Protein AF-0000000084805265 (afdb_homodimer)

Foldseek 3Di:
DDKKWAQWLADAPDGTDIDIDDDDAAAAQKFKFQWFKFWDDVVLLVVSNQWAAAAPPDIHGNCPLADPRAGATQLTKGATCHGHPNHDPVRHGPIWTFQQLAAPCPDPCNVVQNRNPHPRTRGDRRNHHHDLMRMDMGNHPLRTHDQPPDDRLQSSCCNALVQLLLVLVVVCLPQPDAQEEEEEDQAQSRVQNLQVCVLRDPHAYEYEDQDPVSQVVSVVVRHPYYDHLPDPCSLVVLCVVVVAAGQYYEYQAQEQSSVVSCLSRHGQNHEYEYAHRNHHDHDDDPVSCVVSVYYYHYTHGDGSVSSNVSSVCVNVVSGDDWDEDEDASVCVSVVSVCVVVVNDGHMYMHGD/DDKKWAQWLADAPDGTDIDIDPDDAAAAQKFKFQWFKFWDDVVLLVVSNQWAAAAPPDIHGNCPQADPRAGATQLTKGATCHGHPNHDPVRHGPTWTFQQLAAPCPDPCNVVQNRNPHPRTRGDRRNHHHDLMRMDMGNHPLRTHDQPPDDRLQSSCCSALVQLLLVLVVVCLPQPDAQEEEEEDQAQSRVQNLQVCVLRDPHAYEYEDCDPVSQVVSVVVRHPYYDHLPDPCSLVVLCVVVVAAGQYYEYQAQEQSSVVSCLSRHGQNHEYEYAHRNHHDHDDDPVSCVVSVYYYHYTHGDGSVSSNVSSVCVNVVSGDDWDEDEDASVCVSVVSVCVVVVNDGHMYMHGD

Secondary structure (DSSP, 8-state):
--EEEEEEE-STTS--EEEEEEPPPP-TT-EEEEEEEEE--HHHHHHHHTEEEEETTEEEE--TTPPSSEE---EEEEEEEEE-TTS-GGGTT-EEEE------SSSHHHHTT-GGG-TT---BTTTB--SSBSEEEES-GGGEE--TTS-HHHHHHIIIIIHHHHHHHHTTTT-S--S-EEEE--SHHHHHHHHHHHHH--S-EEEE-S-HHHHHHHHHTT-SEEE-TTSTTHHHHHHHHTTSSEEEEEESS-SHHHHHHHHHHEEEEEEEEE------EEEEEHHHHHHHT-EEEE-----HHHHHHHHHHHHTT-SPPPPEEEEEGGGHHHHHHHHHTT---SEEEEE-/--EEEEEEE-STTS--EEEEEEPPPP-TT-EEEEEEEEE--HHHHHHHHTEEEEETTEEEE--TTPPSSEE---EEEEEEEEE-TTS-GGGTT-EEEE------SSSHHHHTT-GGG-TT---BTTTB--SSBSEEEES-GGGEE--TTS-HHHHHHIIIIIHHHHHHHHTTTT-S--S-EEEE--SHHHHHHHHHHHHH--S-EEEE-S-HHHHHHHHHTT-SEEE-TTSTTHHHHHHHHTTSSEEEEEESS-SHHHHHHHHHHEEEEEEEEE------EEEEEHHHHHHHT-EEEE-----HHHHHHHHHHHHTT-SPPPPEEEEEGGGHHHHHHHHHTT---SEEEEE-

Organism: Rhodopseudomonas palustris (strain HaA2) (NCBI:txid316058)

Solvent-accessible surface area (backbone atoms only — not comparable to full-atom values): 34996 Å² total; per-residue (Å²): 130,62,71,31,48,30,46,18,37,68,46,71,65,49,74,58,39,80,45,77,43,73,52,80,79,46,52,51,34,10,25,26,28,37,36,44,28,22,29,64,55,73,66,51,55,42,60,40,51,29,46,42,52,42,27,96,87,39,70,40,78,63,48,79,88,62,67,72,70,30,27,34,27,36,13,24,15,27,30,28,65,45,56,6,85,68,26,70,69,83,48,52,70,39,67,30,24,38,57,26,60,34,33,68,67,71,48,75,41,27,69,69,56,36,18,60,67,33,90,62,41,46,23,30,25,75,61,36,59,17,32,37,28,44,47,32,74,37,81,40,56,87,39,52,34,80,41,80,82,50,55,59,64,58,42,5,37,38,41,40,46,38,26,26,27,50,42,51,54,54,71,53,71,77,44,91,59,59,77,28,36,36,41,29,32,58,51,49,39,26,48,43,29,53,33,46,45,64,63,75,44,86,48,55,38,30,35,32,31,84,46,68,66,50,36,51,53,39,46,76,64,68,35,72,44,68,41,49,77,81,44,84,66,40,50,62,49,44,23,63,77,43,78,50,22,28,27,29,35,39,31,50,42,24,28,43,66,57,46,52,51,49,63,63,29,40,15,69,63,10,39,38,34,36,50,21,76,69,14,19,51,40,69,44,39,39,51,51,34,37,74,32,23,31,31,42,30,22,33,62,63,39,33,69,68,53,40,53,54,50,45,53,43,45,56,71,65,57,46,66,82,66,61,69,45,80,45,57,47,91,45,47,56,61,49,52,53,36,47,74,70,65,70,60,74,48,34,48,34,24,34,107,130,61,72,31,48,30,46,19,37,69,44,69,66,49,74,57,39,80,45,77,44,72,51,80,78,46,52,52,34,10,26,26,28,37,36,42,28,22,29,63,56,72,64,51,54,41,59,40,51,30,44,42,52,41,27,95,89,38,69,40,78,64,48,79,88,62,66,71,69,30,26,34,27,37,12,25,16,28,30,28,64,44,58,6,85,69,26,70,69,82,46,50,70,39,66,29,24,38,57,24,60,34,32,68,66,71,48,72,42,27,69,70,56,36,19,59,66,32,90,62,39,47,24,29,26,75,63,37,58,17,33,37,29,43,47,34,74,37,81,40,56,85,40,54,35,79,41,80,82,50,55,60,67,57,44,5,38,37,41,40,44,39,25,26,26,49,42,51,53,55,71,51,69,78,44,89,60,61,78,27,35,37,40,29,32,59,52,48,40,26,47,44,29,52,33,46,44,64,63,74,43,88,46,56,38,30,35,31,30,85,46,66,67,49,36,51,52,40,46,75,65,69,35,72,44,66,41,49,77,80,44,84,66,41,49,62,49,44,23,63,76,43,78,50,23,27,26,29,34,39,31,48,40,24,28,42,65,56,45,51,49,50,63,63,29,42,15,69,63,9,39,36,31,35,50,22,77,69,13,20,50,39,70,45,40,39,50,53,34,37,74,33,23,31,31,43,30,22,33,60,62,40,34,70,68,53,40,53,53,50,46,53,44,46,54,71,66,57,48,66,83,68,59,68,45,79,43,55,48,91,46,48,56,62,50,51,52,35,47,73,69,66,70,60,76,49,34,48,33,24,32,106

Structure (mmCIF, N/CA/C/O backbone):
data_AF-0000000084805265-model_v1
#
loop_
_entity.id
_entity.type
_entity.pdbx_description
1 polymer 'alcohol dehydrogenase'
#
loop_
_atom_site.group_PDB
_atom_site.id
_atom_site.type_symbol
_atom_site.label_atom_id
_atom_site.label_alt_id
_atom_site.label_comp_id
_atom_site.label_asym_id
_atom_site.label_entity_id
_atom_site.label_seq_id
_atom_site.pdbx_PDB_ins_code
_atom_site.Cartn_x
_atom_site.Cartn_y
_atom_site.Cartn_z
_atom_site.occupancy
_atom_site.B_iso_or_equiv
_atom_site.auth_seq_id
_atom_site.auth_comp_id
_atom_site.auth_asym_id
_atom_site.auth_atom_id
_atom_site.pdbx_PDB_model_num
ATOM 1 N N . MET A 1 1 ? 18.25 -44.906 -22.156 1 66.88 1 MET A N 1
ATOM 2 C CA . MET A 1 1 ? 17.766 -43.844 -21.297 1 66.88 1 MET A CA 1
ATOM 3 C C . MET A 1 1 ? 16.25 -43.688 -21.438 1 66.88 1 MET A C 1
ATOM 5 O O . MET A 1 1 ? 15.695 -43.938 -22.516 1 66.88 1 MET A O 1
ATOM 9 N N . THR A 1 2 ? 15.477 -43.531 -20.328 1 88.19 2 THR A N 1
ATOM 10 C CA . THR A 1 2 ? 14.031 -43.344 -20.406 1 88.19 2 THR A CA 1
ATOM 11 C C . THR A 1 2 ? 13.68 -42 -21.047 1 88.19 2 THR A C 1
ATOM 13 O O . THR A 1 2 ? 14.461 -41.062 -20.984 1 88.19 2 THR A O 1
ATOM 16 N N . GLN A 1 3 ? 12.719 -42.062 -21.875 1 94.94 3 GLN A N 1
ATOM 17 C CA . GLN A 1 3 ? 12.305 -40.875 -22.578 1 94.94 3 GLN A CA 1
ATOM 18 C C . GLN A 1 3 ? 11.18 -40.156 -21.844 1 94.94 3 GLN A C 1
ATOM 20 O O . GLN A 1 3 ? 10.359 -40.781 -21.172 1 94.94 3 GLN A O 1
ATOM 25 N N . MET A 1 4 ? 11.258 -38.844 -21.938 1 96.19 4 MET A N 1
ATOM 26 C CA . MET A 1 4 ? 10.125 -38.094 -21.406 1 96.19 4 MET A CA 1
ATOM 27 C C . MET A 1 4 ? 9.445 -37.281 -22.5 1 96.19 4 MET A C 1
ATOM 29 O O . MET A 1 4 ? 10.102 -36.844 -23.438 1 96.19 4 MET A O 1
ATOM 33 N N . ARG A 1 5 ? 8.148 -37.156 -22.406 1 97.56 5 ARG A N 1
ATOM 34 C CA . ARG A 1 5 ? 7.309 -36.406 -23.328 1 97.56 5 ARG A CA 1
ATOM 35 C C . ARG A 1 5 ? 6.969 -35.031 -22.734 1 97.56 5 ARG A C 1
ATOM 37 O O . ARG A 1 5 ? 6.684 -34.906 -21.547 1 97.56 5 ARG A O 1
ATOM 44 N N . ARG A 1 6 ? 7.059 -34 -23.562 1 97.62 6 ARG A N 1
ATOM 45 C CA . ARG A 1 6 ? 6.793 -32.625 -23.141 1 97.62 6 ARG A CA 1
ATOM 46 C C . ARG A 1 6 ? 5.871 -31.938 -24.141 1 97.62 6 ARG A C 1
ATOM 48 O O . ARG A 1 6 ? 5.902 -32.219 -25.344 1 97.62 6 ARG A O 1
ATOM 55 N N . GLN A 1 7 ? 4.992 -31.125 -23.656 1 97.69 7 GLN A N 1
ATOM 56 C CA . GLN A 1 7 ? 4.305 -30.141 -24.484 1 97.69 7 GLN A CA 1
ATOM 57 C C . GLN A 1 7 ? 5.055 -28.797 -24.5 1 97.69 7 GLN A C 1
ATOM 59 O O . GLN A 1 7 ? 4.867 -27.984 -23.594 1 97.69 7 GLN A O 1
ATOM 64 N N . SER A 1 8 ? 5.844 -28.547 -25.547 1 96.62 8 SER A N 1
ATOM 65 C CA . SER A 1 8 ? 6.891 -27.531 -25.547 1 96.62 8 SER A CA 1
ATOM 66 C C . SER A 1 8 ? 6.48 -26.297 -26.344 1 96.62 8 SER A C 1
ATOM 68 O O . SER A 1 8 ? 5.828 -26.422 -27.391 1 96.62 8 SER A O 1
ATOM 70 N N . LEU A 1 9 ? 6.793 -25.172 -25.75 1 96.69 9 LEU A N 1
ATOM 71 C CA . LEU A 1 9 ? 6.824 -23.938 -26.547 1 96.69 9 LEU A CA 1
ATOM 72 C C . LEU A 1 9 ? 8.07 -23.891 -27.422 1 96.69 9 LEU A C 1
ATOM 74 O O . LEU A 1 9 ? 9.188 -23.766 -26.906 1 96.69 9 LEU A O 1
ATOM 78 N N . VAL A 1 10 ? 7.91 -23.953 -28.75 1 95.56 10 VAL A N 1
ATOM 79 C CA . VAL A 1 10 ? 9.062 -24 -29.656 1 95.56 10 VAL A CA 1
ATOM 80 C C . VAL A 1 10 ? 9.18 -22.672 -30.391 1 95.56 10 VAL A C 1
ATOM 82 O O . VAL A 1 10 ? 10.234 -22.359 -30.953 1 95.56 10 VAL A O 1
ATOM 85 N N . LYS A 1 11 ? 8.117 -22.016 -30.484 1 93.62 11 LYS A N 1
ATOM 86 C CA . LYS A 1 11 ? 8.016 -20.672 -31.047 1 93.62 11 LYS A CA 1
ATOM 87 C C . LYS A 1 11 ? 6.98 -19.828 -30.297 1 93.62 11 LYS A C 1
ATOM 89 O O . LYS A 1 11 ? 5.887 -20.312 -30 1 93.62 11 LYS A O 1
ATOM 94 N N . PHE A 1 12 ? 7.398 -18.656 -29.969 1 92.25 12 PHE A N 1
ATOM 95 C CA . PHE A 1 12 ? 6.445 -17.797 -29.281 1 92.25 12 PHE A CA 1
ATOM 96 C C . PHE A 1 12 ? 5.25 -17.5 -30.188 1 92.25 12 PHE A C 1
ATOM 98 O O . PHE A 1 12 ? 5.375 -17.469 -31.406 1 92.25 12 PHE A O 1
ATOM 105 N N . ASP A 1 13 ? 4.172 -17.234 -29.547 1 91 13 ASP A N 1
ATOM 106 C CA . ASP A 1 13 ? 2.92 -16.938 -30.234 1 91 13 ASP A CA 1
ATOM 107 C C . ASP A 1 13 ? 2.566 -18.031 -31.234 1 91 13 ASP A C 1
ATOM 109 O O . ASP A 1 13 ? 2.223 -17.75 -32.375 1 91 13 ASP A O 1
ATOM 113 N N . ALA A 1 14 ? 2.807 -19.25 -30.891 1 93.62 14 ALA A N 1
ATOM 114 C CA . ALA A 1 14 ? 2.484 -20.453 -31.656 1 93.62 14 ALA A CA 1
ATOM 115 C C . ALA A 1 14 ? 2.014 -21.578 -30.75 1 93.62 14 ALA A C 1
ATOM 117 O O . ALA A 1 14 ? 2.256 -21.547 -29.531 1 93.62 14 ALA A O 1
ATOM 118 N N . PRO A 1 15 ? 1.303 -22.5 -31.297 1 95.5 15 PRO A N 1
ATOM 119 C CA . PRO A 1 15 ? 0.846 -23.625 -30.484 1 95.5 15 PRO A CA 1
ATOM 120 C C . PRO A 1 15 ? 1.999 -24.453 -29.922 1 95.5 15 PRO A C 1
ATOM 122 O O . PRO A 1 15 ? 3.074 -24.516 -30.531 1 95.5 15 PRO A O 1
ATOM 125 N N . LEU A 1 16 ? 1.76 -25.062 -28.797 1 97.31 16 LEU A N 1
ATOM 126 C CA . LEU A 1 16 ? 2.736 -25.984 -28.219 1 97.31 16 LEU A CA 1
ATOM 127 C C . LEU A 1 16 ? 2.91 -27.219 -29.109 1 97.31 16 LEU A C 1
ATOM 129 O O . LEU A 1 16 ? 1.975 -27.625 -29.797 1 97.31 16 LEU A O 1
ATOM 133 N N . CYS A 1 17 ? 4.102 -27.766 -29.031 1 95.88 17 CYS A N 1
ATOM 134 C CA . CYS A 1 17 ? 4.438 -28.969 -29.781 1 95.88 17 CYS A CA 1
ATOM 135 C C . CYS A 1 17 ? 4.977 -30.047 -28.859 1 95.88 17 CYS A C 1
ATOM 137 O O . CYS A 1 17 ? 5.73 -29.766 -27.922 1 95.88 17 CYS A O 1
ATOM 139 N N . GLU A 1 18 ? 4.531 -31.25 -29.172 1 96.75 18 GLU A N 1
ATOM 140 C CA . GLU A 1 18 ? 5.094 -32.344 -28.406 1 96.75 18 GLU A CA 1
ATOM 141 C C . GLU A 1 18 ? 6.559 -32.594 -28.766 1 96.75 18 GLU A C 1
ATOM 143 O O . GLU A 1 18 ? 6.91 -32.656 -29.938 1 96.75 18 GLU A O 1
ATOM 148 N N . THR A 1 19 ? 7.371 -32.594 -27.812 1 96.88 19 THR A N 1
ATOM 149 C CA . THR A 1 19 ? 8.773 -32.969 -27.984 1 96.88 19 THR A CA 1
ATOM 150 C C . THR A 1 19 ? 9.117 -34.156 -27.078 1 96.88 19 THR A C 1
ATOM 152 O O . THR A 1 19 ? 8.508 -34.344 -26.016 1 96.88 19 THR A O 1
ATOM 155 N N . ILE A 1 20 ? 9.984 -35 -27.562 1 97.31 20 ILE A N 1
ATOM 156 C CA . ILE A 1 20 ? 10.453 -36.156 -26.812 1 97.31 20 ILE A CA 1
ATOM 157 C C . ILE A 1 20 ? 11.961 -36.062 -26.594 1 97.31 20 ILE A C 1
ATOM 159 O O . ILE A 1 20 ? 12.727 -35.906 -27.547 1 97.31 20 ILE A O 1
ATOM 163 N N . ILE A 1 21 ? 12.344 -36.094 -25.391 1 96.44 21 ILE A N 1
ATOM 164 C CA . ILE A 1 21 ? 13.766 -36 -25.062 1 96.44 21 ILE A CA 1
ATOM 165 C C . ILE A 1 21 ? 14.141 -37.094 -24.078 1 96.44 21 ILE A C 1
ATOM 167 O O . ILE A 1 21 ? 13.273 -37.781 -23.547 1 96.44 21 ILE A O 1
ATOM 171 N N . ASP A 1 22 ? 15.453 -37.281 -23.891 1 96.75 22 ASP A N 1
ATOM 172 C CA . ASP A 1 22 ? 15.906 -38.156 -22.812 1 96.75 22 ASP A CA 1
ATOM 173 C C . ASP A 1 22 ? 15.539 -37.594 -21.453 1 96.75 22 ASP A C 1
ATOM 175 O O . ASP A 1 22 ? 15.648 -36.406 -21.219 1 96.75 22 ASP A O 1
ATOM 179 N N . THR A 1 23 ? 15.039 -38.438 -20.609 1 96.88 23 THR A N 1
ATOM 180 C CA . THR A 1 23 ? 14.75 -38 -19.25 1 96.88 23 THR A CA 1
ATOM 181 C C . THR A 1 23 ? 16.031 -37.562 -18.547 1 96.88 23 THR A C 1
ATOM 183 O O . THR A 1 23 ? 17.016 -38.312 -18.5 1 96.88 23 THR A O 1
ATOM 186 N N . PRO A 1 24 ? 16.047 -36.375 -18.031 1 95.94 24 PRO A N 1
ATOM 187 C CA . PRO A 1 24 ? 17.266 -35.938 -17.344 1 95.94 24 PRO A CA 1
ATOM 188 C C . PRO A 1 24 ? 17.547 -36.719 -16.062 1 95.94 24 PRO A C 1
ATOM 190 O O . PRO A 1 24 ? 16.625 -37.156 -15.391 1 95.94 24 PRO A O 1
ATOM 193 N N . LYS A 1 25 ? 18.797 -36.875 -15.773 1 97 25 LYS A N 1
ATOM 194 C CA . LYS A 1 25 ? 19.234 -37.469 -14.508 1 97 25 LYS A CA 1
ATOM 195 C C . LYS A 1 25 ? 19.469 -36.406 -13.453 1 97 25 LYS A C 1
ATOM 197 O O . LYS A 1 25 ? 20.25 -35.469 -13.664 1 97 25 LYS A O 1
ATOM 202 N N . PRO A 1 26 ? 18.781 -36.531 -12.297 1 98.19 26 PRO A N 1
ATOM 203 C CA . PRO A 1 26 ? 18.969 -35.5 -11.266 1 98.19 26 PRO A CA 1
ATOM 204 C C . PRO A 1 26 ? 20.391 -35.5 -10.688 1 98.19 26 PRO A C 1
ATOM 206 O O . PRO A 1 26 ? 20.969 -36.562 -10.492 1 98.19 26 PRO A O 1
ATOM 209 N N . GLN A 1 27 ? 20.906 -34.312 -10.477 1 98.19 27 GLN A N 1
ATOM 210 C CA . GLN A 1 27 ? 22.234 -34.125 -9.883 1 98.19 27 GLN A CA 1
ATOM 211 C C . GLN A 1 27 ? 22.125 -33.438 -8.523 1 98.19 27 GLN A C 1
ATOM 213 O O . GLN A 1 27 ? 21.094 -32.812 -8.211 1 98.19 27 GLN A O 1
ATOM 218 N N . GLY A 1 28 ? 23.172 -33.625 -7.727 1 97.94 28 GLY A N 1
ATOM 219 C CA . GLY A 1 28 ? 23.172 -32.969 -6.434 1 97.94 28 GLY A CA 1
ATOM 220 C C . GLY A 1 28 ? 21.906 -33.188 -5.633 1 97.94 28 GLY A C 1
ATOM 221 O O . GLY A 1 28 ? 21.516 -34.344 -5.406 1 97.94 28 GLY A O 1
ATOM 222 N N . ARG A 1 29 ? 21.172 -32.062 -5.305 1 98.06 29 ARG A N 1
ATOM 223 C CA . ARG A 1 29 ? 19.969 -32.156 -4.492 1 98.06 29 ARG A CA 1
ATOM 224 C C . ARG A 1 29 ? 18.719 -32.156 -5.371 1 98.06 29 ARG A C 1
ATOM 226 O O . ARG A 1 29 ? 17.594 -32.094 -4.863 1 98.06 29 ARG A O 1
ATOM 233 N N . GLU A 1 30 ? 18.875 -32.281 -6.625 1 98.5 30 GLU A N 1
ATOM 234 C CA . GLU A 1 30 ? 17.766 -32.281 -7.574 1 98.5 30 GLU A CA 1
ATOM 235 C C . GLU A 1 30 ? 16.906 -33.531 -7.418 1 98.5 30 GLU A C 1
ATOM 237 O O . GLU A 1 30 ? 17.391 -34.562 -6.922 1 98.5 30 GLU A O 1
ATOM 242 N N . VAL A 1 31 ? 15.711 -33.375 -7.832 1 98.69 31 VAL A N 1
ATOM 243 C CA . VAL A 1 31 ? 14.758 -34.5 -7.785 1 98.69 31 VAL A CA 1
ATOM 244 C C . VAL A 1 31 ? 13.969 -34.562 -9.094 1 98.69 31 VAL A C 1
ATOM 246 O O . VAL A 1 31 ? 13.555 -33.531 -9.617 1 98.69 31 VAL A O 1
ATOM 249 N N . LEU A 1 32 ? 13.891 -35.75 -9.617 1 98.75 32 LEU A N 1
ATOM 250 C CA . LEU A 1 32 ? 13.031 -35.969 -10.773 1 98.75 32 LEU A CA 1
ATOM 251 C C . LEU A 1 32 ? 11.648 -36.469 -10.336 1 98.75 32 LEU A C 1
ATOM 253 O O . LEU A 1 32 ? 11.539 -37.469 -9.633 1 98.75 32 LEU A O 1
ATOM 257 N N . VAL A 1 33 ? 10.656 -35.75 -10.734 1 98.81 33 VAL A N 1
ATOM 258 C CA . VAL A 1 33 ? 9.281 -36.094 -10.359 1 98.81 33 VAL A CA 1
ATOM 259 C C . VAL A 1 33 ? 8.5 -36.531 -11.586 1 98.81 33 VAL A C 1
ATOM 261 O O . VAL A 1 33 ? 8.5 -35.875 -12.617 1 98.81 33 VAL A O 1
ATOM 264 N N . ARG A 1 34 ? 7.91 -37.719 -11.516 1 98.75 34 ARG A N 1
ATOM 265 C CA . ARG A 1 34 ? 6.926 -38.125 -12.508 1 98.75 34 ARG A CA 1
ATOM 266 C C . ARG A 1 34 ? 5.586 -37.438 -12.273 1 98.75 34 ARG A C 1
ATOM 268 O O . ARG A 1 34 ? 4.914 -37.719 -11.273 1 98.75 34 ARG A O 1
ATOM 275 N N . ILE A 1 35 ? 5.191 -36.688 -13.195 1 98.75 35 ILE A N 1
ATOM 276 C CA . ILE A 1 35 ? 4.051 -35.781 -13.008 1 98.75 35 ILE A CA 1
ATOM 277 C C . ILE A 1 35 ? 2.75 -36.562 -13.141 1 98.75 35 ILE A C 1
ATOM 279 O O . ILE A 1 35 ? 2.566 -37.312 -14.109 1 98.75 35 ILE A O 1
ATOM 283 N N . GLU A 1 36 ? 1.898 -36.375 -12.203 1 98.5 36 GLU A N 1
ATOM 284 C CA . GLU A 1 36 ? 0.553 -36.938 -12.297 1 98.5 36 GLU A CA 1
ATOM 285 C C . GLU A 1 36 ? -0.454 -35.906 -12.75 1 98.5 36 GLU A C 1
ATOM 287 O O . GLU A 1 36 ? -1.324 -36.188 -13.578 1 98.5 36 GLU A O 1
ATOM 292 N N . ARG A 1 37 ? -0.31 -34.75 -12.188 1 98.44 37 ARG A N 1
ATOM 293 C CA . ARG A 1 37 ? -1.206 -33.656 -12.492 1 98.44 37 ARG A CA 1
ATOM 294 C C . ARG A 1 37 ? -0.428 -32.344 -12.656 1 98.44 37 ARG A C 1
ATOM 296 O O . ARG A 1 37 ? 0.564 -32.125 -11.969 1 98.44 37 ARG A O 1
ATOM 303 N N . CYS A 1 38 ? -0.834 -31.531 -13.547 1 98.56 38 CYS A N 1
ATOM 304 C CA . CYS A 1 38 ? -0.352 -30.156 -13.695 1 98.56 38 CYS A CA 1
ATOM 305 C C . CYS A 1 38 ? -1.478 -29.234 -14.141 1 98.56 38 CYS A C 1
ATOM 307 O O . CYS A 1 38 ? -2.062 -29.422 -15.203 1 98.56 38 CYS A O 1
ATOM 309 N N . GLY A 1 39 ? -1.736 -28.219 -13.352 1 96.69 39 GLY A N 1
ATOM 310 C CA . GLY A 1 39 ? -2.822 -27.312 -13.672 1 96.69 39 GLY A CA 1
ATOM 311 C C . GLY A 1 39 ? -2.463 -26.312 -14.758 1 96.69 39 GLY A C 1
ATOM 312 O O . GLY A 1 39 ? -1.283 -26.078 -15.016 1 96.69 39 GLY A O 1
ATOM 313 N N . LEU A 1 40 ? -3.51 -25.828 -15.422 1 95.75 40 LEU A N 1
ATOM 314 C CA . LEU A 1 40 ? -3.375 -24.781 -16.422 1 95.75 40 LEU A CA 1
ATOM 315 C C . LEU A 1 40 ? -3.693 -23.422 -15.828 1 95.75 40 LEU A C 1
ATOM 317 O O . LEU A 1 40 ? -4.734 -23.234 -15.188 1 95.75 40 LEU A O 1
ATOM 321 N N . CYS A 1 41 ? -2.805 -22.5 -15.984 1 92 41 CYS A N 1
ATOM 322 C CA . CYS A 1 41 ? -2.939 -21.156 -15.43 1 92 41 CYS A CA 1
ATOM 323 C C . CYS A 1 41 ? -2.93 -20.109 -16.531 1 92 41 CYS A C 1
ATOM 325 O O . CYS A 1 41 ? -2.35 -20.328 -17.594 1 92 41 CYS A O 1
ATOM 327 N N . HIS A 1 42 ? -3.539 -18.953 -16.297 1 89.25 42 HIS A N 1
ATOM 328 C CA . HIS A 1 42 ? -3.537 -17.859 -17.281 1 89.25 42 HIS A CA 1
ATOM 329 C C . HIS A 1 42 ? -2.117 -17.391 -17.578 1 89.25 42 HIS A C 1
ATOM 331 O O . HIS A 1 42 ? -1.827 -16.922 -18.672 1 89.25 42 HIS A O 1
ATOM 337 N N . SER A 1 43 ? -1.274 -17.469 -16.641 1 89.31 43 SER A N 1
ATOM 338 C CA . SER A 1 43 ? 0.109 -17.062 -16.859 1 89.31 43 SER A CA 1
ATOM 339 C C . SER A 1 43 ? 0.757 -17.875 -17.969 1 89.31 43 SER A C 1
ATOM 341 O O . SER A 1 43 ? 1.656 -17.406 -18.656 1 89.31 43 SER A O 1
ATOM 343 N N . ASP A 1 44 ? 0.357 -19.078 -18.156 1 93.56 44 ASP A N 1
ATOM 344 C CA . ASP A 1 44 ? 0.874 -19.906 -19.25 1 93.56 44 ASP A CA 1
ATOM 345 C C . ASP A 1 44 ? 0.56 -19.281 -20.609 1 93.56 44 ASP A C 1
ATOM 347 O O . ASP A 1 44 ? 1.359 -19.375 -21.531 1 93.56 44 ASP A O 1
ATOM 351 N N . LEU A 1 45 ? -0.649 -18.641 -20.672 1 91.81 45 LEU A N 1
ATOM 352 C CA . LEU A 1 45 ? -1.032 -17.969 -21.906 1 91.81 45 LEU A CA 1
ATOM 353 C C . LEU A 1 45 ? -0.1 -16.797 -22.203 1 91.81 45 LEU A C 1
ATOM 355 O O . LEU A 1 45 ? 0.364 -16.625 -23.328 1 91.81 45 LEU A O 1
ATOM 359 N N . HIS A 1 46 ? 0.172 -16.078 -21.141 1 87.31 46 HIS A N 1
ATOM 360 C CA . HIS A 1 46 ? 1.017 -14.891 -21.297 1 87.31 46 HIS A CA 1
ATOM 361 C C . HIS A 1 46 ? 2.434 -15.281 -21.703 1 87.31 46 HIS A C 1
ATOM 363 O O . HIS A 1 46 ? 3.043 -14.602 -22.547 1 87.31 46 HIS A O 1
ATOM 369 N N . ILE A 1 47 ? 2.92 -16.281 -21.125 1 89.94 47 ILE A N 1
ATOM 370 C CA . ILE A 1 47 ? 4.266 -16.734 -21.469 1 89.94 47 ILE A CA 1
ATOM 371 C C . ILE A 1 47 ? 4.297 -17.234 -22.906 1 89.94 47 ILE A C 1
ATOM 373 O O . ILE A 1 47 ? 5.238 -16.938 -23.656 1 89.94 47 ILE A O 1
ATOM 377 N N . GLN A 1 48 ? 3.293 -17.938 -23.281 1 92.81 48 GLN A N 1
ATOM 378 C CA . GLN A 1 48 ? 3.219 -18.422 -24.656 1 92.81 48 GLN A CA 1
ATOM 379 C C . GLN A 1 48 ? 3.203 -17.266 -25.641 1 92.81 48 GLN A C 1
ATOM 381 O O . GLN A 1 48 ? 3.818 -17.344 -26.703 1 92.81 48 GLN A O 1
ATOM 386 N N . ASP A 1 49 ? 2.502 -16.234 -25.266 1 89.88 49 ASP A N 1
ATOM 387 C CA . ASP A 1 49 ? 2.389 -15.086 -26.141 1 89.88 49 ASP A CA 1
ATOM 388 C C . ASP A 1 49 ? 3.738 -14.391 -26.328 1 89.88 49 ASP A C 1
ATOM 390 O O . ASP A 1 49 ? 4.055 -13.898 -27.406 1 89.88 49 ASP A O 1
ATOM 394 N N . GLY A 1 50 ? 4.523 -14.289 -25.312 1 85.88 50 GLY A N 1
ATOM 395 C CA . GLY A 1 50 ? 5.859 -13.719 -25.359 1 85.88 50 GLY A CA 1
ATOM 396 C C . GLY A 1 50 ? 5.887 -12.227 -25.094 1 85.88 50 GLY A C 1
ATOM 397 O O . GLY A 1 50 ? 6.902 -11.57 -25.328 1 85.88 50 GLY A O 1
ATOM 398 N N . TYR A 1 51 ? 4.727 -11.688 -24.766 1 77.38 51 TYR A N 1
ATOM 399 C CA . TYR A 1 51 ? 4.688 -10.266 -24.438 1 77.38 51 TYR A CA 1
ATOM 400 C C . TYR A 1 51 ? 3.67 -9.984 -23.344 1 77.38 51 TYR A C 1
ATOM 402 O O . TYR A 1 51 ? 2.789 -10.805 -23.078 1 77.38 51 TYR A O 1
ATOM 410 N N . ALA A 1 52 ? 3.957 -8.945 -22.594 1 72.38 52 ALA A N 1
ATOM 411 C CA . ALA A 1 52 ? 2.98 -8.406 -21.641 1 72.38 52 ALA A CA 1
ATOM 412 C C . ALA A 1 52 ? 2.432 -7.066 -22.141 1 72.38 52 ALA A C 1
ATOM 414 O O . ALA A 1 52 ? 3.168 -6.254 -22.703 1 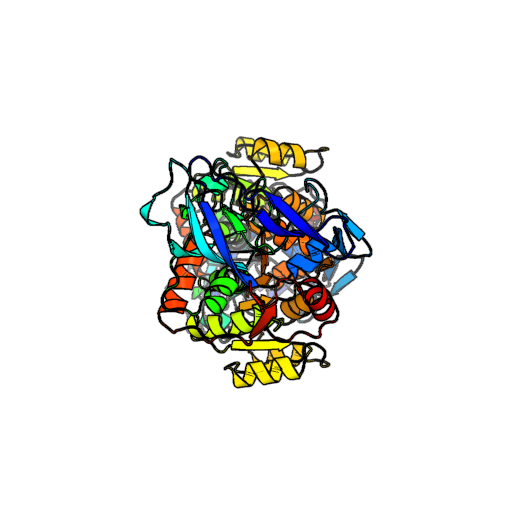72.38 52 ALA A O 1
ATOM 415 N N . ASP A 1 53 ? 1.158 -6.883 -21.922 1 74.75 53 ASP A N 1
ATOM 416 C CA . ASP A 1 53 ? 0.527 -5.621 -22.297 1 74.75 53 ASP A CA 1
ATOM 417 C C . ASP A 1 53 ? 0.815 -4.535 -21.25 1 74.75 53 ASP A C 1
ATOM 419 O O . ASP A 1 53 ? 0.434 -4.668 -20.094 1 74.75 53 ASP A O 1
ATOM 423 N N . LEU A 1 54 ? 1.521 -3.469 -21.578 1 70.12 54 LEU A N 1
ATOM 424 C CA . LEU A 1 54 ? 1.878 -2.375 -20.672 1 70.12 54 LEU A CA 1
ATOM 425 C C . LEU A 1 54 ? 0.813 -1.284 -20.703 1 70.12 54 LEU A C 1
ATOM 427 O O . LEU A 1 54 ? 0.936 -0.278 -20 1 70.12 54 LEU A O 1
ATOM 431 N N . GLY A 1 55 ? -0.219 -1.511 -21.5 1 67.75 55 GLY A N 1
ATOM 432 C CA . GLY A 1 55 ? -1.223 -0.478 -21.703 1 67.75 55 GLY A CA 1
ATOM 433 C C . GLY A 1 55 ? -0.85 0.516 -22.781 1 67.75 55 GLY A C 1
ATOM 434 O O . GLY A 1 55 ? 0.332 0.702 -23.078 1 67.75 55 GLY A O 1
ATOM 435 N N . GLY A 1 56 ? -1.889 1.216 -23.328 1 68.5 56 GLY A N 1
ATOM 436 C CA . GLY A 1 56 ? -1.678 2.242 -24.344 1 68.5 56 GLY A CA 1
ATOM 437 C C . GLY A 1 56 ? -1.09 1.702 -25.625 1 68.5 56 GLY A C 1
ATOM 438 O O . GLY A 1 56 ? -0.323 2.391 -26.297 1 68.5 56 GLY A O 1
ATOM 439 N N . GLY A 1 57 ? -1.302 0.446 -25.891 1 71.62 57 GLY A N 1
ATOM 440 C CA . GLY A 1 57 ? -0.796 -0.174 -27.109 1 71.62 57 GLY A CA 1
ATOM 441 C C . GLY A 1 57 ? 0.655 -0.602 -27 1 71.62 57 GLY A C 1
ATOM 442 O O . GLY A 1 57 ? 1.244 -1.072 -27.969 1 71.62 57 GLY A O 1
ATOM 443 N N . LYS A 1 58 ? 1.208 -0.428 -25.812 1 76.75 58 LYS A N 1
ATOM 444 C CA . LYS A 1 58 ? 2.605 -0.795 -25.609 1 76.75 58 LYS A CA 1
ATOM 445 C C . LYS A 1 58 ? 2.729 -2.223 -25.094 1 76.75 58 LYS A C 1
ATOM 447 O O . LYS A 1 58 ? 1.865 -2.695 -24.344 1 76.75 58 LYS A O 1
ATOM 452 N N . LYS A 1 59 ? 3.773 -3.014 -25.656 1 78.81 59 LYS A N 1
ATOM 453 C CA . LYS A 1 59 ? 4.035 -4.387 -25.234 1 78.81 59 LYS A CA 1
ATOM 454 C C . LYS A 1 59 ? 5.434 -4.516 -24.625 1 78.81 59 LYS A C 1
ATOM 456 O O . LYS A 1 59 ? 6.371 -3.85 -25.062 1 78.81 59 LYS A O 1
ATOM 461 N N . LEU A 1 60 ? 5.398 -5.215 -23.562 1 75.94 60 LEU A N 1
ATOM 462 C CA . LEU A 1 60 ? 6.684 -5.562 -22.969 1 75.94 60 LEU A CA 1
ATOM 463 C C . LEU A 1 60 ? 7.141 -6.945 -23.422 1 75.94 60 LEU A C 1
ATOM 465 O O . LEU A 1 60 ? 6.414 -7.93 -23.25 1 75.94 60 LEU A O 1
ATOM 469 N N . ASP A 1 61 ? 8.297 -6.977 -24.016 1 79.94 61 ASP A N 1
ATOM 470 C CA . ASP A 1 61 ? 8.875 -8.25 -24.422 1 79.94 61 ASP A CA 1
ATOM 471 C C . ASP A 1 61 ? 9.289 -9.086 -23.219 1 79.94 61 ASP A C 1
ATOM 473 O O . ASP A 1 61 ? 10.125 -8.664 -22.422 1 79.94 61 ASP A O 1
ATOM 477 N N . THR A 1 62 ? 8.672 -10.234 -23.109 1 77 62 THR A N 1
ATOM 478 C CA . THR A 1 62 ? 8.945 -11.078 -21.953 1 77 62 THR A CA 1
ATOM 479 C C . THR A 1 62 ? 9.719 -12.328 -22.359 1 77 62 THR A C 1
ATOM 481 O O . THR A 1 62 ? 9.758 -13.312 -21.625 1 77 62 THR A O 1
ATOM 484 N N . THR A 1 63 ? 10.234 -12.289 -23.547 1 81.5 63 THR A N 1
ATOM 485 C CA . THR A 1 63 ? 10.867 -13.492 -24.078 1 81.5 63 THR A CA 1
ATOM 486 C C . THR A 1 63 ? 12.359 -13.516 -23.734 1 81.5 63 THR A C 1
ATOM 488 O O . THR A 1 63 ? 13.039 -14.516 -23.969 1 81.5 63 THR A O 1
ATOM 491 N N . ARG A 1 64 ? 12.836 -12.352 -23.328 1 72.31 64 ARG A N 1
ATOM 492 C CA . ARG A 1 64 ? 14.266 -12.227 -23.078 1 72.31 64 ARG A CA 1
ATOM 493 C C . ARG A 1 64 ? 14.734 -13.211 -22.016 1 72.31 64 ARG A C 1
ATOM 495 O O . ARG A 1 64 ? 14.133 -13.305 -20.938 1 72.31 64 ARG A O 1
ATOM 502 N N . GLY A 1 65 ? 15.641 -14.047 -22.297 1 76.25 65 GLY A N 1
ATOM 503 C CA . GLY A 1 65 ? 16.266 -14.977 -21.359 1 76.25 65 GLY A CA 1
ATOM 504 C C . GLY A 1 65 ? 15.641 -16.359 -21.391 1 76.25 65 GLY A C 1
ATOM 505 O O . GLY A 1 65 ? 16.094 -17.266 -20.688 1 76.25 65 GLY A O 1
ATOM 506 N N . MET A 1 66 ? 14.648 -16.516 -22.219 1 83.88 66 MET A N 1
ATOM 507 C CA . MET A 1 66 ? 14.016 -17.828 -22.297 1 83.88 66 MET A CA 1
ATOM 508 C C . MET A 1 66 ? 14.625 -18.672 -23.422 1 83.88 66 MET A C 1
ATOM 510 O O . MET A 1 66 ? 14.828 -18.172 -24.531 1 83.88 66 MET A O 1
ATOM 514 N N . THR A 1 67 ? 15 -19.781 -23.125 1 89.69 67 THR A N 1
ATOM 515 C CA . THR A 1 67 ? 15.547 -20.688 -24.109 1 89.69 67 THR A CA 1
ATOM 516 C C . THR A 1 67 ? 14.469 -21.656 -24.609 1 89.69 67 THR A C 1
ATOM 518 O O . THR A 1 67 ? 13.836 -22.359 -23.828 1 89.69 67 THR A O 1
ATOM 521 N N . LEU A 1 68 ? 14.266 -21.734 -25.906 1 93.44 68 LEU A N 1
ATOM 522 C CA . LEU A 1 68 ? 13.297 -22.641 -26.516 1 93.44 68 LEU A CA 1
ATOM 523 C C . LEU A 1 68 ? 13.992 -23.906 -27.047 1 93.44 68 LEU A C 1
ATOM 525 O O . LEU A 1 68 ? 15.156 -23.844 -27.453 1 93.44 68 LEU A O 1
ATOM 529 N N . PRO A 1 69 ? 13.422 -25.078 -27.109 1 95.94 69 PRO A N 1
ATOM 530 C CA . PRO A 1 69 ? 12.055 -25.328 -26.656 1 95.94 69 PRO A CA 1
ATOM 531 C C . PRO A 1 69 ? 11.906 -25.203 -25.141 1 95.94 69 PRO A C 1
ATOM 533 O O . PRO A 1 69 ? 12.828 -25.547 -24.406 1 95.94 69 PRO A O 1
ATOM 536 N N . PHE A 1 70 ? 10.773 -24.719 -24.719 1 96.06 70 PHE A N 1
ATOM 537 C CA . PHE A 1 70 ? 10.484 -24.469 -23.312 1 96.06 70 PHE A CA 1
ATOM 538 C C . PHE A 1 70 ? 9.195 -25.172 -22.891 1 96.06 70 PHE A C 1
ATOM 540 O O . PHE A 1 70 ? 8.211 -25.172 -23.641 1 96.06 70 PHE A O 1
ATOM 547 N N . THR A 1 71 ? 9.211 -25.812 -21.719 1 97.38 71 THR A N 1
ATOM 548 C CA . THR A 1 71 ? 8.023 -26.5 -21.203 1 97.38 71 THR A CA 1
ATOM 549 C C . THR A 1 71 ? 7.316 -25.641 -20.172 1 97.38 71 THR A C 1
ATOM 551 O O . THR A 1 71 ? 7.895 -25.312 -19.125 1 97.38 71 THR A O 1
ATOM 554 N N . LEU A 1 72 ? 6.062 -25.312 -20.375 1 97.12 72 LEU A N 1
ATOM 555 C CA . LEU A 1 72 ? 5.262 -24.516 -19.469 1 97.12 72 LEU A CA 1
ATOM 556 C C . LEU A 1 72 ? 4.695 -25.375 -18.328 1 97.12 72 LEU A C 1
ATOM 558 O O . LEU A 1 72 ? 5.098 -26.516 -18.156 1 97.12 72 LEU A O 1
ATOM 562 N N . GLY A 1 73 ? 3.887 -24.719 -17.453 1 97.56 73 GLY A N 1
ATOM 563 C CA . GLY A 1 73 ? 3.191 -25.422 -16.375 1 97.56 73 GLY A CA 1
ATOM 564 C C . GLY A 1 73 ? 3.893 -25.297 -15.039 1 97.56 73 GLY A C 1
ATOM 565 O O . GLY A 1 73 ? 5.051 -25.703 -14.906 1 97.56 73 GLY A O 1
ATOM 566 N N . HIS A 1 74 ? 3.152 -24.812 -14.016 1 97.94 74 HIS A N 1
ATOM 567 C CA . HIS A 1 74 ? 3.812 -24.625 -12.727 1 97.94 74 HIS A CA 1
ATOM 568 C C . HIS A 1 74 ? 2.91 -25.047 -11.57 1 97.94 74 HIS A C 1
ATOM 570 O O . HIS A 1 74 ? 3.232 -24.797 -10.406 1 97.94 74 HIS A O 1
ATOM 576 N N . GLU A 1 75 ? 1.779 -25.656 -11.836 1 97.81 75 GLU A N 1
ATOM 577 C CA . GLU A 1 75 ? 0.935 -26.312 -10.836 1 97.81 75 GLU A CA 1
ATOM 578 C C . GLU A 1 75 ? 1.139 -27.812 -10.828 1 97.81 75 GLU A C 1
ATOM 580 O O . GLU A 1 75 ? 0.335 -28.562 -11.398 1 97.81 75 GLU A O 1
ATOM 585 N N . ILE A 1 76 ? 2.104 -28.297 -10.094 1 98.69 76 ILE A N 1
ATOM 586 C CA . ILE A 1 76 ? 2.621 -29.641 -10.336 1 98.69 76 ILE A CA 1
ATOM 587 C C . ILE A 1 76 ? 2.449 -30.484 -9.078 1 98.69 76 ILE A C 1
ATOM 589 O O . ILE A 1 76 ? 2.727 -30.031 -7.969 1 98.69 76 ILE A O 1
ATOM 593 N N . ALA A 1 77 ? 1.969 -31.672 -9.211 1 98.75 77 ALA A N 1
ATOM 594 C CA . ALA A 1 77 ? 2.02 -32.75 -8.211 1 98.75 77 ALA A CA 1
ATOM 595 C C . ALA A 1 77 ? 2.271 -34.094 -8.875 1 98.75 77 ALA A C 1
ATOM 597 O O . ALA A 1 77 ? 1.831 -34.344 -10 1 98.75 77 ALA A O 1
ATOM 598 N N . GLY A 1 78 ? 2.98 -34.938 -8.234 1 98.56 78 GLY A N 1
ATOM 599 C CA . GLY A 1 78 ? 3.312 -36.25 -8.781 1 98.56 78 GLY A CA 1
ATOM 600 C C . GLY A 1 78 ? 4.086 -37.125 -7.809 1 98.56 78 GLY A C 1
ATOM 601 O O . GLY A 1 78 ? 3.922 -37 -6.594 1 98.56 78 GLY A O 1
ATOM 602 N N . ILE A 1 79 ? 4.805 -38.062 -8.438 1 98.69 79 ILE A N 1
ATOM 603 C CA . ILE A 1 79 ? 5.531 -39.062 -7.668 1 98.69 79 ILE A CA 1
ATOM 604 C C . ILE A 1 79 ? 7.031 -38.906 -7.914 1 98.69 79 ILE A C 1
ATOM 606 O O . ILE A 1 79 ? 7.473 -38.812 -9.062 1 98.69 79 ILE A O 1
ATOM 610 N N . VAL A 1 80 ? 7.797 -38.938 -6.805 1 98.81 80 VAL A N 1
ATOM 611 C CA . VAL A 1 80 ? 9.242 -38.844 -6.953 1 98.81 80 VAL A CA 1
ATOM 612 C C . VAL A 1 80 ? 9.766 -40.094 -7.652 1 98.81 80 VAL A C 1
ATOM 614 O O . VAL A 1 80 ? 9.547 -41.219 -7.184 1 98.81 80 VAL A O 1
ATOM 617 N N . ASP A 1 81 ? 10.391 -39.875 -8.742 1 98.44 81 ASP A N 1
ATOM 618 C CA . ASP A 1 81 ? 10.891 -40.969 -9.562 1 98.44 81 ASP A CA 1
ATOM 619 C C . ASP A 1 81 ? 12.352 -41.281 -9.266 1 98.44 81 ASP A C 1
ATOM 621 O O . ASP A 1 81 ? 12.742 -42.438 -9.094 1 98.44 81 ASP A O 1
ATOM 625 N N . GLU A 1 82 ? 13.219 -40.25 -9.227 1 98.38 82 GLU A N 1
ATOM 626 C CA . GLU A 1 82 ? 14.648 -40.344 -8.953 1 98.38 82 GLU A CA 1
ATOM 627 C C . GLU A 1 82 ? 15.125 -39.125 -8.148 1 98.38 82 GLU A C 1
ATOM 629 O O . GLU A 1 82 ? 14.484 -38.062 -8.172 1 98.38 82 GLU A O 1
ATOM 634 N N . VAL A 1 83 ? 16.234 -39.375 -7.391 1 98.5 83 VAL A N 1
ATOM 635 C CA . VAL A 1 83 ? 16.812 -38.25 -6.641 1 98.5 83 VAL A CA 1
ATOM 636 C C . VAL A 1 83 ? 18.312 -38.156 -6.922 1 98.5 83 VAL A C 1
ATOM 638 O O . VAL A 1 83 ? 18.938 -39.156 -7.25 1 98.5 83 VAL A O 1
ATOM 641 N N . GLY A 1 84 ? 18.797 -36.938 -6.875 1 98.31 84 GLY A N 1
ATOM 642 C CA . GLY A 1 84 ? 20.234 -36.781 -6.969 1 98.31 84 GLY A CA 1
ATOM 643 C C . GLY A 1 84 ? 20.984 -37.312 -5.766 1 98.31 84 GLY A C 1
ATOM 644 O O . GLY A 1 84 ? 20.375 -37.656 -4.75 1 98.31 84 GLY A O 1
ATOM 645 N N . PRO A 1 85 ? 22.312 -37.344 -5.883 1 98.19 85 PRO A N 1
ATOM 646 C CA . PRO A 1 85 ? 23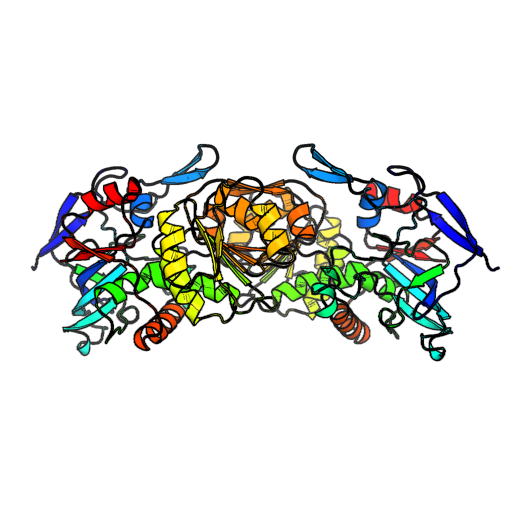.141 -37.969 -4.859 1 98.19 85 PRO A CA 1
ATOM 647 C C . PRO A 1 85 ? 23.047 -37.281 -3.502 1 98.19 85 PRO A C 1
ATOM 649 O O . PRO A 1 85 ? 23.266 -37.906 -2.465 1 98.19 85 PRO A O 1
ATOM 652 N N . ASP A 1 86 ? 22.75 -36 -3.467 1 98.31 86 ASP A N 1
ATOM 653 C CA . ASP A 1 86 ? 22.719 -35.25 -2.219 1 98.31 86 ASP A CA 1
ATOM 654 C C . ASP A 1 86 ? 21.297 -35.094 -1.699 1 98.31 86 ASP A C 1
ATOM 656 O O . ASP A 1 86 ? 21.062 -34.375 -0.73 1 98.31 86 ASP A O 1
ATOM 660 N N . ALA A 1 87 ? 20.266 -35.688 -2.361 1 98.25 87 ALA A N 1
ATOM 661 C CA . ALA A 1 87 ? 18.875 -35.656 -1.924 1 98.25 87 ALA A CA 1
ATOM 662 C C . ALA A 1 87 ? 18.5 -36.938 -1.191 1 98.25 87 ALA A C 1
ATOM 664 O O . ALA A 1 87 ? 19.094 -38 -1.411 1 98.25 87 ALA A O 1
ATOM 665 N N . PRO A 1 88 ? 17.547 -36.906 -0.305 1 98.06 88 PRO A N 1
ATOM 666 C CA . PRO A 1 88 ? 17.141 -38.094 0.453 1 98.06 88 PRO A CA 1
ATOM 667 C C . PRO A 1 88 ? 16.531 -39.188 -0.429 1 98.06 88 PRO A C 1
ATOM 669 O O . PRO A 1 88 ? 15.453 -38.969 -0.996 1 98.06 88 PRO A O 1
ATOM 672 N N . ALA A 1 89 ? 17.062 -40.312 -0.387 1 98 89 ALA A N 1
ATOM 673 C CA . ALA A 1 89 ? 16.609 -41.406 -1.217 1 98 89 ALA A CA 1
ATOM 674 C C . ALA A 1 89 ? 15.227 -41.906 -0.799 1 98 89 ALA A C 1
ATOM 676 O O . ALA A 1 89 ? 14.5 -42.5 -1.602 1 98 89 ALA A O 1
ATOM 677 N N . GLU A 1 90 ? 14.891 -41.688 0.406 1 98.06 90 GLU A N 1
ATOM 678 C CA . GLU A 1 90 ? 13.609 -42.156 0.934 1 98.06 90 GLU A CA 1
ATOM 679 C C . GLU A 1 90 ? 12.438 -41.469 0.24 1 98.06 90 GLU A C 1
ATOM 681 O O . GLU A 1 90 ? 11.289 -41.875 0.377 1 98.06 90 GLU A O 1
ATOM 686 N N . LEU A 1 91 ? 12.719 -40.406 -0.504 1 98.44 91 LEU A N 1
ATOM 687 C CA . LEU A 1 91 ? 11.672 -39.656 -1.199 1 98.44 91 LEU A CA 1
ATOM 688 C C . LEU A 1 91 ? 11.156 -40.438 -2.402 1 98.44 91 LEU A C 1
ATOM 690 O O . LEU A 1 91 ? 10.062 -40.188 -2.904 1 98.44 91 LEU A O 1
ATOM 694 N N . ILE A 1 92 ? 11.945 -41.375 -2.938 1 98.62 92 ILE A N 1
ATOM 695 C CA . ILE A 1 92 ? 11.57 -42.125 -4.137 1 98.62 92 ILE A CA 1
ATOM 696 C C . ILE A 1 92 ? 10.258 -42.875 -3.893 1 98.62 92 ILE A C 1
ATOM 698 O O . ILE A 1 92 ? 10.109 -43.562 -2.879 1 98.62 92 ILE A O 1
ATOM 702 N N . GLY A 1 93 ? 9.32 -42.625 -4.758 1 98.56 93 GLY A N 1
ATOM 703 C CA . GLY A 1 93 ? 8.039 -43.281 -4.664 1 98.56 93 GLY A CA 1
ATOM 704 C C . GLY A 1 93 ? 7 -42.5 -3.902 1 98.56 93 GLY A C 1
ATOM 705 O O . GLY A 1 93 ? 5.809 -42.812 -3.941 1 98.56 93 GLY A O 1
ATOM 706 N N . LYS A 1 94 ? 7.371 -41.469 -3.246 1 98.44 94 LYS A N 1
ATOM 707 C CA . LYS A 1 94 ? 6.445 -40.656 -2.451 1 98.44 94 LYS A CA 1
ATOM 708 C C . LYS A 1 94 ? 5.688 -39.656 -3.326 1 98.44 94 LYS A C 1
ATOM 710 O O . LYS A 1 94 ? 6.254 -39.094 -4.273 1 98.44 94 LYS A O 1
ATOM 715 N N . LYS A 1 95 ? 4.418 -39.438 -3.002 1 98.44 95 LYS A N 1
ATOM 716 C CA . LYS A 1 95 ? 3.615 -38.375 -3.627 1 98.44 95 LYS A CA 1
ATOM 717 C C . LYS A 1 95 ? 3.951 -37 -3.051 1 98.44 95 LYS A C 1
ATOM 719 O O . LYS A 1 95 ? 3.971 -36.844 -1.832 1 98.44 95 LYS A O 1
ATOM 724 N N . LYS A 1 96 ? 4.254 -36.062 -3.912 1 98.81 96 LYS A N 1
ATOM 725 C CA . LYS A 1 96 ? 4.637 -34.719 -3.48 1 98.81 96 LYS A CA 1
ATOM 726 C C . LYS A 1 96 ? 4.02 -33.656 -4.387 1 98.81 96 LYS A C 1
ATOM 728 O O . LYS A 1 96 ? 3.816 -33.906 -5.578 1 98.81 96 LYS A O 1
ATOM 733 N N . ALA A 1 97 ? 3.592 -32.562 -3.854 1 98.81 97 ALA A N 1
ATOM 734 C CA . ALA A 1 97 ? 3.359 -31.344 -4.609 1 98.81 97 ALA A CA 1
ATOM 735 C C . ALA A 1 97 ? 4.648 -30.547 -4.758 1 98.81 97 ALA A C 1
ATOM 737 O O . ALA A 1 97 ? 5.5 -30.547 -3.869 1 98.81 97 ALA A O 1
ATOM 738 N N . VAL A 1 98 ? 4.785 -29.844 -5.852 1 98.88 98 VAL A N 1
ATOM 739 C CA . VAL A 1 98 ? 6.039 -29.141 -6.137 1 98.88 98 VAL A CA 1
ATOM 740 C C . VAL A 1 98 ? 5.84 -27.641 -5.984 1 98.88 98 VAL A C 1
ATOM 742 O O . VAL A 1 98 ? 4.984 -27.047 -6.645 1 98.88 98 VAL A O 1
ATOM 745 N N . PHE A 1 99 ? 6.551 -27.016 -5.07 1 98.81 99 PHE A N 1
ATOM 746 C CA . PHE A 1 99 ? 6.598 -25.562 -4.996 1 98.81 99 PHE A CA 1
ATOM 747 C C . PHE A 1 99 ? 7.406 -24.984 -6.148 1 98.81 99 PHE A C 1
ATOM 749 O O . PHE A 1 99 ? 8.617 -25.188 -6.227 1 98.81 99 PHE A O 1
ATOM 756 N N . PRO A 1 100 ? 6.816 -24.188 -7.047 1 98.56 100 PRO A N 1
ATOM 757 C CA . PRO A 1 100 ? 7.496 -23.812 -8.289 1 98.56 100 PRO A CA 1
ATOM 758 C C . PRO A 1 100 ? 8.172 -22.438 -8.211 1 98.56 100 PRO A C 1
ATOM 760 O O . PRO A 1 100 ? 8.891 -22.062 -9.133 1 98.56 100 PRO A O 1
ATOM 763 N N . TRP A 1 101 ? 8.008 -21.672 -7.148 1 98.06 101 TRP A N 1
ATOM 764 C CA . TRP A 1 101 ? 8.461 -20.297 -7.062 1 98.06 101 TRP A CA 1
ATOM 765 C C . TRP A 1 101 ? 9.812 -20.203 -6.359 1 98.06 101 TRP A C 1
ATOM 767 O O . TRP A 1 101 ? 9.93 -19.594 -5.289 1 98.06 101 TRP A O 1
ATOM 777 N N . ILE A 1 102 ? 10.797 -20.656 -7.188 1 98.25 102 ILE A N 1
ATOM 778 C CA . ILE A 1 102 ? 12.125 -20.938 -6.656 1 98.25 102 ILE A CA 1
ATOM 779 C C . ILE A 1 102 ? 13.086 -19.812 -7.035 1 98.25 102 ILE A C 1
ATOM 781 O O . ILE A 1 102 ? 13.094 -19.359 -8.18 1 98.25 102 ILE A O 1
ATOM 785 N N . GLY A 1 103 ? 13.883 -19.344 -6.066 1 97.44 103 GLY A N 1
ATOM 786 C CA . GLY A 1 103 ? 14.867 -18.312 -6.32 1 97.44 103 GLY A CA 1
ATOM 787 C C . GLY A 1 103 ? 16.25 -18.859 -6.648 1 97.44 103 GLY A C 1
ATOM 788 O O . GLY A 1 103 ? 16.391 -20.047 -6.914 1 97.44 103 GLY A O 1
ATOM 789 N N . CYS A 1 104 ? 17.281 -17.984 -6.648 1 96.88 104 CYS A N 1
ATOM 790 C CA . CYS A 1 104 ? 18.656 -18.359 -6.977 1 96.88 104 CYS A CA 1
ATOM 791 C C . CYS A 1 104 ? 19.344 -19.031 -5.785 1 96.88 104 CYS A C 1
ATOM 793 O O . CYS A 1 104 ? 20.375 -19.688 -5.941 1 96.88 104 CYS A O 1
ATOM 795 N N . GLY A 1 105 ? 18.812 -18.812 -4.684 1 96.25 105 GLY A N 1
ATOM 796 C CA . GLY A 1 105 ? 19.297 -19.469 -3.482 1 96.25 105 GLY A CA 1
ATOM 797 C C . GLY A 1 105 ? 20.438 -18.734 -2.812 1 96.25 105 GLY A C 1
ATOM 798 O O . GLY A 1 105 ? 20.875 -19.109 -1.724 1 96.25 105 GLY A O 1
ATOM 799 N N . LYS A 1 106 ? 20.875 -17.625 -3.408 1 95.81 106 LYS A N 1
ATOM 800 C CA . LYS A 1 106 ? 22.078 -17.016 -2.865 1 95.81 106 LYS A CA 1
ATOM 801 C C . LYS A 1 106 ? 21.906 -15.516 -2.668 1 95.81 106 LYS A C 1
ATOM 803 O O . LYS A 1 106 ? 22.703 -14.883 -1.96 1 95.81 106 LYS A O 1
ATOM 808 N N . CYS A 1 107 ? 20.969 -14.914 -3.307 1 94.75 107 CYS A N 1
ATOM 809 C CA . CYS A 1 107 ? 20.797 -13.477 -3.166 1 94.75 107 CYS A CA 1
ATOM 810 C C . CYS A 1 107 ? 20.172 -13.133 -1.823 1 94.75 107 CYS A C 1
ATOM 812 O O . CYS A 1 107 ? 19.719 -14.016 -1.097 1 94.75 107 CYS A O 1
ATOM 814 N N . ARG A 1 108 ? 20.109 -11.906 -1.505 1 91.44 108 ARG A N 1
ATOM 815 C CA . ARG A 1 108 ? 19.594 -11.422 -0.228 1 91.44 108 ARG A CA 1
ATOM 816 C C . ARG A 1 108 ? 18.141 -11.852 -0.026 1 91.44 108 ARG A C 1
ATOM 818 O O . ARG A 1 108 ? 17.75 -12.219 1.081 1 91.44 108 ARG A O 1
ATOM 825 N N . ASP A 1 109 ? 17.312 -11.797 -1.053 1 94.38 109 ASP A N 1
ATOM 826 C CA . ASP A 1 109 ? 15.906 -12.156 -0.958 1 94.38 109 ASP A CA 1
ATOM 827 C C . ASP A 1 109 ? 15.742 -13.656 -0.698 1 94.38 109 ASP A C 1
ATOM 829 O O . ASP A 1 109 ? 14.953 -14.055 0.157 1 94.38 109 ASP A O 1
ATOM 833 N N . CYS A 1 110 ? 16.5 -14.414 -1.38 1 96.44 110 CYS A N 1
ATOM 834 C CA . CYS A 1 110 ? 16.438 -15.859 -1.204 1 96.44 110 CYS A CA 1
ATOM 835 C C . CYS A 1 110 ? 16.859 -16.266 0.203 1 96.44 110 CYS A C 1
ATOM 837 O O . CYS A 1 110 ? 16.219 -17.094 0.84 1 96.44 110 CYS A O 1
ATOM 839 N N . LEU A 1 111 ? 17.906 -15.617 0.64 1 94.94 111 LEU A N 1
ATOM 840 C CA . LEU A 1 111 ? 18.438 -15.953 1.958 1 94.94 111 LEU A CA 1
ATOM 841 C C . LEU A 1 111 ? 17.453 -15.531 3.055 1 94.94 111 LEU A C 1
ATOM 843 O O . LEU A 1 111 ? 17.453 -16.109 4.141 1 94.94 111 LEU A O 1
ATOM 847 N N . ALA A 1 112 ? 16.609 -14.617 2.746 1 93.19 112 ALA A N 1
ATOM 848 C CA . ALA A 1 112 ? 15.625 -14.125 3.705 1 93.19 112 ALA A CA 1
ATOM 849 C C . ALA A 1 112 ? 14.328 -14.922 3.611 1 93.19 112 ALA A C 1
ATOM 851 O O . ALA A 1 112 ? 13.367 -14.648 4.336 1 93.19 112 ALA A O 1
ATOM 852 N N . GLY A 1 113 ? 14.258 -15.883 2.713 1 95.38 113 GLY A N 1
ATOM 853 C CA . GLY A 1 113 ? 13.07 -16.703 2.557 1 95.38 113 GLY A CA 1
ATOM 854 C C . GLY A 1 113 ? 12.086 -16.141 1.546 1 95.38 113 GLY A C 1
ATOM 855 O O . GLY A 1 113 ? 10.992 -16.688 1.363 1 95.38 113 GLY A O 1
ATOM 856 N N . ASP A 1 114 ? 12.438 -15.055 0.91 1 95.62 114 ASP A N 1
ATOM 857 C CA . ASP A 1 114 ? 11.586 -14.406 -0.085 1 95.62 114 ASP A CA 1
ATOM 858 C C . ASP A 1 114 ? 12.055 -14.734 -1.502 1 95.62 114 ASP A C 1
ATOM 860 O O . ASP A 1 114 ? 12.281 -13.836 -2.311 1 95.62 114 ASP A O 1
ATOM 864 N N . GLU A 1 115 ? 12.055 -15.961 -1.799 1 96.94 115 GLU A N 1
ATOM 865 C CA . GLU A 1 115 ? 12.516 -16.391 -3.115 1 96.94 115 GLU A CA 1
ATOM 866 C C . GLU A 1 115 ? 11.625 -15.836 -4.223 1 96.94 115 GLU A C 1
ATOM 868 O O . GLU A 1 115 ? 12.07 -15.648 -5.352 1 96.94 115 GLU A O 1
ATOM 873 N N . ASN A 1 116 ? 10.352 -15.594 -3.777 1 94.88 116 ASN A N 1
ATOM 874 C CA . ASN A 1 116 ? 9.383 -15.055 -4.727 1 94.88 116 ASN A CA 1
ATOM 875 C C . ASN A 1 116 ? 9.766 -13.656 -5.188 1 94.88 116 ASN A C 1
ATOM 877 O O . ASN A 1 116 ? 9.227 -13.156 -6.176 1 94.88 116 ASN A O 1
ATOM 881 N N . LEU A 1 117 ? 10.742 -13.023 -4.574 1 94.88 117 LEU A N 1
ATOM 882 C CA . LEU A 1 117 ? 11.195 -11.68 -4.945 1 94.88 117 LEU A CA 1
ATOM 883 C C . LEU A 1 117 ? 12.484 -11.75 -5.754 1 94.88 117 LEU A C 1
ATOM 885 O O . LEU A 1 117 ? 12.969 -10.727 -6.25 1 94.88 117 LEU A O 1
ATOM 889 N N . CYS A 1 118 ? 13.039 -12.922 -5.977 1 95.38 118 CYS A N 1
ATOM 890 C CA . CYS A 1 118 ? 14.352 -13.086 -6.59 1 95.38 118 CYS A CA 1
ATOM 891 C C . CYS A 1 118 ? 14.32 -12.68 -8.055 1 95.38 118 CYS A C 1
ATOM 893 O O . CYS A 1 118 ? 13.484 -13.164 -8.82 1 95.38 118 CYS A O 1
ATOM 895 N N . THR A 1 119 ? 15.273 -11.867 -8.508 1 91.12 119 THR A N 1
ATOM 896 C CA . THR A 1 119 ? 15.328 -11.406 -9.891 1 91.12 119 THR A CA 1
ATOM 897 C C . THR A 1 119 ? 16 -12.445 -10.781 1 91.12 119 THR A C 1
ATOM 899 O O . THR A 1 119 ? 15.898 -12.375 -12.008 1 91.12 119 THR A O 1
ATOM 902 N N . LYS A 1 120 ? 16.688 -13.32 -10.203 1 93.62 120 LYS A N 1
ATOM 903 C CA . LYS A 1 120 ? 17.281 -14.445 -10.922 1 93.62 120 LYS A CA 1
ATOM 904 C C . LYS A 1 120 ? 16.578 -15.75 -10.562 1 93.62 120 LYS A C 1
ATOM 906 O O . LYS A 1 120 ? 17.234 -16.734 -10.219 1 93.62 120 LYS A O 1
ATOM 911 N N . ASN A 1 121 ? 15.344 -15.656 -10.641 1 93.5 121 ASN A N 1
ATOM 912 C CA . ASN A 1 121 ? 14.523 -16.766 -10.188 1 93.5 121 ASN A CA 1
ATOM 913 C C . ASN A 1 121 ? 14.609 -17.953 -11.141 1 93.5 121 ASN A C 1
ATOM 915 O O . ASN A 1 121 ? 15.109 -17.828 -12.258 1 93.5 121 ASN A O 1
ATOM 919 N N . ARG A 1 122 ? 14.266 -19.094 -10.648 1 95.88 122 ARG A N 1
ATOM 920 C CA . ARG A 1 122 ? 14.141 -20.344 -11.383 1 95.88 122 ARG A CA 1
ATOM 921 C C . ARG A 1 122 ? 12.727 -20.906 -11.266 1 95.88 122 ARG A C 1
ATOM 923 O O . ARG A 1 122 ? 12.539 -22.078 -10.953 1 95.88 122 ARG A O 1
ATOM 930 N N . PHE A 1 123 ? 11.75 -20.094 -11.461 1 96.38 123 PHE A N 1
ATOM 931 C CA . PHE A 1 123 ? 10.359 -20.516 -11.367 1 96.38 123 PHE A CA 1
ATOM 932 C C . PHE A 1 123 ? 10.062 -21.609 -12.383 1 96.38 123 PHE A C 1
ATOM 934 O O . PHE A 1 123 ? 10.266 -21.422 -13.586 1 96.38 123 PHE A O 1
ATOM 941 N N . LEU A 1 124 ? 9.547 -22.703 -11.922 1 97.69 124 LEU A N 1
ATOM 942 C CA . LEU A 1 124 ? 9.211 -23.812 -12.805 1 97.69 124 LEU A CA 1
ATOM 943 C C . LEU A 1 124 ? 8.078 -23.438 -13.75 1 97.69 124 LEU A C 1
ATOM 945 O O . LEU A 1 124 ? 7.047 -22.922 -13.32 1 97.69 124 LEU A O 1
ATOM 949 N N . GLY A 1 125 ? 8.266 -23.688 -15.031 1 96.44 125 GLY A N 1
ATOM 950 C CA . GLY A 1 125 ? 7.246 -23.406 -16.016 1 96.44 125 GLY A CA 1
ATOM 951 C C . GLY A 1 125 ? 7.188 -21.938 -16.406 1 96.44 125 GLY A C 1
ATOM 952 O O . GLY A 1 125 ? 6.316 -21.531 -17.172 1 96.44 125 GLY A O 1
ATOM 953 N N . VAL A 1 126 ? 8.086 -21.141 -15.836 1 93.69 126 VAL A N 1
ATOM 954 C CA . VAL A 1 126 ? 8.148 -19.703 -16.109 1 93.69 126 VAL A CA 1
ATOM 955 C C . VAL A 1 126 ? 9.562 -19.328 -16.547 1 93.69 126 VAL A C 1
ATOM 957 O O . VAL A 1 126 ? 9.758 -18.797 -17.641 1 93.69 126 VAL A O 1
ATOM 960 N N . ALA A 1 127 ? 10.562 -19.672 -15.734 1 93.81 127 ALA A N 1
ATOM 961 C CA . ALA A 1 127 ? 11.953 -19.359 -16.031 1 93.81 127 ALA A CA 1
ATOM 962 C C . ALA A 1 127 ? 12.727 -20.609 -16.438 1 93.81 127 ALA A C 1
ATOM 964 O O . ALA A 1 127 ? 13.68 -20.531 -17.203 1 93.81 127 ALA A O 1
ATOM 965 N N . ILE A 1 128 ? 12.375 -21.688 -15.891 1 95.38 128 ILE A N 1
ATOM 966 C CA . ILE A 1 128 ? 12.914 -22.984 -16.281 1 95.38 128 ILE A CA 1
ATOM 967 C C . ILE A 1 128 ? 11.773 -23.953 -16.609 1 95.38 128 ILE A C 1
ATOM 969 O O . ILE A 1 128 ? 10.609 -23.641 -16.344 1 95.38 128 ILE A O 1
ATOM 973 N N . ASP A 1 129 ? 12.094 -25.109 -17.141 1 97.12 129 ASP A N 1
ATOM 974 C CA . ASP A 1 129 ? 11.086 -26.031 -17.641 1 97.12 129 ASP A CA 1
ATOM 975 C C . ASP A 1 129 ? 10.148 -26.484 -16.531 1 97.12 129 ASP A C 1
ATOM 977 O O . ASP A 1 129 ? 10.586 -26.75 -15.414 1 97.12 129 ASP A O 1
ATOM 981 N N . GLY A 1 130 ? 8.852 -26.641 -16.969 1 97.88 130 GLY A N 1
ATOM 982 C CA . GLY A 1 130 ? 7.852 -26.891 -15.938 1 97.88 130 GLY A CA 1
ATOM 983 C C . GLY A 1 130 ? 7.098 -28.203 -16.141 1 97.88 130 GLY A C 1
ATOM 984 O O . GLY A 1 130 ? 7.695 -29.219 -16.5 1 97.88 130 GLY A O 1
ATOM 985 N N . GLY A 1 131 ? 5.809 -28.156 -15.891 1 98.44 131 GLY A N 1
ATOM 986 C CA . GLY A 1 131 ? 5.066 -29.359 -15.594 1 98.44 131 GLY A CA 1
ATOM 987 C C . GLY A 1 131 ? 4.273 -29.891 -16.781 1 98.44 131 GLY A C 1
ATOM 988 O O . GLY A 1 131 ? 3.666 -30.953 -16.703 1 98.44 131 GLY A O 1
ATOM 989 N N . PHE A 1 132 ? 4.219 -29.188 -17.906 1 98.62 132 PHE A N 1
ATOM 990 C CA . PHE A 1 132 ? 3.549 -29.766 -19.078 1 98.62 132 PHE A CA 1
ATOM 991 C C . PHE A 1 132 ? 4.414 -30.844 -19.719 1 98.62 132 PHE A C 1
ATOM 993 O O . PHE A 1 132 ? 4.809 -30.703 -20.891 1 98.62 132 PHE A O 1
ATOM 1000 N N . ALA A 1 133 ? 4.645 -31.875 -18.984 1 98.44 133 ALA A N 1
ATOM 1001 C CA . ALA A 1 133 ? 5.523 -32.969 -19.359 1 98.44 133 ALA A CA 1
ATOM 1002 C C . ALA A 1 133 ? 5.246 -34.219 -18.5 1 98.44 133 ALA A C 1
ATOM 1004 O O . ALA A 1 133 ? 4.449 -34.156 -17.562 1 98.44 133 ALA A O 1
ATOM 1005 N N . THR A 1 134 ? 5.859 -35.344 -18.891 1 98.44 134 THR A N 1
ATOM 1006 C CA . THR A 1 134 ? 5.707 -36.562 -18.094 1 98.44 134 THR A CA 1
ATOM 1007 C C . THR A 1 134 ? 6.559 -36.469 -16.828 1 98.44 134 THR A C 1
ATOM 1009 O O . THR A 1 134 ? 6.227 -37.062 -15.805 1 98.44 134 THR A O 1
ATOM 1012 N N . HIS A 1 135 ? 7.688 -35.719 -16.922 1 98.5 135 HIS A N 1
ATOM 1013 C CA . HIS A 1 135 ? 8.578 -35.562 -15.789 1 98.5 135 HIS A CA 1
ATOM 1014 C C . HIS A 1 135 ? 9.023 -34.094 -15.648 1 98.5 135 HIS A C 1
ATOM 1016 O O . HIS A 1 135 ? 9.008 -33.344 -16.625 1 98.5 135 HIS A O 1
ATOM 1022 N N . VAL A 1 136 ? 9.422 -33.719 -14.453 1 98.56 136 VAL A N 1
ATOM 1023 C CA . VAL A 1 136 ? 10.008 -32.406 -14.211 1 98.56 136 VAL A CA 1
ATOM 1024 C C . VAL A 1 136 ? 11.195 -32.531 -13.266 1 98.56 136 VAL A C 1
ATOM 1026 O O . VAL A 1 136 ? 11.172 -33.344 -12.328 1 98.56 136 VAL A O 1
ATOM 1029 N N . LEU A 1 137 ? 12.234 -31.844 -13.609 1 98.5 137 LEU A N 1
ATOM 1030 C CA . LEU A 1 137 ? 13.406 -31.781 -12.742 1 98.5 137 LEU A CA 1
ATOM 1031 C C . LEU A 1 137 ? 13.266 -30.641 -11.742 1 98.5 137 LEU A C 1
ATOM 1033 O O . LEU A 1 137 ? 13.172 -29.469 -12.133 1 98.5 137 LEU A O 1
ATOM 1037 N N . VAL A 1 138 ? 13.227 -30.906 -10.438 1 98.69 138 VAL A N 1
ATOM 1038 C CA . VAL A 1 138 ? 13.125 -29.922 -9.359 1 98.69 138 VAL A CA 1
ATOM 1039 C C . VAL A 1 138 ? 14.508 -29.656 -8.773 1 98.69 138 VAL A C 1
ATOM 1041 O O . VAL A 1 138 ? 15.219 -30.594 -8.398 1 98.69 138 VAL A O 1
ATOM 1044 N N . PRO A 1 139 ? 14.867 -28.406 -8.625 1 98 139 PRO A N 1
ATOM 1045 C CA . PRO A 1 139 ? 16.25 -28.031 -8.289 1 98 139 PRO A CA 1
ATOM 1046 C C . PRO A 1 139 ? 16.672 -28.531 -6.91 1 98 139 PRO A C 1
ATOM 1048 O O . PRO A 1 139 ? 17.875 -28.688 -6.652 1 98 139 PRO A O 1
ATOM 1051 N N . ASP A 1 140 ? 15.742 -28.703 -6.016 1 98.31 140 ASP A N 1
ATOM 1052 C CA . ASP A 1 140 ? 16.047 -29.109 -4.648 1 98.31 140 ASP A CA 1
ATOM 1053 C C . ASP A 1 140 ? 14.875 -29.844 -4.012 1 98.31 140 ASP A C 1
ATOM 1055 O O . ASP A 1 140 ? 13.719 -29.453 -4.211 1 98.31 140 ASP A O 1
ATOM 1059 N N . ALA A 1 141 ? 15.148 -30.859 -3.213 1 98.44 141 ALA A N 1
ATOM 1060 C CA . ALA A 1 141 ? 14.125 -31.672 -2.564 1 98.44 141 ALA A CA 1
ATOM 1061 C C . ALA A 1 141 ? 13.305 -30.844 -1.586 1 98.44 141 ALA A C 1
ATOM 1063 O O . ALA A 1 141 ? 12.172 -31.203 -1.249 1 98.44 141 ALA A O 1
ATOM 1064 N N . LYS A 1 142 ? 13.781 -29.734 -1.101 1 97.75 142 LYS A N 1
ATOM 1065 C CA . LYS A 1 142 ? 13.086 -28.922 -0.102 1 97.75 142 LYS A CA 1
ATOM 1066 C C . LYS A 1 142 ? 11.812 -28.312 -0.679 1 97.75 142 LYS A C 1
ATOM 1068 O O . LYS A 1 142 ? 10.953 -27.844 0.066 1 97.75 142 LYS A O 1
ATOM 1073 N N . TYR A 1 143 ? 11.703 -28.297 -2 1 98.62 143 TYR A N 1
ATOM 1074 C CA . TYR A 1 143 ? 10.539 -27.703 -2.648 1 98.62 143 TYR A CA 1
ATOM 1075 C C . TYR A 1 143 ? 9.43 -28.734 -2.824 1 98.62 143 TYR A C 1
ATOM 1077 O O . TYR A 1 143 ? 8.375 -28.422 -3.383 1 98.62 143 TYR A O 1
ATOM 1085 N N . LEU A 1 144 ? 9.664 -29.984 -2.385 1 98.75 144 LEU A N 1
ATOM 1086 C CA . LEU A 1 144 ? 8.648 -31.031 -2.41 1 98.75 144 LEU A CA 1
ATOM 1087 C C . LEU A 1 144 ? 7.832 -31.031 -1.123 1 98.75 144 LEU A C 1
ATOM 1089 O O . LEU A 1 144 ? 8.391 -31.141 -0.028 1 98.75 144 LEU A O 1
ATOM 1093 N N . LEU A 1 145 ? 6.516 -30.953 -1.275 1 98.81 145 LEU A N 1
ATOM 1094 C CA . LEU A 1 145 ? 5.66 -30.766 -0.107 1 98.81 145 LEU A CA 1
ATOM 1095 C C . LEU A 1 145 ? 4.672 -31.922 0.032 1 98.81 145 LEU A C 1
ATOM 1097 O O . LEU A 1 145 ? 4.129 -32.406 -0.965 1 98.81 145 LEU A O 1
ATOM 1101 N N . ASP A 1 146 ? 4.453 -32.281 1.24 1 98.06 146 ASP A N 1
ATOM 1102 C CA . ASP A 1 146 ? 3.438 -33.281 1.537 1 98.06 146 ASP A CA 1
ATOM 1103 C C . ASP A 1 146 ? 2.031 -32.719 1.385 1 98.06 146 ASP A C 1
ATOM 1105 O O . ASP A 1 146 ? 1.789 -31.547 1.737 1 98.06 146 ASP A O 1
ATOM 1109 N N . TYR A 1 147 ? 1.172 -33.531 0.804 1 97.25 147 TYR A N 1
ATOM 1110 C CA . TYR A 1 147 ? -0.184 -33 0.653 1 97.25 147 TYR A CA 1
ATOM 1111 C C . TYR A 1 147 ? -1.214 -34.031 1.096 1 97.25 147 TYR A C 1
ATOM 1113 O O . TYR A 1 147 ? -2.416 -33.75 1.106 1 97.25 147 TYR A O 1
ATOM 1121 N N . ASP A 1 148 ? -0.741 -35.188 1.455 1 94.44 148 ASP A N 1
ATOM 1122 C CA . ASP A 1 148 ? -1.694 -36.188 1.955 1 94.44 148 ASP A CA 1
ATOM 1123 C C . ASP A 1 148 ? -2.514 -35.625 3.113 1 94.44 148 ASP A C 1
ATOM 1125 O O . ASP A 1 148 ? -1.973 -34.938 3.992 1 94.44 148 ASP A O 1
ATOM 1129 N N . PRO A 1 149 ? -3.793 -35.812 3.158 1 95.75 149 PRO A N 1
ATOM 1130 C CA . PRO A 1 149 ? -4.598 -36.719 2.35 1 95.75 149 PRO A CA 1
ATOM 1131 C C . PRO A 1 149 ? -5.309 -36 1.192 1 95.75 149 PRO A C 1
ATOM 1133 O O . PRO A 1 149 ? -6.312 -36.5 0.681 1 95.75 149 PRO A O 1
ATOM 1136 N N . LEU A 1 150 ? -4.914 -34.875 0.766 1 95.81 150 LEU A N 1
ATOM 1137 C CA . LEU A 1 150 ? -5.59 -34.125 -0.3 1 95.81 150 LEU A CA 1
ATOM 1138 C C . LEU A 1 150 ? -5.523 -34.906 -1.615 1 95.81 150 LEU A C 1
ATOM 1140 O O . LEU A 1 150 ? -4.527 -35.562 -1.896 1 95.81 150 LEU A O 1
ATOM 1144 N N . PRO A 1 151 ? -6.637 -34.75 -2.42 1 96 151 PRO A N 1
ATOM 1145 C CA . PRO A 1 151 ? -6.504 -35.25 -3.789 1 96 151 PRO A CA 1
ATOM 1146 C C . PRO A 1 151 ? -5.371 -34.594 -4.559 1 96 151 PRO A C 1
ATOM 1148 O O . PRO A 1 151 ? -5.137 -33.375 -4.391 1 96 151 PRO A O 1
ATOM 1151 N N . THR A 1 152 ? -4.688 -35.375 -5.438 1 96.81 152 THR A N 1
ATOM 1152 C CA . THR A 1 152 ? -3.518 -34.906 -6.172 1 96.81 152 THR A CA 1
ATOM 1153 C C . THR A 1 152 ? -3.848 -33.656 -6.98 1 96.81 152 THR A C 1
ATOM 1155 O O . THR A 1 152 ? -3.037 -32.75 -7.055 1 96.81 152 THR A O 1
ATOM 1158 N N . ASN A 1 153 ? -5.012 -33.656 -7.602 1 95.62 153 ASN A N 1
ATOM 1159 C CA . ASN A 1 153 ? -5.406 -32.5 -8.414 1 95.62 153 ASN A CA 1
ATOM 1160 C C . ASN A 1 153 ? -5.555 -31.234 -7.566 1 95.62 153 ASN A C 1
ATOM 1162 O O . ASN A 1 153 ? -5.137 -30.156 -7.977 1 95.62 153 ASN A O 1
ATOM 1166 N N . VAL A 1 154 ? -6.078 -31.391 -6.332 1 94.62 154 VAL A N 1
ATOM 1167 C CA . VAL A 1 154 ? -6.227 -30.25 -5.418 1 94.62 154 VAL A CA 1
ATOM 1168 C C . VAL A 1 154 ? -4.848 -29.75 -4.992 1 94.62 154 VAL A C 1
ATOM 1170 O O . VAL A 1 154 ? -4.574 -28.547 -5.051 1 94.62 154 VAL A O 1
ATOM 1173 N N . ALA A 1 155 ? -3.967 -30.672 -4.672 1 96.62 155 ALA A N 1
ATOM 1174 C CA . ALA A 1 155 ? -2.619 -30.312 -4.242 1 96.62 155 ALA A CA 1
ATOM 1175 C C . ALA A 1 155 ? -1.884 -29.531 -5.336 1 96.62 155 ALA A C 1
ATOM 1177 O O . ALA A 1 155 ? -1.202 -28.547 -5.051 1 96.62 155 ALA A O 1
ATOM 1178 N N . ALA A 1 156 ? -2.035 -29.969 -6.543 1 97.12 156 ALA A N 1
ATOM 1179 C CA . ALA A 1 156 ? -1.378 -29.328 -7.676 1 97.12 156 ALA A CA 1
ATOM 1180 C C . ALA A 1 156 ? -1.854 -27.891 -7.84 1 97.12 156 ALA A C 1
ATOM 1182 O O . ALA A 1 156 ? -1.043 -26.969 -8 1 97.12 156 ALA A O 1
ATOM 1183 N N . THR A 1 157 ? -3.137 -27.656 -7.734 1 94.5 157 THR A N 1
ATOM 1184 C CA . THR A 1 157 ? -3.705 -26.328 -7.953 1 94.5 157 THR A CA 1
ATOM 1185 C C . THR A 1 157 ? -3.258 -25.359 -6.863 1 94.5 157 THR A C 1
ATOM 1187 O O . THR A 1 157 ? -3.084 -24.172 -7.121 1 94.5 157 THR A O 1
ATOM 1190 N N . LEU A 1 158 ? -3.012 -25.859 -5.688 1 96.44 158 LEU A N 1
ATOM 1191 C CA . LEU A 1 158 ? -2.641 -25.016 -4.555 1 96.44 158 LEU A CA 1
ATOM 1192 C C . LEU A 1 158 ? -1.252 -24.406 -4.754 1 96.44 158 LEU A C 1
ATOM 1194 O O . LEU A 1 158 ? -0.896 -23.422 -4.105 1 96.44 158 LEU A O 1
ATOM 1198 N N . MET A 1 159 ? -0.437 -24.922 -5.707 1 97.69 159 MET A N 1
ATOM 1199 C CA . MET A 1 159 ? 0.958 -24.531 -5.863 1 97.69 159 MET A CA 1
ATOM 1200 C C . MET A 1 159 ? 1.064 -23.219 -6.648 1 97.69 159 MET A C 1
ATOM 1202 O O . MET A 1 159 ? 2.123 -22.594 -6.676 1 97.69 159 MET A O 1
ATOM 1206 N N . CYS A 1 160 ? -0.02 -22.797 -7.215 1 96.25 160 CYS A N 1
ATOM 1207 C CA . CYS A 1 160 ? -0.017 -21.484 -7.855 1 96.25 160 CYS A CA 1
ATOM 1208 C C . CYS A 1 160 ? -1.285 -20.703 -7.52 1 96.25 160 CYS A C 1
ATOM 1210 O O . CYS A 1 160 ? -1.244 -19.734 -6.754 1 96.25 160 CYS A O 1
ATOM 1212 N N . SER A 1 161 ? -2.465 -21.219 -8 1 93.44 161 SER A N 1
ATOM 1213 C CA . SER A 1 161 ? -3.725 -20.531 -7.742 1 93.44 161 SER A CA 1
ATOM 1214 C C . SER A 1 161 ? -3.969 -20.375 -6.242 1 93.44 161 SER A C 1
ATOM 1216 O O . SER A 1 161 ? -4.328 -19.297 -5.777 1 93.44 161 SER A O 1
ATOM 1218 N N . GLY A 1 162 ? -3.77 -21.453 -5.523 1 95.56 162 GLY A N 1
ATOM 1219 C CA . GLY A 1 162 ? -3.986 -21.438 -4.086 1 95.56 162 GLY A CA 1
ATOM 1220 C C . GLY A 1 162 ? -3.062 -20.484 -3.354 1 95.56 162 GLY A C 1
ATOM 1221 O O . GLY A 1 162 ? -3.52 -19.625 -2.586 1 95.56 162 GLY A O 1
ATOM 1222 N N . ILE A 1 163 ? -1.777 -20.625 -3.633 1 97.56 163 ILE A N 1
ATOM 1223 C CA . ILE A 1 163 ? -0.806 -19.844 -2.879 1 97.56 163 ILE A CA 1
ATOM 1224 C C . ILE A 1 163 ? -0.893 -18.375 -3.297 1 97.56 163 ILE A C 1
ATOM 1226 O O . ILE A 1 163 ? -0.66 -17.469 -2.484 1 97.56 163 ILE A O 1
ATOM 1230 N N . THR A 1 164 ? -1.275 -18.094 -4.504 1 96.31 164 THR A N 1
ATOM 1231 C CA . THR A 1 164 ? -1.498 -16.734 -4.949 1 96.31 164 THR A CA 1
ATOM 1232 C C . THR A 1 164 ? -2.662 -16.094 -4.191 1 96.31 164 THR A C 1
ATOM 1234 O O . THR A 1 164 ? -2.533 -15 -3.646 1 96.31 164 THR A O 1
ATOM 1237 N N . ALA A 1 165 ? -3.75 -16.812 -4.141 1 96.56 165 ALA A N 1
ATOM 1238 C CA . ALA A 1 165 ? -4.922 -16.312 -3.432 1 96.56 165 ALA A CA 1
ATOM 1239 C C . ALA A 1 165 ? -4.641 -16.172 -1.938 1 96.56 165 ALA A C 1
ATOM 1241 O O . ALA A 1 165 ? -4.953 -15.141 -1.338 1 96.56 165 ALA A O 1
ATOM 1242 N N . TYR A 1 166 ? -4.031 -17.188 -1.353 1 97.94 166 TYR A N 1
ATOM 1243 C CA . TYR A 1 166 ? -3.719 -17.188 0.072 1 97.94 166 TYR A CA 1
ATOM 1244 C C . TYR A 1 166 ? -2.789 -16.031 0.421 1 97.94 166 TYR A C 1
ATOM 1246 O O . TYR A 1 166 ? -3.023 -15.305 1.394 1 97.94 166 TYR A O 1
ATOM 1254 N N . GLY A 1 167 ? -1.755 -15.953 -0.362 1 97.44 167 GLY A N 1
ATOM 1255 C CA . GLY A 1 167 ? -0.796 -14.891 -0.107 1 97.44 167 GLY A CA 1
ATOM 1256 C C . GLY A 1 167 ? -1.399 -13.5 -0.222 1 97.44 167 GLY A C 1
ATOM 1257 O O . GLY A 1 167 ? -1.091 -12.617 0.578 1 97.44 167 GLY A O 1
ATOM 1258 N N . ALA A 1 168 ? -2.217 -13.266 -1.228 1 97.12 168 ALA A N 1
ATOM 1259 C CA . ALA A 1 168 ? -2.883 -11.977 -1.401 1 97.12 168 ALA A CA 1
ATOM 1260 C C . ALA A 1 168 ? -3.771 -11.648 -0.204 1 97.12 168 ALA A C 1
ATOM 1262 O O . ALA A 1 168 ? -3.729 -10.539 0.326 1 97.12 168 ALA A O 1
ATOM 1263 N N . LEU A 1 169 ? -4.523 -12.625 0.232 1 98.19 169 LEU A N 1
ATOM 1264 C CA . LEU A 1 169 ? -5.422 -12.445 1.367 1 98.19 169 LEU A CA 1
ATOM 1265 C C . LEU A 1 169 ? -4.633 -12.219 2.652 1 98.19 169 LEU A C 1
ATOM 1267 O O . LEU A 1 169 ? -5.047 -11.438 3.512 1 98.19 169 LEU A O 1
ATOM 1271 N N . LYS A 1 170 ? -3.555 -12.914 2.756 1 97.44 170 LYS A N 1
ATOM 1272 C CA . LYS A 1 170 ? -2.738 -12.812 3.961 1 97.44 170 LYS A CA 1
ATOM 1273 C C . LYS A 1 170 ? -2.238 -11.383 4.164 1 97.44 170 LYS A C 1
ATOM 1275 O O . LYS A 1 170 ? -2.033 -10.945 5.301 1 97.44 170 LYS A O 1
ATOM 1280 N N . ARG A 1 171 ? -2.088 -10.594 3.102 1 96.19 171 ARG A N 1
ATOM 1281 C CA . ARG A 1 171 ? -1.645 -9.211 3.176 1 96.19 171 ARG A CA 1
ATOM 1282 C C . ARG A 1 171 ? -2.703 -8.328 3.836 1 96.19 171 ARG A C 1
ATOM 1284 O O . ARG A 1 171 ? -2.422 -7.191 4.215 1 96.19 171 ARG A O 1
ATOM 1291 N N . LEU A 1 172 ? -3.891 -8.836 4.012 1 97.5 172 LEU A N 1
ATOM 1292 C CA . LEU A 1 172 ? -4.98 -8.07 4.598 1 97.5 172 LEU A CA 1
ATOM 1293 C C . LEU A 1 172 ? -5.164 -8.414 6.07 1 97.5 172 LEU A C 1
ATOM 1295 O O . LEU A 1 172 ? -5.859 -7.703 6.797 1 97.5 172 LEU A O 1
ATOM 1299 N N . VAL A 1 173 ? -4.496 -9.43 6.559 1 95.5 173 VAL A N 1
ATOM 1300 C CA . VAL A 1 173 ? -4.793 -9.992 7.871 1 95.5 173 VAL A CA 1
ATOM 1301 C C . VAL A 1 173 ? -4.391 -9 8.961 1 95.5 173 VAL A C 1
ATOM 1303 O O . VAL A 1 173 ? -5.047 -8.922 10 1 95.5 173 VAL A O 1
ATOM 1306 N N . ASP A 1 174 ? -3.354 -8.18 8.695 1 89.88 174 ASP A N 1
ATOM 1307 C CA . ASP A 1 174 ? -2.85 -7.285 9.734 1 89.88 174 ASP A CA 1
ATOM 1308 C C . ASP A 1 174 ? -3.428 -5.883 9.578 1 89.88 174 ASP A C 1
ATOM 1310 O O . ASP A 1 174 ? -3.004 -4.949 10.258 1 89.88 174 ASP A O 1
ATOM 1314 N N . GLN A 1 175 ? -4.363 -5.746 8.664 1 93.19 175 GLN A N 1
ATOM 1315 C CA . GLN A 1 175 ? -5.02 -4.445 8.547 1 93.19 175 GLN A CA 1
ATOM 1316 C C . GLN A 1 175 ? -5.82 -4.117 9.805 1 93.19 175 GLN A C 1
ATOM 1318 O O . GLN A 1 175 ? -6.621 -4.934 10.273 1 93.19 175 GLN A O 1
ATOM 1323 N N . PRO A 1 176 ? -5.523 -2.943 10.344 1 88.12 176 PRO A N 1
ATOM 1324 C CA . PRO A 1 176 ? -6.254 -2.602 11.57 1 88.12 176 PRO A CA 1
ATOM 1325 C C . PRO A 1 176 ? -7.762 -2.508 11.352 1 88.12 176 PRO A C 1
ATOM 1327 O O . PRO A 1 176 ? -8.539 -2.91 12.219 1 88.12 176 PRO A O 1
ATOM 1330 N N . ARG A 1 177 ? -8.133 -1.99 10.18 1 89.56 177 ARG A N 1
ATOM 1331 C CA . ARG A 1 177 ? -9.547 -1.899 9.82 1 89.56 177 ARG A CA 1
ATOM 1332 C C . ARG A 1 177 ? -9.945 -3.029 8.875 1 89.56 177 ARG A C 1
ATOM 1334 O O . ARG A 1 177 ? -9.391 -3.158 7.785 1 89.56 177 ARG A O 1
ATOM 1341 N N . GLN A 1 178 ? -10.867 -3.809 9.344 1 92.25 178 GLN A N 1
ATOM 1342 C CA . GLN A 1 178 ? -11.266 -4.98 8.578 1 92.25 178 GLN A CA 1
ATOM 1343 C C . GLN A 1 178 ? -12.758 -5.258 8.734 1 92.25 178 GLN A C 1
ATOM 1345 O O . GLN A 1 178 ? -13.156 -6.379 9.062 1 92.25 178 GLN A O 1
ATOM 1350 N N . ARG A 1 179 ? -13.594 -4.215 8.508 1 94.81 179 ARG A N 1
ATOM 1351 C CA . ARG A 1 179 ? -15.031 -4.359 8.688 1 94.81 179 ARG A CA 1
ATOM 1352 C C . ARG A 1 179 ? -15.625 -5.285 7.629 1 94.81 179 ARG A C 1
ATOM 1354 O O . ARG A 1 179 ? -16.641 -5.949 7.875 1 94.81 179 ARG A O 1
ATOM 1361 N N . ASN A 1 180 ? -15.016 -5.266 6.395 1 97.62 180 ASN A N 1
ATOM 1362 C CA . ASN A 1 180 ? -15.57 -5.965 5.234 1 97.62 180 ASN A CA 1
ATOM 1363 C C . ASN A 1 180 ? -14.508 -6.188 4.16 1 97.62 180 ASN A C 1
ATOM 1365 O O . ASN A 1 180 ? -13.477 -5.508 4.148 1 97.62 180 ASN A O 1
ATOM 1369 N N . ILE A 1 181 ? -14.766 -7.234 3.35 1 98.56 181 ILE A N 1
ATOM 1370 C CA . ILE A 1 181 ? -13.812 -7.637 2.324 1 98.56 181 ILE A CA 1
ATOM 1371 C C . ILE A 1 181 ? -14.508 -7.695 0.965 1 98.56 181 ILE A C 1
ATOM 1373 O O . ILE A 1 181 ? -15.633 -8.188 0.859 1 98.56 181 ILE A O 1
ATOM 1377 N N . LEU A 1 182 ? -13.875 -7.168 -0.045 1 98.81 182 LEU A N 1
ATOM 1378 C CA . LEU A 1 182 ? -14.344 -7.27 -1.424 1 98.81 182 LEU A CA 1
ATOM 1379 C C . LEU A 1 182 ? -13.328 -8.008 -2.289 1 98.81 182 LEU A C 1
ATOM 1381 O O . LEU A 1 182 ? -12.148 -7.633 -2.326 1 98.81 182 LEU A O 1
ATOM 1385 N N . LEU A 1 183 ? -13.719 -9.039 -2.939 1 98.5 183 LEU A N 1
ATOM 1386 C CA . LEU A 1 183 ? -12.914 -9.734 -3.936 1 98.5 183 LEU A CA 1
ATOM 1387 C C . LEU A 1 183 ? -13.383 -9.406 -5.348 1 98.5 183 LEU A C 1
ATOM 1389 O O . LEU A 1 183 ? -14.57 -9.539 -5.656 1 98.5 183 LEU A O 1
ATOM 1393 N N . ILE A 1 184 ? -12.438 -8.977 -6.145 1 97.94 184 ILE A N 1
ATOM 1394 C CA . ILE A 1 184 ? -12.766 -8.586 -7.512 1 97.94 184 ILE A CA 1
ATOM 1395 C C . ILE A 1 184 ? -12.164 -9.594 -8.492 1 97.94 184 ILE A C 1
ATOM 1397 O O . ILE A 1 184 ? -10.961 -9.875 -8.445 1 97.94 184 ILE A O 1
ATOM 1401 N N . GLY A 1 185 ? -12.945 -10.031 -9.453 1 94 185 GLY A N 1
ATOM 1402 C CA . GLY A 1 185 ? -12.492 -11.062 -10.375 1 94 185 GLY A CA 1
ATOM 1403 C C . GLY A 1 185 ? -12.602 -12.461 -9.805 1 94 185 GLY A C 1
ATOM 1404 O O . GLY A 1 185 ? -11.828 -12.844 -8.922 1 94 185 GLY A O 1
ATOM 1405 N N . LEU A 1 186 ? -13.547 -13.219 -10.422 1 90.38 186 LEU A N 1
ATOM 1406 C CA . LEU A 1 186 ? -13.844 -14.539 -9.867 1 90.38 186 LEU A CA 1
ATOM 1407 C C . LEU A 1 186 ? -13.492 -15.641 -10.859 1 90.38 186 LEU A C 1
ATOM 1409 O O . LEU A 1 186 ? -14.281 -16.562 -11.086 1 90.38 186 LEU A O 1
ATOM 1413 N N . GLY A 1 187 ? -12.344 -15.453 -11.438 1 84.12 187 GLY A N 1
ATOM 1414 C CA . GLY A 1 187 ? -11.781 -16.594 -12.156 1 84.12 187 GLY A CA 1
ATOM 1415 C C . GLY A 1 187 ? -11.273 -17.688 -11.242 1 84.12 187 GLY A C 1
ATOM 1416 O O . GLY A 1 187 ? -11.805 -17.875 -10.148 1 84.12 187 GLY A O 1
ATOM 1417 N N . GLY A 1 188 ? -10.391 -18.453 -11.742 1 82.69 188 GLY A N 1
ATOM 1418 C CA . GLY A 1 188 ? -9.852 -19.547 -10.938 1 82.69 188 GLY A CA 1
ATOM 1419 C C . GLY A 1 188 ? -9.258 -19.094 -9.625 1 82.69 188 GLY A C 1
ATOM 1420 O O . GLY A 1 188 ? -9.578 -19.641 -8.562 1 82.69 188 GLY A O 1
ATOM 1421 N N . VAL A 1 189 ? -8.414 -18.078 -9.672 1 89.44 189 VAL A N 1
ATOM 1422 C CA . VAL A 1 189 ? -7.773 -17.578 -8.461 1 89.44 189 VAL A CA 1
ATOM 1423 C C . VAL A 1 189 ? -8.805 -16.906 -7.566 1 89.44 189 VAL A C 1
ATOM 1425 O O . VAL A 1 189 ? -8.789 -17.062 -6.344 1 89.44 189 VAL A O 1
ATOM 1428 N N . GLY A 1 190 ? -9.703 -16.172 -8.195 1 91.31 190 GLY A N 1
ATOM 1429 C CA . GLY A 1 190 ? -10.727 -15.461 -7.438 1 91.31 190 GLY A CA 1
ATOM 1430 C C . GLY A 1 190 ? -11.641 -16.391 -6.656 1 91.31 190 GLY A C 1
ATOM 1431 O O . GLY A 1 190 ? -11.953 -16.125 -5.492 1 91.31 190 GLY A O 1
ATOM 1432 N N . MET A 1 191 ? -12.055 -17.453 -7.293 1 88.75 191 MET A N 1
ATOM 1433 C CA . MET A 1 191 ? -12.922 -18.406 -6.605 1 88.75 191 MET A CA 1
ATOM 1434 C C . MET A 1 191 ? -12.172 -19.094 -5.469 1 88.75 191 MET A C 1
ATOM 1436 O O . MET A 1 191 ? -12.734 -19.344 -4.402 1 88.75 191 MET A O 1
ATOM 1440 N N . MET A 1 192 ? -10.953 -19.469 -5.746 1 90.62 192 MET A N 1
ATOM 1441 C CA . MET A 1 192 ? -10.102 -19.969 -4.672 1 90.62 192 MET A CA 1
ATOM 1442 C C . MET A 1 192 ? -9.977 -18.953 -3.549 1 90.62 192 MET A C 1
ATOM 1444 O O . MET A 1 192 ? -10.016 -19.312 -2.369 1 90.62 192 MET A O 1
ATOM 1448 N N . GLY A 1 193 ? -9.836 -17.688 -3.938 1 94.75 193 GLY A N 1
ATOM 1449 C CA . GLY A 1 193 ? -9.773 -16.594 -2.977 1 94.75 193 GLY A CA 1
ATOM 1450 C C . GLY A 1 193 ? -10.992 -16.516 -2.086 1 94.75 193 GLY A C 1
ATOM 1451 O O . GLY A 1 193 ? -10.875 -16.297 -0.879 1 94.75 193 GLY A O 1
ATOM 1452 N N . LEU A 1 194 ? -12.172 -16.703 -2.689 1 94.56 194 LEU A N 1
ATOM 1453 C CA . LEU A 1 194 ? -13.406 -16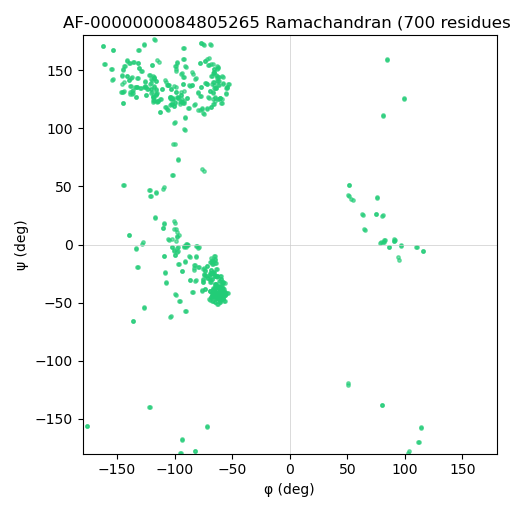.688 -1.912 1 94.56 194 LEU A CA 1
ATOM 1454 C C . LEU A 1 194 ? -13.414 -17.797 -0.871 1 94.56 194 LEU A C 1
ATOM 1456 O O . LEU A 1 194 ? -13.727 -17.562 0.299 1 94.56 194 LEU A O 1
ATOM 1460 N N . SER A 1 195 ? -13.055 -18.969 -1.295 1 92.56 195 SER A N 1
ATOM 1461 C CA . SER A 1 195 ? -13.016 -20.109 -0.387 1 92.56 195 SER A CA 1
ATOM 1462 C C . SER A 1 195 ? -12.031 -19.859 0.754 1 92.56 195 SER A C 1
ATOM 1464 O O . SER A 1 195 ? -12.352 -20.094 1.92 1 92.56 195 SER A O 1
ATOM 1466 N N . LEU A 1 196 ? -10.898 -19.406 0.458 1 96.19 196 LEU A N 1
ATOM 1467 C CA . LEU A 1 196 ? -9.852 -19.156 1.449 1 96.19 196 LEU A CA 1
ATOM 1468 C C . LEU A 1 196 ? -10.242 -18.016 2.379 1 96.19 196 LEU A C 1
ATOM 1470 O O . LEU A 1 196 ? -9.977 -18.062 3.582 1 96.19 196 LEU A O 1
ATOM 1474 N N . ALA A 1 197 ? -10.844 -16.953 1.813 1 97.06 197 ALA A N 1
ATOM 1475 C CA . ALA A 1 197 ? -11.242 -15.805 2.617 1 97.06 197 ALA A CA 1
ATOM 1476 C C . ALA A 1 197 ? -12.203 -16.219 3.732 1 97.06 197 ALA A C 1
ATOM 1478 O O . ALA A 1 197 ? -12.109 -15.719 4.855 1 97.06 197 ALA A O 1
ATOM 1479 N N . GLN A 1 198 ? -13.07 -17.141 3.453 1 95.31 198 GLN A N 1
ATOM 1480 C CA . GLN A 1 198 ? -14.047 -17.609 4.434 1 95.31 198 GLN A CA 1
ATOM 1481 C C . GLN A 1 198 ? -13.359 -18.312 5.605 1 95.31 198 GLN A C 1
ATOM 1483 O O . GLN A 1 198 ? -13.875 -18.297 6.727 1 95.31 198 GLN A O 1
ATOM 1488 N N . THR A 1 199 ? -12.234 -18.844 5.328 1 93.75 199 THR A N 1
ATOM 1489 C CA . THR A 1 199 ? -11.469 -19.531 6.359 1 93.75 199 THR A CA 1
ATOM 1490 C C . THR A 1 199 ? -10.586 -18.547 7.125 1 93.75 199 THR A C 1
ATOM 1492 O O . THR A 1 199 ? -10.367 -18.703 8.328 1 93.75 199 THR A O 1
ATOM 1495 N N . MET A 1 200 ? -10.172 -17.547 6.484 1 96.19 200 MET A N 1
ATOM 1496 C CA . MET A 1 200 ? -9.148 -16.656 7.031 1 96.19 200 MET A CA 1
ATOM 1497 C C . MET A 1 200 ? -9.773 -15.477 7.758 1 96.19 200 MET A C 1
ATOM 1499 O O . MET A 1 200 ? -9.125 -14.828 8.578 1 96.19 200 MET A O 1
ATOM 1503 N N . PHE A 1 201 ? -11.023 -15.148 7.43 1 96.75 201 PHE A N 1
ATOM 1504 C CA . PHE A 1 201 ? -11.648 -13.945 7.953 1 96.75 201 PHE A CA 1
ATOM 1505 C C . PHE A 1 201 ? -13.031 -14.25 8.516 1 96.75 201 PHE A C 1
ATOM 1507 O O . PHE A 1 201 ? -13.688 -15.195 8.086 1 96.75 201 PHE A O 1
ATOM 1514 N N . LYS A 1 202 ? -13.43 -13.43 9.508 1 95.81 202 LYS A N 1
ATOM 1515 C CA . LYS A 1 202 ? -14.781 -13.508 10.062 1 95.81 202 LYS A CA 1
ATOM 1516 C C . LYS A 1 202 ? -15.703 -12.484 9.422 1 95.81 202 LYS A C 1
ATOM 1518 O O . LYS A 1 202 ? -16.922 -12.586 9.531 1 95.81 202 LYS A O 1
ATOM 1523 N N . GLN A 1 203 ? -15.188 -11.516 8.789 1 96.38 203 GLN A N 1
ATOM 1524 C CA . GLN A 1 203 ? -15.914 -10.406 8.188 1 96.38 203 GLN A CA 1
ATOM 1525 C C . GLN A 1 203 ? -16.719 -10.875 6.969 1 96.38 203 GLN A C 1
ATOM 1527 O O . GLN A 1 203 ? -16.359 -11.875 6.336 1 96.38 203 GLN A O 1
ATOM 1532 N N . PRO A 1 204 ? -17.797 -10.133 6.656 1 97.5 204 PRO A N 1
ATOM 1533 C CA . PRO A 1 204 ? -18.516 -10.461 5.422 1 97.5 204 PRO A CA 1
ATOM 1534 C C . PRO A 1 204 ? -17.656 -10.289 4.172 1 97.5 204 PRO A C 1
ATOM 1536 O O . PRO A 1 204 ? -16.859 -9.352 4.094 1 97.5 204 PRO A O 1
ATOM 1539 N N . ILE A 1 205 ? -17.844 -11.234 3.262 1 98.44 205 ILE A N 1
ATOM 1540 C CA . ILE A 1 205 ? -17.078 -11.211 2.018 1 98.44 205 ILE A CA 1
ATOM 1541 C C . ILE A 1 205 ? -18.016 -10.922 0.847 1 98.44 205 ILE A C 1
ATOM 1543 O O . ILE A 1 205 ? -18.922 -11.703 0.558 1 98.44 205 ILE A O 1
ATOM 1547 N N . SER A 1 206 ? -17.828 -9.781 0.224 1 98.75 206 SER A N 1
ATOM 1548 C CA . SER A 1 206 ? -18.516 -9.43 -1.019 1 98.75 206 SER A CA 1
ATOM 1549 C C . SER A 1 206 ? -17.625 -9.711 -2.23 1 98.75 206 SER A C 1
ATOM 1551 O O . SER A 1 206 ? -16.406 -9.812 -2.102 1 98.75 206 SER A O 1
ATOM 1553 N N . VAL A 1 207 ? -18.297 -9.906 -3.398 1 98.5 207 VAL A N 1
ATOM 1554 C CA . VAL A 1 207 ? -17.531 -10.18 -4.613 1 98.5 207 VAL A CA 1
ATOM 1555 C C . VAL A 1 207 ? -18.031 -9.281 -5.746 1 98.5 207 VAL A C 1
ATOM 1557 O O . VAL A 1 207 ? -19.125 -8.742 -5.684 1 98.5 207 VAL A O 1
ATOM 1560 N N . ALA A 1 208 ? -17.188 -9.07 -6.676 1 98.38 208 ALA A N 1
ATOM 1561 C CA . ALA A 1 208 ? -17.562 -8.359 -7.895 1 98.38 208 ALA A CA 1
ATOM 1562 C C . ALA A 1 208 ? -17 -9.055 -9.133 1 98.38 208 ALA A C 1
ATOM 1564 O O . ALA A 1 208 ? -15.82 -9.43 -9.164 1 98.38 208 ALA A O 1
ATOM 1565 N N . ASP A 1 209 ? -17.797 -9.273 -10.062 1 96.06 209 ASP A N 1
ATOM 1566 C CA . ASP A 1 209 ? -17.422 -9.867 -11.344 1 96.06 209 ASP A CA 1
ATOM 1567 C C . ASP A 1 209 ? -18.391 -9.461 -12.445 1 96.06 209 ASP A C 1
ATOM 1569 O O . ASP A 1 209 ? -19.578 -9.227 -12.18 1 96.06 209 ASP A O 1
ATOM 1573 N N . LEU A 1 210 ? -17.875 -9.406 -13.68 1 94.5 210 LEU A N 1
ATOM 1574 C CA . LEU A 1 210 ? -18.719 -9.055 -14.812 1 94.5 210 LEU A CA 1
ATOM 1575 C C . LEU A 1 210 ? -19.641 -10.219 -15.188 1 94.5 210 LEU A C 1
ATOM 1577 O O . LEU A 1 210 ? -20.719 -10.008 -15.742 1 94.5 210 LEU A O 1
ATOM 1581 N N . SER A 1 211 ? -19.234 -11.43 -14.891 1 92.19 211 SER A N 1
ATOM 1582 C CA . SER A 1 211 ? -19.969 -12.641 -15.266 1 92.19 211 SER A CA 1
ATOM 1583 C C . SER A 1 211 ? -21.094 -12.93 -14.273 1 92.19 211 SER A C 1
ATOM 1585 O O . SER A 1 211 ? -20.844 -13.227 -13.109 1 92.19 211 SER A O 1
ATOM 1587 N N . PRO A 1 212 ? -22.344 -12.977 -14.789 1 95.06 212 PRO A N 1
ATOM 1588 C CA . PRO A 1 212 ? -23.453 -13.352 -13.891 1 95.06 212 PRO A CA 1
ATOM 1589 C C . PRO A 1 212 ? -23.281 -14.758 -13.312 1 95.06 212 PRO A C 1
ATOM 1591 O O . PRO A 1 212 ? -23.609 -14.984 -12.141 1 95.06 212 PRO A O 1
ATOM 1594 N N . ALA A 1 213 ? -22.797 -15.586 -14.109 1 90.25 213 ALA A N 1
ATOM 1595 C CA . ALA A 1 213 ? -22.609 -16.953 -13.664 1 90.25 213 ALA A CA 1
ATOM 1596 C C . ALA A 1 213 ? -21.594 -17.031 -12.523 1 90.25 213 ALA A C 1
ATOM 1598 O O . ALA A 1 213 ? -21.797 -17.766 -11.555 1 90.25 213 ALA A O 1
ATOM 1599 N N . ALA A 1 214 ? -20.562 -16.281 -12.656 1 89.81 214 ALA A N 1
ATOM 1600 C CA . ALA A 1 214 ? -19.547 -16.25 -11.609 1 89.81 214 ALA A CA 1
ATOM 1601 C C . ALA A 1 214 ? -20.109 -15.672 -10.312 1 89.81 214 ALA A C 1
ATOM 1603 O O . ALA A 1 214 ? -19.844 -16.188 -9.227 1 89.81 214 ALA A O 1
ATOM 1604 N N . ARG A 1 215 ? -20.891 -14.609 -10.43 1 95.94 215 ARG A N 1
ATOM 1605 C CA . ARG A 1 215 ? -21.5 -13.992 -9.258 1 95.94 215 ARG A CA 1
ATOM 1606 C C . ARG A 1 215 ? -22.453 -14.961 -8.562 1 95.94 215 ARG A C 1
ATOM 1608 O O . ARG A 1 215 ? -22.422 -15.094 -7.34 1 95.94 215 ARG A O 1
ATOM 1615 N N . GLU A 1 216 ? -23.219 -15.625 -9.352 1 94.75 216 GLU A N 1
ATOM 1616 C CA . GLU A 1 216 ? -24.156 -16.594 -8.789 1 94.75 216 GLU A CA 1
ATOM 1617 C C . GLU A 1 216 ? -23.422 -17.734 -8.078 1 94.75 216 GLU A C 1
ATOM 1619 O O . GLU A 1 216 ? -23.797 -18.125 -6.973 1 94.75 216 GLU A O 1
ATOM 1624 N N . ALA A 1 217 ? -22.469 -18.188 -8.742 1 89.06 217 ALA A N 1
ATOM 1625 C CA . ALA A 1 217 ? -21.656 -19.266 -8.148 1 89.06 217 ALA A CA 1
ATOM 1626 C C . ALA A 1 217 ? -21.047 -18.812 -6.828 1 89.06 217 ALA A C 1
ATOM 1628 O O . ALA A 1 217 ? -21 -19.578 -5.863 1 89.06 217 ALA A O 1
ATOM 1629 N N . ALA A 1 218 ? -20.562 -17.609 -6.785 1 93.56 218 ALA A N 1
ATOM 1630 C CA . ALA A 1 218 ? -19.938 -17.078 -5.578 1 93.56 218 ALA A CA 1
ATOM 1631 C C . ALA A 1 218 ? -20.953 -16.969 -4.441 1 93.56 218 ALA A C 1
ATOM 1633 O O . ALA A 1 218 ? -20.641 -17.312 -3.295 1 93.56 218 ALA A O 1
ATOM 1634 N N . LEU A 1 219 ? -22.125 -16.5 -4.766 1 96.25 219 LEU A N 1
ATOM 1635 C CA . LEU A 1 219 ? -23.188 -16.406 -3.76 1 96.25 219 LEU A CA 1
ATOM 1636 C C . LEU A 1 219 ? -23.531 -17.781 -3.191 1 96.25 219 LEU A C 1
ATOM 1638 O O . LEU A 1 219 ? -23.719 -17.922 -1.981 1 96.25 219 LEU A O 1
ATOM 1642 N N . GLN A 1 220 ? -23.516 -18.719 -4.027 1 92.31 220 GLN A N 1
ATOM 1643 C CA . GLN A 1 220 ? -23.828 -20.078 -3.611 1 92.31 220 GLN A CA 1
ATOM 1644 C C . GLN A 1 220 ? -22.688 -20.672 -2.775 1 92.31 220 GLN A C 1
ATOM 1646 O O . GLN A 1 220 ? -22.891 -21.672 -2.066 1 92.31 220 GLN A O 1
ATOM 1651 N N . ASN A 1 221 ? -21.594 -20.031 -2.928 1 89.5 221 ASN A N 1
ATOM 1652 C CA . ASN A 1 221 ? -20.438 -20.578 -2.23 1 89.5 221 ASN A CA 1
ATOM 1653 C C . ASN A 1 221 ? -20.016 -19.703 -1.06 1 89.5 221 ASN A C 1
ATOM 1655 O O . ASN A 1 221 ? -18.844 -19.688 -0.673 1 89.5 221 ASN A O 1
ATOM 1659 N N . GLY A 1 222 ? -20.891 -18.797 -0.578 1 92.31 222 GLY A N 1
ATOM 1660 C CA . GLY A 1 222 ? -20.672 -18.188 0.718 1 92.31 222 GLY A CA 1
ATOM 1661 C C . GLY A 1 222 ? -20.438 -16.688 0.63 1 92.31 222 GLY A C 1
ATOM 1662 O O . GLY A 1 222 ? -20.328 -16.016 1.654 1 92.31 222 GLY A O 1
ATOM 1663 N N . ALA A 1 223 ? -20.344 -16.109 -0.56 1 96.75 223 ALA A N 1
ATOM 1664 C CA . ALA A 1 223 ? -20.266 -14.664 -0.661 1 96.75 223 ALA A CA 1
ATOM 1665 C C . ALA A 1 223 ? -21.516 -14 -0.104 1 96.75 223 ALA A C 1
ATOM 1667 O O . ALA A 1 223 ? -22.641 -14.484 -0.33 1 96.75 223 ALA A O 1
ATOM 1668 N N . THR A 1 224 ? -21.359 -12.938 0.643 1 97.75 224 THR A N 1
ATOM 1669 C CA . THR A 1 224 ? -22.484 -12.25 1.256 1 97.75 224 THR A CA 1
ATOM 1670 C C . THR A 1 224 ? -23.234 -11.414 0.22 1 97.75 224 THR A C 1
ATOM 1672 O O . THR A 1 224 ? -24.453 -11.289 0.288 1 97.75 224 THR A O 1
ATOM 1675 N N . THR A 1 225 ? -22.516 -10.781 -0.666 1 98.19 225 THR A N 1
ATOM 1676 C CA . THR A 1 225 ? -23.062 -9.922 -1.709 1 98.19 225 THR A CA 1
ATOM 1677 C C . THR A 1 225 ? -22.219 -10.016 -2.982 1 98.19 225 THR A C 1
ATOM 1679 O O . THR A 1 225 ? -21.016 -10.281 -2.924 1 98.19 225 THR A O 1
ATOM 1682 N N . ALA A 1 226 ? -22.906 -9.914 -4.102 1 98.25 226 ALA A N 1
ATOM 1683 C CA . ALA A 1 226 ? -22.219 -9.891 -5.391 1 98.25 226 ALA A CA 1
ATOM 1684 C C . ALA A 1 226 ? -22.578 -8.641 -6.188 1 98.25 226 ALA A C 1
ATOM 1686 O O . ALA A 1 226 ? -23.75 -8.266 -6.254 1 98.25 226 ALA A O 1
ATOM 1687 N N . TYR A 1 227 ? -21.594 -7.996 -6.75 1 98.5 227 TYR A N 1
ATOM 1688 C CA . TYR A 1 227 ? -21.781 -6.777 -7.523 1 98.5 227 TYR A CA 1
ATOM 1689 C C . TYR A 1 227 ? -21.375 -6.98 -8.977 1 98.5 227 TYR A C 1
ATOM 1691 O O . TYR A 1 227 ? -20.406 -7.668 -9.266 1 98.5 227 TYR A O 1
ATOM 1699 N N . ASP A 1 228 ? -22.141 -6.398 -9.891 1 98.12 228 ASP A N 1
ATOM 1700 C CA . ASP A 1 228 ? -21.719 -6.184 -11.273 1 98.12 228 ASP A CA 1
ATOM 1701 C C . ASP A 1 228 ? -21.047 -4.828 -11.43 1 98.12 228 ASP A C 1
ATOM 1703 O O . ASP A 1 228 ? -21.703 -3.787 -11.414 1 98.12 228 ASP A O 1
ATOM 1707 N N . PRO A 1 229 ? -19.75 -4.859 -11.641 1 97.06 229 PRO A N 1
ATOM 1708 C CA . PRO A 1 229 ? -19.031 -3.58 -11.688 1 97.06 229 PRO A CA 1
ATOM 1709 C C . PRO A 1 229 ? -19.469 -2.709 -12.867 1 97.06 229 PRO A C 1
ATOM 1711 O O . PRO A 1 229 ? -19.141 -1.521 -12.906 1 97.06 229 PRO A O 1
ATOM 1714 N N . SER A 1 230 ? -20.125 -3.295 -13.789 1 95.44 230 SER A N 1
ATOM 1715 C CA . SER A 1 230 ? -20.531 -2.541 -14.969 1 95.44 230 SER A CA 1
ATOM 1716 C C . SER A 1 230 ? -21.875 -1.85 -14.758 1 95.44 230 SER A C 1
ATOM 1718 O O . SER A 1 230 ? -22.297 -1.024 -15.57 1 95.44 230 SER A O 1
ATOM 1720 N N . GLU A 1 231 ? -22.531 -2.152 -13.727 1 95.81 231 GLU A N 1
ATOM 1721 C CA . GLU A 1 231 ? -23.812 -1.515 -13.438 1 95.81 231 GLU A CA 1
ATOM 1722 C C . GLU A 1 231 ? -23.641 -0.018 -13.195 1 95.81 231 GLU A C 1
ATOM 1724 O O . GLU A 1 231 ? -22.734 0.398 -12.477 1 95.81 231 GLU A O 1
ATOM 1729 N N . PRO A 1 232 ? -24.516 0.74 -13.812 1 93.75 232 PRO A N 1
ATOM 1730 C CA . PRO A 1 232 ? -24.438 2.178 -13.547 1 93.75 232 PRO A CA 1
ATOM 1731 C C . PRO A 1 232 ? -24.578 2.51 -12.062 1 93.75 232 PRO A C 1
ATOM 1733 O O . PRO A 1 232 ? -25.375 1.886 -11.359 1 93.75 232 PRO A O 1
ATOM 1736 N N . ASP A 1 233 ? -23.812 3.426 -11.516 1 95 233 ASP A N 1
ATOM 1737 C CA . ASP A 1 233 ? -23.844 4.008 -10.172 1 95 233 ASP A CA 1
ATOM 1738 C C . ASP A 1 233 ? -23.547 2.961 -9.109 1 95 233 ASP A C 1
ATOM 1740 O O . ASP A 1 233 ? -23.922 3.123 -7.945 1 95 233 ASP A O 1
ATOM 1744 N N . VAL A 1 234 ? -23.031 1.785 -9.562 1 97.88 234 VAL A N 1
ATOM 1745 C CA . VAL A 1 234 ? -22.766 0.695 -8.633 1 97.88 234 VAL A CA 1
ATOM 1746 C C . VAL A 1 234 ? -21.797 1.162 -7.551 1 97.88 234 VAL A C 1
ATOM 1748 O O . VAL A 1 234 ? -21.906 0.76 -6.391 1 97.88 234 VAL A O 1
ATOM 1751 N N . ILE A 1 235 ? -20.906 2.02 -7.84 1 97.88 235 ILE A N 1
ATOM 1752 C CA . ILE A 1 235 ? -19.938 2.514 -6.879 1 97.88 235 ILE A CA 1
ATOM 1753 C C . ILE A 1 235 ? -20.641 3.336 -5.801 1 97.88 235 ILE A C 1
ATOM 1755 O O . ILE A 1 235 ? -20.391 3.154 -4.609 1 97.88 235 ILE A O 1
ATOM 1759 N N . LYS A 1 236 ? -21.484 4.254 -6.242 1 97.25 236 LYS A N 1
ATOM 1760 C CA . LYS A 1 236 ? -22.266 5.047 -5.289 1 97.25 236 LYS A CA 1
ATOM 1761 C C . LYS A 1 236 ? -23.078 4.148 -4.363 1 97.25 236 LYS A C 1
ATOM 1763 O O . LYS A 1 236 ? -23.141 4.379 -3.154 1 97.25 236 LYS A O 1
ATOM 1768 N N . ARG A 1 237 ? -23.672 3.17 -4.938 1 97.25 237 ARG A N 1
ATOM 1769 C CA . ARG A 1 237 ? -24.453 2.215 -4.16 1 97.25 237 ARG A CA 1
ATOM 1770 C C . ARG A 1 237 ? -23.594 1.496 -3.137 1 97.25 237 ARG A C 1
ATOM 1772 O O . ARG A 1 237 ? -23.953 1.38 -1.967 1 97.25 237 ARG A O 1
ATOM 1779 N N . ILE A 1 238 ? -22.469 1.015 -3.545 1 98.06 238 ILE A N 1
ATOM 1780 C CA . ILE A 1 238 ? -21.547 0.271 -2.693 1 98.06 238 ILE A CA 1
ATOM 1781 C C . ILE A 1 238 ? -21.094 1.152 -1.531 1 98.06 238 ILE A C 1
ATOM 1783 O O . ILE A 1 238 ? -21.078 0.712 -0.379 1 98.06 238 ILE A O 1
ATOM 1787 N N . VAL A 1 239 ? -20.734 2.367 -1.815 1 96.5 239 VAL A N 1
ATOM 1788 C CA . VAL A 1 239 ? -20.266 3.293 -0.788 1 96.5 239 VAL A CA 1
ATOM 1789 C C . VAL A 1 239 ? -21.375 3.516 0.246 1 96.5 239 VAL A C 1
ATOM 1791 O O . VAL A 1 239 ? -21.109 3.506 1.451 1 96.5 239 VAL A O 1
ATOM 1794 N N . LYS A 1 240 ? -22.547 3.676 -0.21 1 95.81 240 LYS A N 1
ATOM 1795 C CA . LYS A 1 240 ? -23.703 3.873 0.678 1 95.81 240 LYS A CA 1
ATOM 1796 C C . LYS A 1 240 ? -23.984 2.613 1.489 1 95.81 240 LYS A C 1
ATOM 1798 O O . LYS A 1 240 ? -24.141 2.678 2.711 1 95.81 240 LYS A O 1
ATOM 1803 N N . GLU A 1 241 ? -23.969 1.471 0.846 1 96.44 241 GLU A N 1
ATOM 1804 C CA . GLU A 1 241 ? -24.344 0.202 1.467 1 96.44 241 GLU A CA 1
ATOM 1805 C C . GLU A 1 241 ? -23.297 -0.229 2.5 1 96.44 241 GLU A C 1
ATOM 1807 O O . GLU A 1 241 ? -23.609 -1.001 3.41 1 96.44 241 GLU A O 1
ATOM 1812 N N . ASN A 1 242 ? -22.094 0.208 2.334 1 96 242 ASN A N 1
ATOM 1813 C CA . ASN A 1 242 ? -21 -0.289 3.172 1 96 242 ASN A CA 1
ATOM 1814 C C . ASN A 1 242 ? -20.391 0.825 4.016 1 96 242 ASN A C 1
ATOM 1816 O O . ASN A 1 242 ? -19.234 0.747 4.402 1 96 242 ASN A O 1
ATOM 1820 N N . ASP A 1 243 ? -21.156 1.882 4.242 1 93.31 243 ASP A N 1
ATOM 1821 C CA . ASP A 1 243 ? -20.75 2.979 5.109 1 93.31 243 ASP A CA 1
ATOM 1822 C C . ASP A 1 243 ? -19.375 3.502 4.715 1 93.31 243 ASP A C 1
ATOM 1824 O O . ASP A 1 243 ? -18.453 3.525 5.535 1 93.31 243 ASP A O 1
ATOM 1828 N N . GLY A 1 244 ? -19.219 3.799 3.428 1 95 244 GLY A N 1
ATOM 1829 C CA . GLY A 1 244 ? -17.984 4.418 2.965 1 95 244 GLY A CA 1
ATOM 1830 C C . GLY A 1 244 ? -17.141 3.492 2.117 1 95 244 GLY A C 1
ATOM 1831 O O . GLY A 1 244 ? -16.031 3.859 1.703 1 95 244 GLY A O 1
ATOM 1832 N N . GLY A 1 245 ? -17.562 2.262 1.923 1 97.12 245 GLY A N 1
ATOM 1833 C CA . GLY A 1 245 ? -16.844 1.348 1.047 1 97.12 245 GLY A CA 1
ATOM 1834 C C . GLY A 1 245 ? -16.234 0.171 1.784 1 97.12 245 GLY A C 1
ATOM 1835 O O . GLY A 1 245 ? -16.734 -0.243 2.83 1 97.12 245 GLY A O 1
ATOM 1836 N N . PHE A 1 246 ? -15.234 -0.399 1.173 1 98.19 246 PHE A N 1
ATOM 1837 C CA . PHE A 1 246 ? -14.617 -1.605 1.709 1 98.19 246 PHE A CA 1
ATOM 1838 C C . PHE A 1 246 ? -13.266 -1.285 2.336 1 98.19 246 PHE A C 1
ATOM 1840 O O . PHE A 1 246 ? -12.469 -0.542 1.759 1 98.19 246 PHE A O 1
ATOM 1847 N N . ASP A 1 247 ? -12.984 -1.896 3.551 1 97.75 247 ASP A N 1
ATOM 1848 C CA . ASP A 1 247 ? -11.695 -1.725 4.215 1 97.75 247 ASP A CA 1
ATOM 1849 C C . ASP A 1 247 ? -10.609 -2.553 3.525 1 97.75 247 ASP A C 1
ATOM 1851 O O . ASP A 1 247 ? -9.438 -2.17 3.523 1 97.75 247 ASP A O 1
ATOM 1855 N N . CYS A 1 248 ? -11 -3.691 2.977 1 98.5 248 CYS A N 1
ATOM 1856 C CA . CYS A 1 248 ? -10.055 -4.633 2.391 1 98.5 248 CYS A CA 1
ATOM 1857 C C . CYS A 1 248 ? -10.539 -5.117 1.027 1 98.5 248 CYS A C 1
ATOM 1859 O O . CYS A 1 248 ? -11.672 -5.586 0.897 1 98.5 248 CYS A O 1
ATOM 1861 N N . ILE A 1 249 ? -9.688 -4.984 0.033 1 98.56 249 ILE A N 1
ATOM 1862 C CA . ILE A 1 249 ? -10.039 -5.398 -1.32 1 98.56 249 ILE A CA 1
ATOM 1863 C C . ILE A 1 249 ? -8.906 -6.223 -1.924 1 98.56 249 ILE A C 1
ATOM 1865 O O . ILE A 1 249 ? -7.73 -5.875 -1.771 1 98.56 249 ILE A O 1
ATOM 1869 N N . VAL A 1 250 ? -9.234 -7.324 -2.564 1 98.31 250 VAL A N 1
ATOM 1870 C CA . VAL A 1 250 ? -8.289 -8.023 -3.428 1 98.31 250 VAL A CA 1
ATOM 1871 C C . VAL A 1 250 ? -8.781 -7.984 -4.871 1 98.31 250 VAL A C 1
ATOM 1873 O O . VAL A 1 250 ? -9.922 -8.367 -5.156 1 98.31 250 VAL A O 1
ATOM 1876 N N . ASP A 1 251 ? -7.965 -7.465 -5.719 1 96.94 251 ASP A N 1
ATOM 1877 C CA . ASP A 1 251 ? -8.25 -7.449 -7.148 1 96.94 251 ASP A CA 1
ATOM 1878 C C . ASP A 1 251 ? -7.508 -8.57 -7.871 1 96.94 251 ASP A C 1
ATOM 1880 O O . ASP A 1 251 ? -6.32 -8.438 -8.18 1 96.94 251 ASP A O 1
ATOM 1884 N N . PHE A 1 252 ? -8.195 -9.625 -8.266 1 93.31 252 PHE A N 1
ATOM 1885 C CA . PHE A 1 252 ? -7.594 -10.773 -8.953 1 93.31 252 PHE A CA 1
ATOM 1886 C C . PHE A 1 252 ? -7.648 -10.586 -10.461 1 93.31 252 PHE A C 1
ATOM 1888 O O . PHE A 1 252 ? -7.191 -11.453 -11.211 1 93.31 252 PHE A O 1
ATOM 1895 N N . ALA A 1 253 ? -8.211 -9.539 -10.914 1 88.5 253 ALA A N 1
ATOM 1896 C CA . ALA A 1 253 ? -8.227 -9.25 -12.344 1 88.5 253 ALA A CA 1
ATOM 1897 C C . ALA A 1 253 ? -7.012 -8.43 -12.758 1 88.5 253 ALA A C 1
ATOM 1899 O O . ALA A 1 253 ? -6.184 -8.891 -13.547 1 88.5 253 ALA A O 1
ATOM 1900 N N . GLY A 1 254 ? -6.812 -7.297 -12.172 1 86 254 GLY A N 1
ATOM 1901 C CA . GLY A 1 254 ? -5.613 -6.504 -12.375 1 86 254 GLY A CA 1
ATOM 1902 C C . GLY A 1 254 ? -5.602 -5.777 -13.711 1 86 254 GLY A C 1
ATOM 1903 O O . GLY A 1 254 ? -4.625 -5.863 -14.461 1 86 254 GLY A O 1
ATOM 1904 N N . ASN A 1 255 ? -6.668 -5.246 -14.148 1 86.19 255 ASN A N 1
ATOM 1905 C CA . ASN A 1 255 ? -6.711 -4.348 -15.297 1 86.19 255 ASN A CA 1
ATOM 1906 C C . ASN A 1 255 ? -7.191 -2.953 -14.906 1 86.19 255 ASN A C 1
ATOM 1908 O O . ASN A 1 255 ? -7.496 -2.707 -13.734 1 86.19 255 ASN A O 1
ATOM 1912 N N . ASP A 1 256 ? -7.18 -2.059 -15.867 1 88.38 256 ASP A N 1
ATOM 1913 C CA . ASP A 1 256 ? -7.508 -0.665 -15.586 1 88.38 256 ASP A CA 1
ATOM 1914 C C . ASP A 1 256 ? -8.914 -0.543 -15 1 88.38 256 ASP A C 1
ATOM 1916 O O . ASP A 1 256 ? -9.125 0.193 -14.031 1 88.38 256 ASP A O 1
ATOM 1920 N N . LYS A 1 257 ? -9.805 -1.286 -15.531 1 91.5 257 LYS A N 1
ATOM 1921 C CA . LYS A 1 257 ? -11.195 -1.181 -15.109 1 91.5 257 LYS A CA 1
ATOM 1922 C C . LYS A 1 257 ? -11.383 -1.722 -13.688 1 91.5 257 LYS A C 1
ATOM 1924 O O . LYS A 1 257 ? -12.055 -1.102 -12.867 1 91.5 257 LYS A O 1
ATOM 1929 N N . SER A 1 258 ? -10.836 -2.867 -13.438 1 93.38 258 SER A N 1
ATOM 1930 C CA . SER A 1 258 ? -10.992 -3.463 -12.117 1 93.38 258 SER A CA 1
ATOM 1931 C C . SER A 1 258 ? -10.305 -2.623 -11.047 1 93.38 258 SER A C 1
ATOM 1933 O O . SER A 1 258 ? -10.828 -2.477 -9.938 1 93.38 258 SER A O 1
ATOM 1935 N N . MET A 1 259 ? -9.18 -2.055 -11.383 1 93 259 MET A N 1
ATOM 1936 C CA . MET A 1 259 ? -8.469 -1.211 -10.43 1 93 259 MET A CA 1
ATOM 1937 C C . MET A 1 259 ? -9.242 0.075 -10.156 1 93 259 MET A C 1
ATOM 1939 O O . MET A 1 259 ? -9.305 0.531 -9.016 1 93 259 MET A O 1
ATOM 1943 N N . ASN A 1 260 ? -9.719 0.678 -11.219 1 93.81 260 ASN A N 1
ATOM 1944 C CA . ASN A 1 260 ? -10.547 1.865 -11.031 1 93.81 260 ASN A CA 1
ATOM 1945 C C . ASN A 1 260 ? -11.766 1.567 -10.156 1 93.81 260 ASN A C 1
ATOM 1947 O O . ASN A 1 260 ? -12.148 2.381 -9.32 1 93.81 260 ASN A O 1
ATOM 1951 N N . PHE A 1 261 ? -12.367 0.413 -10.453 1 96.81 261 PHE A N 1
ATOM 1952 C CA . PHE A 1 261 ? -13.484 -0.024 -9.625 1 96.81 261 PHE A CA 1
ATOM 1953 C C . PHE A 1 261 ? -13.055 -0.187 -8.172 1 96.81 261 PHE A C 1
ATOM 1955 O O . PHE A 1 261 ? -13.742 0.276 -7.262 1 96.81 261 PHE A O 1
ATOM 1962 N N . ALA A 1 262 ? -11.922 -0.834 -7.898 1 97.12 262 ALA A N 1
ATOM 1963 C CA . ALA A 1 262 ? -11.383 -1.026 -6.555 1 97.12 262 ALA A CA 1
ATOM 1964 C C . ALA A 1 262 ? -11.148 0.312 -5.859 1 97.12 262 ALA A C 1
ATOM 1966 O O . ALA A 1 262 ? -11.562 0.507 -4.715 1 97.12 262 ALA A O 1
ATOM 1967 N N . VAL A 1 263 ? -10.555 1.258 -6.543 1 95.94 263 VAL A N 1
ATOM 1968 C CA . VAL A 1 263 ? -10.242 2.572 -5.992 1 95.94 263 VAL A CA 1
ATOM 1969 C C . VAL A 1 263 ? -11.531 3.33 -5.684 1 95.94 263 VAL A C 1
ATOM 1971 O O . VAL A 1 263 ? -11.609 4.047 -4.684 1 95.94 263 VAL A O 1
ATOM 1974 N N . GLY A 1 264 ? -12.477 3.172 -6.531 1 96.69 264 GLY A N 1
ATOM 1975 C CA . GLY A 1 264 ? -13.758 3.838 -6.316 1 96.69 264 GLY A CA 1
ATOM 1976 C C . GLY A 1 264 ? -14.516 3.295 -5.121 1 96.69 264 GLY A C 1
ATOM 1977 O O . GLY A 1 264 ? -15.328 4.004 -4.52 1 96.69 264 GLY A O 1
ATOM 1978 N N . THR A 1 265 ? -14.25 2.057 -4.738 1 98.06 265 THR A N 1
ATOM 1979 C CA . THR A 1 265 ? -15.078 1.399 -3.736 1 98.06 265 THR A CA 1
ATOM 1980 C C . THR A 1 265 ? -14.32 1.251 -2.42 1 98.06 265 THR A C 1
ATOM 1982 O O . THR A 1 265 ? -14.906 0.895 -1.396 1 98.06 265 THR A O 1
ATOM 1985 N N . VAL A 1 266 ? -13.062 1.513 -2.414 1 97.69 266 VAL A N 1
ATOM 1986 C CA . VAL A 1 266 ? -12.273 1.368 -1.195 1 97.69 266 VAL A CA 1
ATOM 1987 C C . VAL A 1 266 ? -12.633 2.477 -0.21 1 97.69 266 VAL A C 1
ATOM 1989 O O . VAL A 1 266 ? -12.852 3.623 -0.608 1 97.69 266 VAL A O 1
ATOM 1992 N N . ALA A 1 267 ? -12.758 2.121 1.05 1 96.69 267 ALA A N 1
ATOM 1993 C CA . ALA A 1 267 ? -13.008 3.098 2.107 1 96.69 267 ALA A CA 1
ATOM 1994 C C . ALA A 1 267 ? -11.75 3.91 2.408 1 96.69 267 ALA A C 1
ATOM 1996 O O . ALA A 1 267 ? -10.641 3.49 2.074 1 96.69 267 ALA A O 1
ATOM 1997 N N . ARG A 1 268 ? -11.93 5.082 2.982 1 95.38 268 ARG A N 1
ATOM 1998 C CA . ARG A 1 268 ? -10.781 5.832 3.477 1 95.38 268 ARG A CA 1
ATOM 1999 C C . ARG A 1 268 ? -9.961 4.996 4.449 1 95.38 268 ARG A C 1
ATOM 2001 O O . ARG A 1 268 ? -10.508 4.363 5.352 1 95.38 268 ARG A O 1
ATOM 2008 N N . GLY A 1 269 ? -8.648 4.992 4.152 1 95.31 269 GLY A N 1
ATOM 2009 C CA . GLY A 1 269 ? -7.758 4.199 4.984 1 95.31 269 GLY A CA 1
ATOM 2010 C C . GLY A 1 269 ? -7.75 2.727 4.617 1 95.31 269 GLY A C 1
ATOM 2011 O O . GLY A 1 269 ? -7.094 1.92 5.277 1 95.31 269 GLY A O 1
ATOM 2012 N N . GLY A 1 270 ? -8.516 2.385 3.574 1 96.88 270 GLY A N 1
ATOM 2013 C CA . GLY A 1 270 ? -8.594 0.992 3.166 1 96.88 270 GLY A CA 1
ATOM 2014 C C . GLY A 1 270 ? -7.375 0.527 2.393 1 96.88 270 GLY A C 1
ATOM 2015 O O . GLY A 1 270 ? -6.488 1.325 2.084 1 96.88 270 GLY A O 1
ATOM 2016 N N . LYS A 1 271 ? -7.328 -0.758 2.113 1 97.5 271 LYS A N 1
ATOM 2017 C CA . LYS A 1 271 ? -6.199 -1.375 1.428 1 97.5 271 LYS A CA 1
ATOM 2018 C C . LYS A 1 271 ? -6.664 -2.225 0.249 1 97.5 271 LYS A C 1
ATOM 2020 O O . LYS A 1 271 ? -7.633 -2.98 0.367 1 97.5 271 LYS A O 1
ATOM 2025 N N . ILE A 1 272 ? -5.973 -2.066 -0.883 1 97.12 272 ILE A N 1
ATOM 2026 C CA . ILE A 1 272 ? -6.184 -2.859 -2.09 1 97.12 272 ILE A CA 1
ATOM 2027 C C . ILE A 1 272 ? -4.945 -3.705 -2.373 1 97.12 272 ILE A C 1
ATOM 2029 O O . ILE A 1 272 ? -3.834 -3.18 -2.461 1 97.12 272 ILE A O 1
ATOM 2033 N N . VAL A 1 273 ? -5.117 -4.984 -2.463 1 97.19 273 VAL A N 1
ATOM 2034 C CA . VAL A 1 273 ? -4.078 -5.883 -2.965 1 97.19 273 VAL A CA 1
ATOM 2035 C C . VAL A 1 273 ? -4.395 -6.281 -4.406 1 97.19 273 VAL A C 1
ATOM 2037 O O . VAL A 1 273 ? -5.453 -6.848 -4.68 1 97.19 273 VAL A O 1
ATOM 2040 N N . VAL A 1 274 ? -3.486 -5.961 -5.273 1 95.25 274 VAL A N 1
ATOM 2041 C CA . VAL A 1 274 ? -3.689 -6.293 -6.68 1 95.25 274 VAL A CA 1
ATOM 2042 C C . VAL A 1 274 ? -2.848 -7.512 -7.051 1 95.25 274 VAL A C 1
ATOM 2044 O O . VAL A 1 274 ? -1.622 -7.488 -6.926 1 95.25 274 VAL A O 1
ATOM 2047 N N . SER A 1 275 ? -3.395 -8.508 -7.48 1 90 275 SER A N 1
ATOM 2048 C CA . SER A 1 275 ? -2.713 -9.758 -7.812 1 90 275 SER A CA 1
ATOM 2049 C C . SER A 1 275 ? -3.068 -10.219 -9.227 1 90 275 SER A C 1
ATOM 2051 O O . SER A 1 275 ? -2.43 -11.125 -9.766 1 90 275 SER A O 1
ATOM 2053 N N . GLY A 1 276 ? -3.875 -9.531 -10.008 1 78.38 276 GLY A N 1
ATOM 2054 C CA . GLY A 1 276 ? -4.18 -9.875 -11.391 1 78.38 276 GLY A CA 1
ATOM 2055 C C . GLY A 1 276 ? -3.277 -9.18 -12.391 1 78.38 276 GLY A C 1
ATOM 2056 O O . GLY A 1 276 ? -2.764 -8.094 -12.125 1 78.38 276 GLY A O 1
ATOM 2057 N N . LEU A 1 277 ? -2.994 -9.898 -13.555 1 67 277 LEU A N 1
ATOM 2058 C CA . LEU A 1 277 ? -2.029 -9.398 -14.523 1 67 277 LEU A CA 1
ATOM 2059 C C . LEU A 1 277 ? -2.676 -9.219 -15.891 1 67 277 LEU A C 1
ATOM 2061 O O . LEU A 1 277 ? -2.07 -9.547 -16.922 1 67 277 LEU A O 1
ATOM 2065 N N . MET A 1 278 ? -3.812 -8.727 -15.891 1 66.5 278 MET A N 1
ATOM 2066 C CA . MET A 1 278 ? -4.43 -8.578 -17.203 1 66.5 278 MET A CA 1
ATOM 2067 C C . MET A 1 278 ? -3.822 -7.406 -17.969 1 66.5 278 MET A C 1
ATOM 2069 O O . MET A 1 278 ? -3.898 -7.348 -19.188 1 66.5 278 MET A O 1
ATOM 2073 N N . GLY A 1 279 ? -3.217 -6.5 -17.234 1 69 279 GLY A N 1
ATOM 2074 C CA . GLY A 1 279 ? -2.432 -5.473 -17.906 1 69 279 GLY A CA 1
ATOM 2075 C C . GLY A 1 279 ? -3.135 -4.129 -17.953 1 69 279 GLY A C 1
ATOM 2076 O O . GLY A 1 279 ? -4.109 -3.9 -17.234 1 69 279 GLY A O 1
ATOM 2077 N N . GLY A 1 280 ? -2.467 -3.17 -18.609 1 78.25 280 GLY A N 1
ATOM 2078 C CA . GLY A 1 280 ? -3 -1.821 -18.719 1 78.25 280 GLY A CA 1
ATOM 2079 C C . GLY A 1 280 ? -2.207 -0.795 -17.938 1 78.25 280 GLY A C 1
ATOM 2080 O O . GLY A 1 280 ? -1.038 -1.018 -17.625 1 78.25 280 GLY A O 1
ATOM 2081 N N . GLN A 1 281 ? -2.881 0.355 -17.922 1 84.81 281 GLN A N 1
ATOM 2082 C CA . GLN A 1 281 ? -2.283 1.481 -17.219 1 84.81 281 GLN A CA 1
ATOM 2083 C C . GLN A 1 281 ? -3.189 1.968 -16.094 1 84.81 281 GLN A C 1
ATOM 2085 O O . GLN A 1 281 ? -4.395 2.139 -16.281 1 84.81 281 GLN A O 1
ATOM 2090 N N . PHE A 1 282 ? -2.592 2.092 -14.992 1 86.25 282 PHE A N 1
ATOM 2091 C CA . PHE A 1 282 ? -3.314 2.658 -13.859 1 86.25 282 PHE A CA 1
ATOM 2092 C C . PHE A 1 282 ? -2.889 4.102 -13.617 1 86.25 282 PHE A C 1
ATOM 2094 O O . PHE A 1 282 ? -1.693 4.395 -13.531 1 86.25 282 PHE A O 1
ATOM 2101 N N . SER A 1 283 ? -3.875 4.91 -13.586 1 88.06 283 SER A N 1
ATOM 2102 C CA . SER A 1 283 ? -3.625 6.3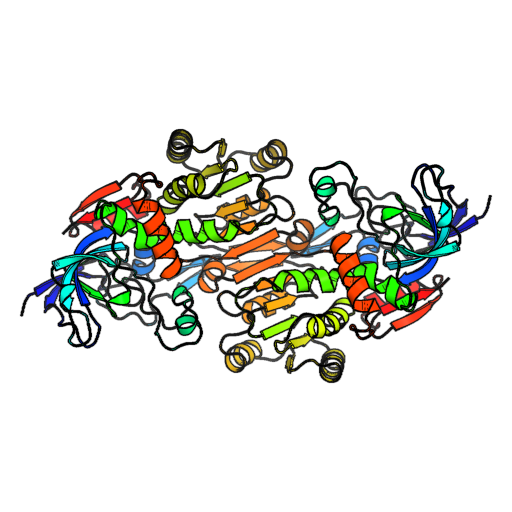32 -13.359 1 88.06 283 SER A CA 1
ATOM 2103 C C . SER A 1 283 ? -4.578 6.902 -12.32 1 88.06 283 SER A C 1
ATOM 2105 O O . SER A 1 283 ? -5.77 6.578 -12.312 1 88.06 283 SER A O 1
ATOM 2107 N N . LEU A 1 284 ? -4.039 7.664 -11.438 1 87.5 284 LEU A N 1
ATOM 2108 C CA . LEU A 1 284 ? -4.82 8.281 -10.375 1 87.5 284 LEU A CA 1
ATOM 2109 C C . LEU A 1 284 ? -4.273 9.656 -10.023 1 87.5 284 LEU A C 1
ATOM 2111 O O . LEU A 1 284 ? -3.059 9.844 -9.914 1 87.5 284 LEU A O 1
ATOM 2115 N N . PRO A 1 285 ? -5.137 10.656 -9.953 1 84.31 285 PRO A N 1
ATOM 2116 C CA . PRO A 1 285 ? -4.641 11.93 -9.414 1 84.31 285 PRO A CA 1
ATOM 2117 C C . PRO A 1 285 ? -3.961 11.773 -8.055 1 84.31 285 PRO A C 1
ATOM 2119 O O . PRO A 1 285 ? -4.473 11.07 -7.184 1 84.31 285 PRO A O 1
ATOM 2122 N N . MET A 1 286 ? -2.852 12.453 -7.863 1 83.56 286 MET A N 1
ATOM 2123 C CA . MET A 1 286 ? -2.051 12.336 -6.648 1 83.56 286 MET A CA 1
ATO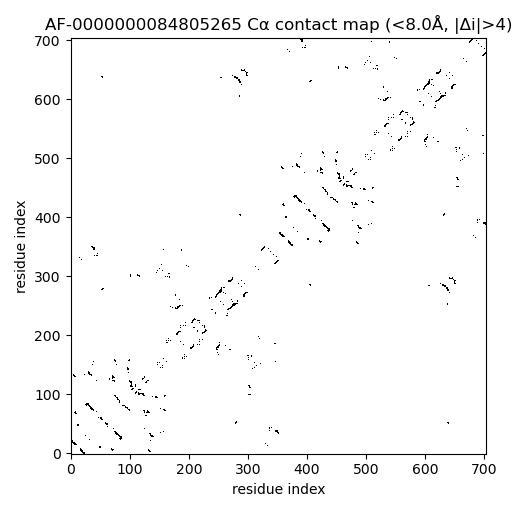M 2124 C C . MET A 1 286 ? -2.871 12.703 -5.418 1 83.56 286 MET A C 1
ATOM 2126 O O . MET A 1 286 ? -2.736 12.07 -4.367 1 83.56 286 MET A O 1
ATOM 2130 N N . VAL A 1 287 ? -3.74 13.594 -5.562 1 81.25 287 VAL A N 1
ATOM 2131 C CA . VAL A 1 287 ? -4.504 14.109 -4.43 1 81.25 287 VAL A CA 1
ATOM 2132 C C . VAL A 1 287 ? -5.41 13.008 -3.877 1 81.25 287 VAL A C 1
ATOM 2134 O O . VAL A 1 287 ? -5.703 12.977 -2.678 1 81.25 287 VAL A O 1
ATOM 2137 N N . GLN A 1 288 ? -5.738 12.023 -4.723 1 84.44 288 GLN A N 1
ATOM 2138 C CA . GLN A 1 288 ? -6.633 10.961 -4.281 1 84.44 288 GLN A CA 1
ATOM 2139 C C . GLN A 1 288 ? -5.922 10.008 -3.322 1 84.44 288 GLN A C 1
ATOM 2141 O O . GLN A 1 288 ? -6.559 9.398 -2.463 1 84.44 288 GLN A O 1
ATOM 2146 N N . TRP A 1 289 ? -4.586 9.906 -3.436 1 85.44 289 TRP A N 1
ATOM 2147 C CA . TRP A 1 289 ? -3.82 9.086 -2.504 1 85.44 289 TRP A CA 1
ATOM 2148 C C . TRP A 1 289 ? -3.895 9.656 -1.091 1 85.44 289 TRP A C 1
ATOM 2150 O O . TRP A 1 289 ? -4 8.906 -0.117 1 85.44 289 TRP A O 1
ATOM 2160 N N . ILE A 1 290 ? -3.949 10.914 -1.072 1 82.12 290 ILE A N 1
ATOM 2161 C CA . ILE A 1 290 ? -3.912 11.586 0.22 1 82.12 290 ILE A CA 1
ATOM 2162 C C . ILE A 1 290 ? -5.316 11.641 0.814 1 82.12 290 ILE A C 1
ATOM 2164 O O . ILE A 1 290 ? -5.516 11.328 1.99 1 82.12 290 ILE A O 1
ATOM 2168 N N . TYR A 1 291 ? -6.297 11.906 0.014 1 83.25 291 TYR A N 1
ATOM 2169 C CA . TYR A 1 291 ? -7.652 12.078 0.533 1 83.25 291 TYR A CA 1
ATOM 2170 C C . TYR A 1 291 ? -8.25 10.742 0.938 1 83.25 291 TYR A C 1
ATOM 2172 O O . TYR A 1 291 ? -8.969 10.648 1.94 1 83.25 291 TYR A O 1
ATOM 2180 N N . LYS A 1 292 ? -7.941 9.742 0.133 1 90.06 292 LYS A N 1
ATOM 2181 C CA . LYS A 1 292 ? -8.469 8.422 0.461 1 90.06 292 LYS A CA 1
ATOM 2182 C C . LYS A 1 292 ? -7.59 7.719 1.489 1 90.06 292 LYS A C 1
ATOM 2184 O O . LYS A 1 292 ? -8.023 6.77 2.143 1 90.06 292 LYS A O 1
ATOM 2189 N N . ARG A 1 293 ? -6.348 8.195 1.567 1 93.69 293 ARG A N 1
ATOM 2190 C CA . ARG A 1 293 ? -5.391 7.559 2.467 1 93.69 293 ARG A CA 1
ATOM 2191 C C . ARG A 1 293 ? -5.359 6.047 2.258 1 93.69 293 ARG A C 1
ATOM 2193 O O . ARG A 1 293 ? -5.402 5.281 3.223 1 93.69 293 ARG A O 1
ATOM 2200 N N . MET A 1 294 ? -5.371 5.617 1.042 1 94.81 294 MET A N 1
ATOM 2201 C CA . MET A 1 294 ? -5.484 4.207 0.69 1 94.81 294 MET A CA 1
ATOM 2202 C C . MET A 1 294 ? -4.105 3.574 0.528 1 94.81 294 MET A C 1
ATOM 2204 O O . MET A 1 294 ? -3.111 4.281 0.338 1 94.81 294 MET A O 1
ATOM 2208 N N . THR A 1 295 ? -4.051 2.318 0.622 1 96.25 295 THR A N 1
ATOM 2209 C CA . THR A 1 295 ? -2.867 1.51 0.347 1 96.25 295 THR A CA 1
ATOM 2210 C C . THR A 1 295 ? -3.109 0.582 -0.839 1 96.25 295 THR A C 1
ATOM 2212 O O . THR A 1 295 ? -4.145 -0.085 -0.911 1 96.25 295 THR A O 1
ATOM 2215 N N . ILE A 1 296 ? -2.219 0.616 -1.764 1 95.69 296 ILE A N 1
ATOM 2216 C CA . ILE A 1 296 ? -2.242 -0.344 -2.861 1 95.69 296 ILE A CA 1
ATOM 2217 C C . ILE A 1 296 ? -0.965 -1.18 -2.844 1 95.69 296 ILE A C 1
ATOM 2219 O O . ILE A 1 296 ? 0.141 -0.635 -2.824 1 95.69 296 ILE A O 1
ATOM 2223 N N . GLU A 1 297 ? -1.142 -2.449 -2.842 1 95.69 297 GLU A N 1
ATOM 2224 C CA . GLU A 1 297 ? -0.022 -3.387 -2.811 1 95.69 297 GLU A CA 1
ATOM 2225 C C . GLU A 1 297 ? -0.094 -4.371 -3.973 1 95.69 297 GLU A C 1
ATOM 2227 O O . GLU A 1 297 ? -1.147 -4.957 -4.234 1 95.69 297 GLU A O 1
ATOM 2232 N N . GLY A 1 298 ? 1.025 -4.465 -4.676 1 94.81 298 GLY A N 1
ATOM 2233 C CA . GLY A 1 298 ? 1.137 -5.512 -5.676 1 94.81 298 GLY A CA 1
ATOM 2234 C C . GLY A 1 298 ? 1.589 -6.84 -5.102 1 94.81 298 GLY A C 1
ATOM 2235 O O . GLY A 1 298 ? 2.502 -6.887 -4.273 1 94.81 298 GLY A O 1
ATOM 2236 N N . PHE A 1 299 ? 0.909 -7.879 -5.586 1 93.94 299 PHE A N 1
ATOM 2237 C CA . PHE A 1 299 ? 1.261 -9.211 -5.113 1 93.94 299 PHE A CA 1
ATOM 2238 C C . PHE A 1 299 ? 1.257 -10.219 -6.262 1 93.94 299 PHE A C 1
ATOM 2240 O O . PHE A 1 299 ? 0.283 -10.297 -7.016 1 93.94 299 PHE A O 1
ATOM 2247 N N . MET A 1 300 ? 2.25 -10.938 -6.383 1 91.81 300 MET A N 1
ATOM 2248 C CA . MET A 1 300 ? 2.334 -11.914 -7.465 1 91.81 300 MET A CA 1
ATOM 2249 C C . MET A 1 300 ? 2.072 -13.328 -6.953 1 91.81 300 MET A C 1
ATOM 2251 O O . MET A 1 300 ? 1.036 -13.922 -7.258 1 91.81 300 MET A O 1
ATOM 2255 N N . VAL A 1 301 ? 2.967 -13.797 -6.012 1 95.12 301 VAL A N 1
ATOM 2256 C CA . VAL A 1 301 ? 2.83 -15.141 -5.469 1 95.12 301 VAL A CA 1
ATOM 2257 C C . VAL A 1 301 ? 3.447 -15.203 -4.074 1 95.12 301 VAL A C 1
ATOM 2259 O O . VAL A 1 301 ? 4.176 -14.289 -3.672 1 95.12 301 VAL A O 1
ATOM 2262 N N . GLY A 1 302 ? 3.152 -16.312 -3.375 1 96.69 302 GLY A N 1
ATOM 2263 C CA . GLY A 1 302 ? 3.605 -16.422 -1.998 1 96.69 302 GLY A CA 1
ATOM 2264 C C . GLY A 1 302 ? 4.914 -17.172 -1.863 1 96.69 302 GLY A C 1
ATOM 2265 O O . GLY A 1 302 ? 5.516 -17.578 -2.863 1 96.69 302 GLY A O 1
ATOM 2266 N N . THR A 1 303 ? 5.395 -17.328 -0.653 1 97.75 303 THR A N 1
ATOM 2267 C CA . THR A 1 303 ? 6.656 -17.969 -0.31 1 97.75 303 THR A CA 1
ATOM 2268 C C . THR A 1 303 ? 6.445 -19.453 -0.024 1 97.75 303 THR A C 1
ATOM 2270 O O . THR A 1 303 ? 5.309 -19.906 0.083 1 97.75 303 THR A O 1
ATOM 2273 N N . LEU A 1 304 ? 7.559 -20.172 0.078 1 98.5 304 LEU A N 1
ATOM 2274 C CA . LEU A 1 304 ? 7.523 -21.578 0.461 1 98.5 304 LEU A CA 1
ATOM 2275 C C . LEU A 1 304 ? 6.844 -21.75 1.814 1 98.5 304 LEU A C 1
ATOM 2277 O O . LEU A 1 304 ? 6.008 -22.641 1.981 1 98.5 304 LEU A O 1
ATOM 2281 N N . GLU A 1 305 ? 7.16 -20.891 2.752 1 98.31 305 GLU A N 1
ATOM 2282 C CA . GLU A 1 305 ? 6.562 -20.984 4.082 1 98.31 305 GLU A CA 1
ATOM 2283 C C . GLU A 1 305 ? 5.059 -20.719 4.031 1 98.31 305 GLU A C 1
ATOM 2285 O O . GLU A 1 305 ? 4.285 -21.406 4.707 1 98.31 305 GLU A O 1
ATOM 2290 N N . GLU A 1 306 ? 4.684 -19.781 3.271 1 98 306 GLU A N 1
ATOM 2291 C CA . GLU A 1 306 ? 3.258 -19.516 3.121 1 98 306 GLU A CA 1
ATOM 2292 C C . GLU A 1 306 ? 2.539 -20.688 2.467 1 98 306 GLU A C 1
ATOM 2294 O O . GLU A 1 306 ? 1.381 -20.969 2.783 1 98 306 GLU A O 1
ATOM 2299 N N . THR A 1 307 ? 3.23 -21.344 1.574 1 98.62 307 THR A N 1
ATOM 2300 C CA . THR A 1 307 ? 2.635 -22.5 0.934 1 98.62 307 THR A CA 1
ATOM 2301 C C . THR A 1 307 ? 2.43 -23.625 1.943 1 98.62 307 THR A C 1
ATOM 2303 O O . THR A 1 307 ? 1.414 -24.328 1.905 1 98.62 307 THR A O 1
ATOM 2306 N N . LYS A 1 308 ? 3.352 -23.781 2.795 1 98.5 308 LYS A N 1
ATOM 2307 C CA . LYS A 1 308 ? 3.193 -24.781 3.855 1 98.5 308 LYS A CA 1
ATOM 2308 C C . LYS A 1 308 ? 1.996 -24.453 4.742 1 98.5 308 LYS A C 1
ATOM 2310 O O . LYS A 1 308 ? 1.233 -25.344 5.121 1 98.5 308 LYS A O 1
ATOM 2315 N N . GLU A 1 309 ? 1.809 -23.141 5.066 1 97.88 309 GLU A N 1
ATOM 2316 C CA . GLU A 1 309 ? 0.638 -22.703 5.824 1 97.88 309 GLU A CA 1
ATOM 2317 C C . GLU A 1 309 ? -0.654 -23.047 5.09 1 97.88 309 GLU A C 1
ATOM 2319 O O . GLU A 1 309 ? -1.596 -23.562 5.691 1 97.88 309 GLU A O 1
ATOM 2324 N N . LEU A 1 310 ? -0.628 -22.766 3.828 1 97.81 310 LEU A N 1
ATOM 2325 C CA . LEU A 1 310 ? -1.793 -23.031 2.992 1 97.81 310 LEU A CA 1
ATOM 2326 C C . LEU A 1 310 ? -2.119 -24.531 2.973 1 97.81 310 LEU A C 1
ATOM 2328 O O . LEU A 1 310 ? -3.279 -24.906 3.135 1 97.81 310 LEU A O 1
ATOM 2332 N N . LEU A 1 311 ? -1.125 -25.328 2.787 1 97.62 311 LEU A N 1
ATOM 2333 C CA . LEU A 1 311 ? -1.331 -26.781 2.727 1 97.62 311 LEU A CA 1
ATOM 2334 C C . LEU A 1 311 ? -1.851 -27.312 4.059 1 97.62 311 LEU A C 1
ATOM 2336 O O . LEU A 1 311 ? -2.67 -28.234 4.086 1 97.62 311 LEU A O 1
ATOM 2340 N N . ALA A 1 312 ? -1.352 -26.719 5.121 1 96.94 312 ALA A N 1
ATOM 2341 C CA . ALA A 1 312 ? -1.849 -27.125 6.434 1 96.94 312 ALA A CA 1
ATOM 2342 C C . ALA A 1 312 ? -3.342 -26.828 6.566 1 96.94 312 ALA A C 1
ATOM 2344 O O . ALA A 1 312 ? -4.098 -27.656 7.082 1 96.94 312 ALA A O 1
ATOM 2345 N N . LEU A 1 313 ? -3.768 -25.719 6.105 1 95.38 313 LEU A N 1
ATOM 2346 C CA . LEU A 1 313 ? -5.184 -25.359 6.129 1 95.38 313 LEU A CA 1
ATOM 2347 C C . LEU A 1 313 ? -6 -26.297 5.258 1 95.38 313 LEU A C 1
ATOM 2349 O O . LEU A 1 313 ? -7.078 -26.75 5.66 1 95.38 313 LEU A O 1
ATOM 2353 N N . ALA A 1 314 ? -5.484 -26.578 4.098 1 95.44 314 ALA A N 1
ATOM 2354 C CA . ALA A 1 314 ? -6.191 -27.438 3.156 1 95.44 314 ALA A CA 1
ATOM 2355 C C . ALA A 1 314 ? -6.309 -28.859 3.697 1 95.44 314 ALA A C 1
ATOM 2357 O O . ALA A 1 314 ? -7.375 -29.469 3.609 1 95.44 314 ALA A O 1
ATOM 2358 N N . ARG A 1 315 ? -5.277 -29.328 4.266 1 95.31 315 ARG A N 1
ATOM 2359 C CA . ARG A 1 315 ? -5.25 -30.688 4.785 1 95.31 315 ARG A CA 1
ATOM 2360 C C . ARG A 1 315 ? -6.18 -30.844 5.98 1 95.31 315 ARG A C 1
ATOM 2362 O O . ARG A 1 315 ? -6.688 -31.938 6.246 1 95.31 315 ARG A O 1
ATOM 2369 N N . ALA A 1 316 ? -6.461 -29.766 6.672 1 93.88 316 ALA A N 1
ATOM 2370 C CA . ALA A 1 316 ? -7.379 -29.766 7.809 1 93.88 316 ALA A CA 1
ATOM 2371 C C . ALA A 1 316 ? -8.828 -29.719 7.34 1 93.88 316 ALA A C 1
ATOM 2373 O O . ALA A 1 316 ? -9.758 -29.766 8.156 1 93.88 316 ALA A O 1
ATOM 2374 N N . GLY A 1 317 ? -9.07 -29.656 6.051 1 90.62 317 GLY A N 1
ATOM 2375 C CA . GLY A 1 317 ? -10.414 -29.672 5.488 1 90.62 317 GLY A CA 1
ATOM 2376 C C . GLY A 1 317 ? -11.109 -28.328 5.551 1 90.62 317 GLY A C 1
ATOM 2377 O O . GLY A 1 317 ? -12.336 -28.25 5.5 1 90.62 317 GLY A O 1
ATOM 2378 N N . LYS A 1 318 ? -10.336 -27.297 5.602 1 88 318 LYS A N 1
ATOM 2379 C CA . LYS A 1 318 ? -10.914 -25.984 5.832 1 88 318 LYS A CA 1
ATOM 2380 C C . LYS A 1 318 ? -11.117 -25.234 4.52 1 88 318 LYS A C 1
ATOM 2382 O O . LYS A 1 318 ? -11.609 -24.109 4.512 1 88 318 LYS A O 1
ATOM 2387 N N . ILE A 1 319 ? -10.727 -25.812 3.418 1 89.62 319 ILE A N 1
ATOM 2388 C CA . ILE A 1 319 ? -10.844 -25.125 2.135 1 89.62 319 ILE A CA 1
ATOM 2389 C C . ILE A 1 319 ? -11.766 -25.922 1.209 1 89.62 319 ILE A C 1
ATOM 2391 O O . ILE A 1 319 ? -11.531 -27.094 0.959 1 89.62 319 ILE A O 1
ATOM 2395 N N . LYS A 1 320 ? -12.719 -25.266 0.697 1 83.25 320 LYS A N 1
ATOM 2396 C CA . LYS A 1 320 ? -13.609 -25.906 -0.268 1 83.25 320 LYS A CA 1
ATOM 2397 C C . LYS A 1 320 ? -12.945 -26.016 -1.636 1 83.25 320 LYS A C 1
ATOM 2399 O O . LYS A 1 320 ? -12.273 -25.094 -2.088 1 83.25 320 LYS A O 1
ATOM 2404 N N . PRO A 1 321 ? -13.109 -27.141 -2.186 1 78.12 321 PRO A N 1
ATOM 2405 C CA . PRO A 1 321 ? -12.5 -27.281 -3.512 1 78.12 321 PRO A CA 1
ATOM 2406 C C . PRO A 1 321 ? -13.148 -26.375 -4.559 1 78.12 321 PRO A C 1
ATOM 2408 O O . PRO A 1 321 ? -14.344 -26.109 -4.484 1 78.12 321 PRO A O 1
ATOM 2411 N N . THR A 1 322 ? -12.344 -25.984 -5.469 1 79.19 322 THR A N 1
ATOM 2412 C CA . THR A 1 322 ? -12.844 -25.219 -6.602 1 79.19 322 THR A CA 1
ATOM 2413 C C . THR A 1 322 ? -13.234 -26.141 -7.754 1 79.19 322 THR A C 1
ATOM 2415 O O . THR A 1 322 ? -12.695 -27.234 -7.879 1 79.19 322 THR A O 1
ATOM 2418 N N . PRO A 1 323 ? -14.195 -25.656 -8.594 1 81 323 PRO A N 1
ATOM 2419 C CA . PRO A 1 323 ? -14.516 -26.469 -9.766 1 81 323 PRO A CA 1
ATOM 2420 C C . PRO A 1 323 ? -13.289 -26.797 -10.617 1 81 323 PRO A C 1
ATOM 2422 O O . PRO A 1 323 ? -12.438 -25.922 -10.828 1 81 323 PRO A O 1
ATOM 2425 N N . MET A 1 324 ? -13.227 -28.094 -11 1 88.94 324 MET A N 1
ATOM 2426 C CA . MET A 1 324 ? -12.062 -28.547 -11.766 1 88.94 324 MET A CA 1
ATOM 2427 C C . MET A 1 324 ? -12.461 -29.609 -12.781 1 88.94 324 MET A C 1
ATOM 2429 O O . MET A 1 324 ? -13.32 -30.438 -12.516 1 88.94 324 MET A O 1
ATOM 2433 N N . LYS A 1 325 ? -11.898 -29.469 -13.938 1 91.81 325 LYS A N 1
ATOM 2434 C CA . LYS A 1 325 ? -12.039 -30.469 -14.984 1 91.81 325 LYS A CA 1
ATOM 2435 C C . LYS A 1 325 ? -10.703 -31.109 -15.32 1 91.81 325 LYS A C 1
ATOM 2437 O O . LYS A 1 325 ? -9.711 -30.422 -15.562 1 91.81 325 LYS A O 1
ATOM 2442 N N . GLU A 1 326 ? -10.648 -32.438 -15.359 1 96.25 326 GLU A N 1
ATOM 2443 C CA . GLU A 1 326 ? -9.422 -33.156 -15.711 1 96.25 326 GLU A CA 1
ATOM 2444 C C . GLU A 1 326 ? -9.383 -33.5 -17.203 1 96.25 326 GLU A C 1
ATOM 2446 O O . GLU A 1 326 ? -10.383 -33.906 -17.781 1 96.25 326 GLU A O 1
ATOM 2451 N N . GLU A 1 327 ? -8.328 -33.219 -17.828 1 97.75 327 GLU A N 1
ATOM 2452 C CA . GLU A 1 327 ? -8.109 -33.469 -19.25 1 97.75 327 GLU A CA 1
ATOM 2453 C C . GLU A 1 327 ? -6.707 -34 -19.516 1 97.75 327 GLU A C 1
ATOM 2455 O O . GLU A 1 327 ? -5.789 -33.75 -18.719 1 97.75 327 GLU A O 1
ATOM 2460 N N . PRO A 1 328 ? -6.504 -34.719 -20.625 1 98 328 PRO A N 1
ATOM 2461 C CA . PRO A 1 328 ? -5.164 -35.219 -20.938 1 98 328 PRO A CA 1
ATOM 2462 C C . PRO A 1 328 ? -4.148 -34.125 -21.172 1 98 328 PRO A C 1
ATOM 2464 O O . PRO A 1 328 ? -4.469 -33.094 -21.797 1 98 328 PRO A O 1
ATOM 2467 N N . MET A 1 329 ? -2.932 -34.312 -20.703 1 97.56 329 MET A N 1
ATOM 2468 C CA . MET A 1 329 ? -1.832 -33.375 -20.891 1 97.56 329 MET A CA 1
ATOM 2469 C C . MET A 1 329 ? -1.591 -33.094 -22.375 1 97.56 329 MET A C 1
ATOM 2471 O O . MET A 1 329 ? -1.235 -31.984 -22.75 1 97.56 329 MET A O 1
ATOM 2475 N N . THR A 1 330 ? -1.83 -34.094 -23.219 1 96.88 330 THR A N 1
ATOM 2476 C CA . THR A 1 330 ? -1.588 -33.969 -24.656 1 96.88 330 THR A CA 1
ATOM 2477 C C . THR A 1 330 ? -2.537 -32.969 -25.281 1 96.88 330 THR A C 1
ATOM 2479 O O . THR A 1 330 ? -2.305 -32.5 -26.406 1 96.88 330 THR A O 1
ATOM 2482 N N . ASP A 1 331 ? -3.588 -32.594 -24.547 1 97.06 331 ASP A N 1
ATOM 2483 C CA . ASP A 1 331 ? -4.594 -31.688 -25.062 1 97.06 331 ASP A CA 1
ATOM 2484 C C . ASP A 1 331 ? -4.371 -30.266 -24.531 1 97.06 331 ASP A C 1
ATOM 2486 O O . ASP A 1 331 ? -5.258 -29.422 -24.625 1 97.06 331 ASP A O 1
ATOM 2490 N N . VAL A 1 332 ? -3.225 -30 -23.953 1 97.75 332 VAL A N 1
ATOM 2491 C CA . VAL A 1 332 ? -3.008 -28.75 -23.234 1 97.75 332 VAL A CA 1
ATOM 2492 C C . VAL A 1 332 ? -3.225 -27.578 -24.188 1 97.75 332 VAL A C 1
ATOM 2494 O O . VAL A 1 332 ? -3.779 -26.547 -23.797 1 97.75 332 VAL A O 1
ATOM 2497 N N . GLN A 1 333 ? -2.84 -27.672 -25.438 1 97.31 333 GLN A N 1
ATOM 2498 C CA . GLN A 1 333 ? -3.008 -26.562 -26.375 1 97.31 333 GLN A CA 1
ATOM 2499 C C . GLN A 1 333 ? -4.484 -26.234 -26.594 1 97.31 333 GLN A C 1
ATOM 2501 O O . GLN A 1 333 ? -4.871 -25.078 -26.656 1 97.31 333 GLN A O 1
ATOM 2506 N N . LYS A 1 334 ? -5.219 -27.297 -26.734 1 96.81 334 LYS A N 1
ATOM 2507 C CA . LYS A 1 334 ? -6.664 -27.141 -26.859 1 96.81 334 LYS A CA 1
ATOM 2508 C C . LYS A 1 334 ? -7.227 -26.328 -25.703 1 96.81 334 LYS A C 1
ATOM 2510 O O . LYS A 1 334 ? -8.039 -25.422 -25.906 1 96.81 334 LYS A O 1
ATOM 2515 N N . TRP A 1 335 ? -6.789 -26.562 -24.578 1 96.12 335 TRP A N 1
ATOM 2516 C CA . TRP A 1 335 ? -7.332 -25.922 -23.391 1 96.12 335 TRP A CA 1
ATOM 2517 C C . TRP A 1 335 ? -6.746 -24.531 -23.203 1 96.12 335 TRP A C 1
ATOM 2519 O O . TRP A 1 335 ? -7.406 -23.641 -22.656 1 96.12 335 TRP A O 1
ATOM 2529 N N . ILE A 1 336 ? -5.508 -24.297 -23.625 1 96.31 336 ILE A N 1
ATOM 2530 C CA . ILE A 1 336 ? -4.977 -22.938 -23.688 1 96.31 336 ILE A CA 1
ATOM 2531 C C . ILE A 1 336 ? -5.891 -22.078 -24.547 1 96.31 336 ILE A C 1
ATOM 2533 O O . ILE A 1 336 ? -6.266 -20.969 -24.141 1 96.31 336 ILE A O 1
ATOM 2537 N N . ASP A 1 337 ? -6.344 -22.578 -25.672 1 96.12 337 ASP A N 1
ATOM 2538 C CA . ASP A 1 337 ? -7.215 -21.844 -26.578 1 96.12 337 ASP A CA 1
ATOM 2539 C C . ASP A 1 337 ? -8.57 -21.578 -25.938 1 96.12 337 ASP A C 1
ATOM 2541 O O . ASP A 1 337 ? -9.117 -20.484 -26.078 1 96.12 337 ASP A O 1
ATOM 2545 N N . GLN A 1 338 ? -9.07 -22.578 -25.266 1 93.75 338 GLN A N 1
ATOM 2546 C CA . GLN A 1 338 ? -10.359 -22.422 -24.609 1 93.75 338 GLN A CA 1
ATOM 2547 C C . GLN A 1 338 ? -10.289 -21.391 -23.484 1 93.75 338 GLN A C 1
ATOM 2549 O O . GLN A 1 338 ? -11.219 -20.609 -23.281 1 93.75 338 GLN A O 1
ATOM 2554 N N . LEU A 1 339 ? -9.211 -21.453 -22.734 1 90.62 339 LEU A N 1
ATOM 2555 C CA . LEU A 1 339 ? -9.016 -20.5 -21.656 1 90.62 339 LEU A CA 1
ATOM 2556 C C . LEU A 1 339 ? -8.883 -19.078 -22.203 1 90.62 339 LEU A C 1
ATOM 2558 O O . LEU A 1 339 ? -9.469 -18.141 -21.656 1 90.62 339 LEU A O 1
ATOM 2562 N N . ARG A 1 340 ? -8.188 -18.922 -23.25 1 89.81 340 ARG A N 1
ATOM 2563 C CA . ARG A 1 340 ? -8.023 -17.641 -23.922 1 89.81 340 ARG A CA 1
ATOM 2564 C C . ARG A 1 340 ? -9.367 -17.078 -24.359 1 89.81 340 ARG A C 1
ATOM 2566 O O . ARG A 1 340 ? -9.602 -15.867 -24.281 1 89.81 340 ARG A O 1
ATOM 2573 N N . ALA A 1 341 ? -10.188 -17.938 -24.797 1 89.69 341 ALA A N 1
ATOM 2574 C CA . ALA A 1 341 ? -11.5 -17.562 -25.328 1 89.69 341 ALA A CA 1
ATOM 2575 C C . ALA A 1 341 ? -12.477 -17.297 -24.188 1 89.69 341 ALA A C 1
ATOM 2577 O O . ALA A 1 341 ? -13.633 -16.938 -24.438 1 89.69 341 ALA A O 1
ATOM 2578 N N . GLY A 1 342 ? -12 -17.5 -22.953 1 82.12 342 GLY A N 1
ATOM 2579 C CA . GLY A 1 342 ? -12.867 -17.266 -21.812 1 82.12 342 GLY A CA 1
ATOM 2580 C C . GLY A 1 342 ? -13.914 -18.344 -21.609 1 82.12 342 GLY A C 1
ATOM 2581 O O . GLY A 1 342 ? -14.969 -18.094 -21.031 1 82.12 342 GLY A O 1
ATOM 2582 N N . LYS A 1 343 ? -13.68 -19.531 -22.047 1 83.88 343 LYS A N 1
ATOM 2583 C CA . LYS A 1 343 ? -14.68 -20.594 -22.047 1 83.88 343 LYS A CA 1
ATOM 2584 C C . LYS A 1 343 ? -14.406 -21.625 -20.938 1 83.88 343 LYS A C 1
ATOM 2586 O O . LYS A 1 343 ? -15.039 -22.672 -20.906 1 83.88 343 LYS A O 1
ATOM 2591 N N . VAL A 1 344 ? -13.484 -21.422 -20.172 1 83.62 344 VAL A N 1
ATOM 2592 C CA . VAL A 1 344 ? -13.141 -22.344 -19.094 1 83.62 344 VAL A CA 1
ATOM 2593 C C . VAL A 1 344 ? -13.688 -21.812 -17.766 1 83.62 344 VAL A C 1
ATOM 2595 O O . VAL A 1 344 ? -13.492 -20.641 -17.438 1 83.62 344 VAL A O 1
ATOM 2598 N N . VAL A 1 345 ? -14.43 -22.578 -17.078 1 74.75 345 VAL A N 1
ATOM 2599 C CA . VAL A 1 345 ? -14.891 -22.297 -15.727 1 74.75 345 VAL A CA 1
ATOM 2600 C C . VAL A 1 345 ? -14.078 -23.094 -14.719 1 74.75 345 VAL A C 1
ATOM 2602 O O . VAL A 1 345 ? -13.953 -24.312 -14.852 1 74.75 345 VAL A O 1
ATOM 2605 N N . GLY A 1 346 ? -13.5 -22.406 -13.758 1 80.19 346 GLY A N 1
ATOM 2606 C CA . GLY A 1 346 ? -12.656 -23.078 -12.789 1 80.19 346 GLY A CA 1
ATOM 2607 C C . GLY A 1 346 ? -11.258 -23.359 -13.305 1 80.19 346 GLY A C 1
ATOM 2608 O O . GLY A 1 346 ? -10.633 -22.5 -13.938 1 80.19 346 GLY A O 1
ATOM 2609 N N . ARG A 1 347 ? -10.781 -24.625 -12.953 1 88.38 347 ARG A N 1
ATOM 2610 C CA . ARG A 1 347 ? -9.414 -24.969 -13.32 1 88.38 347 ARG A CA 1
ATOM 2611 C C . ARG A 1 347 ? -9.391 -26.203 -14.219 1 88.38 347 ARG A C 1
ATOM 2613 O O . ARG A 1 347 ? -10.164 -27.141 -14.023 1 88.38 347 ARG A O 1
ATOM 2620 N N . ILE A 1 348 ? -8.547 -26.125 -15.195 1 94.06 348 ILE A N 1
ATOM 2621 C CA . ILE A 1 348 ? -8.25 -27.312 -15.992 1 94.06 348 ILE A CA 1
ATOM 2622 C C . ILE A 1 348 ? -7.035 -28.031 -15.414 1 94.06 348 ILE A C 1
ATOM 2624 O O . ILE A 1 348 ? -5.961 -27.438 -15.266 1 94.06 348 ILE A O 1
ATOM 2628 N N . MET A 1 349 ? -7.238 -29.266 -15.062 1 96.38 349 MET A N 1
ATOM 2629 C CA . MET A 1 349 ? -6.172 -30.094 -14.523 1 96.38 349 MET A CA 1
ATOM 2630 C C . MET A 1 349 ? -5.715 -31.125 -15.555 1 96.38 349 MET A C 1
ATOM 2632 O O . MET A 1 349 ? -6.48 -32.031 -15.922 1 96.38 349 MET A O 1
ATOM 2636 N N . LEU A 1 350 ? -4.492 -31 -15.945 1 98.19 350 LEU A N 1
ATOM 2637 C CA . LEU A 1 350 ? -3.939 -31.891 -16.953 1 98.19 350 LEU A CA 1
ATOM 2638 C C . LEU A 1 350 ? -3.373 -33.156 -16.312 1 98.19 350 LEU A C 1
ATOM 2640 O O . LEU A 1 350 ? -2.697 -33.094 -15.289 1 98.19 350 LEU A O 1
ATOM 2644 N N . THR A 1 351 ? -3.66 -34.25 -16.938 1 98 351 THR A N 1
ATOM 2645 C CA . THR A 1 351 ? -3.291 -35.562 -16.375 1 98 351 THR A CA 1
ATOM 2646 C C . THR A 1 351 ? -2.332 -36.281 -17.312 1 98 351 THR A C 1
ATOM 2648 O O . THR A 1 351 ? -2.43 -36.156 -18.531 1 98 351 THR A O 1
ATOM 2651 N N . ASN A 1 352 ? -1.4 -37 -16.703 1 95.62 352 ASN A N 1
ATOM 2652 C CA . ASN A 1 352 ? -0.571 -37.906 -17.469 1 95.62 352 ASN A CA 1
ATOM 2653 C C . ASN A 1 352 ? -1.098 -39.344 -17.359 1 95.62 352 ASN A C 1
ATOM 2655 O O . ASN A 1 352 ? -1.668 -39.719 -16.344 1 95.62 352 ASN A O 1
ATOM 2659 N N . MET B 1 1 ? -17.234 43.25 25.359 1 66.44 1 MET B N 1
ATOM 2660 C CA . MET B 1 1 ? -16.688 41.969 24.953 1 66.44 1 MET B CA 1
ATOM 2661 C C . MET B 1 1 ? -15.266 42.125 24.406 1 66.44 1 MET B C 1
ATOM 2663 O O . MET B 1 1 ? -14.938 43.156 23.812 1 66.44 1 MET B O 1
ATOM 2667 N N . THR B 1 2 ? -14.289 41.25 24.797 1 88 2 THR B N 1
ATOM 2668 C CA . THR B 1 2 ? -12.922 41.344 24.297 1 88 2 THR B CA 1
ATOM 2669 C C . THR B 1 2 ? -12.867 41.062 22.797 1 88 2 THR B C 1
ATOM 2671 O O . THR B 1 2 ? -13.719 40.312 22.281 1 88 2 THR B O 1
ATOM 2674 N N . GLN B 1 3 ? -12.125 41.844 22.141 1 94.94 3 GLN B N 1
ATOM 2675 C CA . GLN B 1 3 ? -12.008 41.688 20.688 1 94.94 3 GLN B CA 1
ATOM 2676 C C . GLN B 1 3 ? -10.836 40.781 20.328 1 94.94 3 GLN B C 1
ATOM 2678 O O . GLN B 1 3 ? -9.828 40.75 21.031 1 94.94 3 GLN B O 1
ATOM 2683 N N . MET B 1 4 ? -11.086 40.031 19.297 1 96.25 4 MET B N 1
ATOM 2684 C CA . MET B 1 4 ? -9.953 39.25 18.781 1 96.25 4 MET B CA 1
ATOM 2685 C C . MET B 1 4 ? -9.625 39.656 17.344 1 96.25 4 MET B C 1
ATOM 2687 O O . MET B 1 4 ? -10.508 40.031 16.594 1 96.25 4 MET B O 1
ATOM 2691 N N . ARG B 1 5 ? -8.359 39.656 17.031 1 97.56 5 ARG B N 1
ATOM 2692 C CA . ARG B 1 5 ? -7.82 39.969 15.711 1 97.56 5 ARG B CA 1
ATOM 2693 C C . ARG B 1 5 ? -7.504 38.688 14.93 1 97.56 5 ARG B C 1
ATOM 2695 O O . ARG B 1 5 ? -6.973 37.75 15.484 1 97.56 5 ARG B O 1
ATOM 2702 N N . ARG B 1 6 ? -7.891 38.688 13.664 1 97.69 6 ARG B N 1
ATOM 2703 C CA . ARG B 1 6 ? -7.684 37.531 12.789 1 97.69 6 ARG B CA 1
ATOM 2704 C C . ARG B 1 6 ? -7.078 37.969 11.453 1 97.69 6 ARG B C 1
ATOM 2706 O O . ARG B 1 6 ? -7.344 39.062 10.977 1 97.69 6 ARG B O 1
ATOM 2713 N N . GLN B 1 7 ? -6.211 37.188 10.914 1 97.69 7 GLN B N 1
ATOM 2714 C CA . GLN B 1 7 ? -5.832 37.281 9.516 1 97.69 7 GLN B CA 1
ATOM 2715 C C . GLN B 1 7 ? -6.699 36.375 8.641 1 97.69 7 GLN B C 1
ATOM 2717 O O . GLN B 1 7 ? -6.414 35.188 8.492 1 97.69 7 GLN B O 1
ATOM 2722 N N . SER B 1 8 ? -7.723 36.938 7.977 1 96.69 8 SER B N 1
ATOM 2723 C CA . SER B 1 8 ? -8.844 36.188 7.426 1 96.69 8 SER B CA 1
ATOM 2724 C C . SER B 1 8 ? -8.75 36.094 5.906 1 96.69 8 SER B C 1
ATOM 2726 O O . SER B 1 8 ? -8.328 37.031 5.242 1 96.69 8 SER B O 1
ATOM 2728 N N . LEU B 1 9 ? -9.047 34.906 5.453 1 96.69 9 LEU B N 1
ATOM 2729 C CA . LEU B 1 9 ? -9.375 34.719 4.039 1 96.69 9 LEU B CA 1
ATOM 2730 C C . LEU B 1 9 ? -10.781 35.25 3.748 1 96.69 9 LEU B C 1
ATOM 2732 O O . LEU B 1 9 ? -11.766 34.656 4.199 1 96.69 9 LEU B O 1
ATOM 2736 N N . VAL B 1 10 ? -10.898 36.312 2.977 1 95.5 10 VAL B N 1
ATOM 2737 C CA . VAL B 1 10 ? -12.211 36.938 2.723 1 95.5 10 VAL B CA 1
ATOM 2738 C C . VAL B 1 10 ? -12.625 36.656 1.28 1 95.5 10 VAL B C 1
ATOM 2740 O O . VAL B 1 10 ? -13.805 36.781 0.938 1 95.5 10 VAL B O 1
ATOM 2743 N N . LYS B 1 11 ? -11.68 36.406 0.482 1 93.56 11 LYS B N 1
ATOM 2744 C CA . LYS B 1 11 ? -11.844 36.031 -0.915 1 93.56 11 LYS B CA 1
ATOM 2745 C C . LYS B 1 11 ? -10.773 35.031 -1.34 1 93.56 11 LYS B C 1
ATOM 2747 O O . LYS B 1 11 ? -9.594 35.219 -1.028 1 93.56 11 LYS B O 1
ATOM 2752 N N . PHE B 1 12 ? -11.242 34 -1.96 1 92.12 12 PHE B N 1
ATOM 2753 C CA . PHE B 1 12 ? -10.258 33.031 -2.432 1 92.12 12 PHE B CA 1
ATOM 2754 C C . PHE B 1 12 ? -9.328 33.656 -3.459 1 92.12 12 PHE B C 1
ATOM 2756 O O . PHE B 1 12 ? -9.719 34.562 -4.188 1 92.12 12 PHE B O 1
ATOM 2763 N N . ASP B 1 13 ? -8.164 33.125 -3.51 1 90.94 13 ASP B N 1
ATOM 2764 C CA . ASP B 1 13 ? -7.137 33.594 -4.426 1 90.94 13 ASP B CA 1
ATOM 2765 C C . ASP B 1 13 ? -6.895 35.094 -4.246 1 90.94 13 ASP B C 1
ATOM 2767 O O . ASP B 1 13 ? -6.852 35.844 -5.227 1 90.94 13 ASP B O 1
ATOM 2771 N N . ALA B 1 14 ? -6.922 35.562 -3.041 1 93.56 14 ALA B N 1
ATOM 2772 C CA . ALA B 1 14 ? -6.652 36.938 -2.645 1 93.56 14 ALA B CA 1
ATOM 2773 C C . ALA B 1 14 ? -5.875 36.969 -1.333 1 93.56 14 ALA B C 1
ATOM 2775 O O . ALA B 1 14 ? -5.848 36 -0.581 1 93.56 14 ALA B O 1
ATOM 2776 N N . PRO B 1 15 ? -5.207 38.062 -1.1 1 95.44 15 PRO B N 1
ATOM 2777 C CA . PRO B 1 15 ? -4.465 38.188 0.157 1 95.44 15 PRO B CA 1
ATOM 2778 C C . PRO B 1 15 ? -5.375 38.156 1.384 1 95.44 15 PRO B C 1
ATOM 2780 O O . PRO B 1 15 ? -6.543 38.562 1.302 1 95.44 15 PRO B O 1
ATOM 2783 N N . LEU B 1 16 ? -4.832 37.688 2.475 1 97.25 16 LEU B N 1
ATOM 2784 C CA . LEU B 1 16 ? -5.559 37.719 3.74 1 97.25 16 LEU B CA 1
ATOM 2785 C C . LEU B 1 16 ? -5.781 39.156 4.203 1 97.25 16 LEU B C 1
ATOM 2787 O O . LEU B 1 16 ? -4.98 40.031 3.898 1 97.25 16 LEU B O 1
ATOM 2791 N N . CYS B 1 17 ? -6.867 39.312 4.93 1 95.94 17 CYS B N 1
ATOM 2792 C CA . CYS B 1 17 ? -7.223 40.625 5.488 1 95.94 17 CYS B CA 1
ATOM 2793 C C . CYS B 1 17 ? -7.43 40.531 6.992 1 95.94 17 CYS B C 1
ATOM 2795 O O . CYS B 1 17 ? -7.988 39.531 7.492 1 95.94 17 CYS B O 1
ATOM 2797 N N . GLU B 1 18 ? -6.949 41.562 7.633 1 96.81 18 GLU B N 1
ATOM 2798 C CA . GLU B 1 18 ? -7.211 41.594 9.07 1 96.81 18 GLU B CA 1
ATOM 2799 C C . GLU B 1 18 ? -8.688 41.875 9.359 1 96.81 18 GLU B C 1
ATOM 2801 O O . GLU B 1 18 ? -9.273 42.781 8.781 1 96.81 18 GLU B O 1
ATOM 2806 N N . THR B 1 19 ? -9.258 41.062 10.109 1 96.88 19 THR B N 1
ATOM 2807 C CA . THR B 1 19 ? -10.609 41.281 10.609 1 96.88 19 THR B CA 1
ATOM 2808 C C . THR B 1 19 ? -10.633 41.281 12.141 1 96.88 19 THR B C 1
ATOM 2810 O O . THR B 1 19 ? -9.781 40.656 12.773 1 96.88 19 THR B O 1
ATOM 2813 N N . ILE B 1 20 ? -11.5 42.094 12.68 1 97.31 20 ILE B N 1
ATOM 2814 C CA . ILE B 1 20 ? -11.664 42.188 14.125 1 97.31 20 ILE B CA 1
ATOM 2815 C C . ILE B 1 20 ? -13.086 41.781 14.508 1 97.31 20 ILE B C 1
ATOM 2817 O O . ILE B 1 20 ? -14.055 42.375 13.992 1 97.31 20 ILE B O 1
ATOM 2821 N N . ILE B 1 21 ? -13.203 40.844 15.336 1 96.38 21 ILE B N 1
ATOM 2822 C CA . ILE B 1 21 ? -14.516 40.375 15.773 1 96.38 21 ILE B CA 1
ATOM 2823 C C . ILE B 1 21 ? -14.547 40.281 17.297 1 96.38 21 ILE B C 1
ATOM 2825 O O . ILE B 1 21 ? -13.516 40.375 17.953 1 96.38 21 ILE B O 1
ATOM 2829 N N . ASP B 1 22 ? -15.75 40.125 17.828 1 96.75 22 ASP B N 1
ATOM 2830 C CA . ASP B 1 22 ? -15.859 39.812 19.25 1 96.75 22 ASP B CA 1
ATOM 2831 C C . ASP B 1 22 ? -15.273 38.406 19.562 1 96.75 22 ASP B C 1
ATOM 2833 O O . ASP B 1 22 ? -15.461 37.469 18.781 1 96.75 22 ASP B O 1
ATOM 2837 N N . THR B 1 23 ? -14.516 38.344 20.594 1 96.81 23 THR B N 1
ATOM 2838 C CA . THR B 1 23 ? -13.992 37.062 21 1 96.81 23 THR B CA 1
ATOM 2839 C C . THR B 1 23 ? -15.125 36.094 21.359 1 96.81 23 THR B C 1
ATOM 2841 O O . THR B 1 23 ? -15.992 36.438 22.188 1 96.81 23 THR B O 1
ATOM 2844 N N . PRO B 1 24 ? -15.156 34.969 20.75 1 95.94 24 PRO B N 1
ATOM 2845 C CA . PRO B 1 24 ? -16.234 34.031 21.078 1 95.94 24 PRO B CA 1
ATOM 2846 C C . PRO B 1 24 ? -16.156 33.5 22.516 1 95.94 24 PRO B C 1
ATOM 2848 O O . PRO B 1 24 ? -15.055 33.344 23.047 1 95.94 24 PRO B O 1
ATOM 2851 N N . LYS B 1 25 ? -17.297 33.219 23.078 1 97 25 LYS B N 1
ATOM 2852 C CA . LYS B 1 25 ? -17.359 32.562 24.375 1 97 25 LYS B CA 1
ATOM 2853 C C . LYS B 1 25 ? -17.484 31.062 24.234 1 97 25 LYS B C 1
ATOM 2855 O O . LYS B 1 25 ? -18.391 30.562 23.547 1 97 25 LYS B O 1
ATOM 2860 N N . PRO B 1 26 ? -16.547 30.312 24.875 1 98.19 26 PRO B N 1
ATOM 2861 C CA . PRO B 1 26 ? -16.625 28.859 24.719 1 98.19 26 PRO B CA 1
ATOM 2862 C C . PRO B 1 26 ? -17.875 28.25 25.375 1 98.19 26 PRO B C 1
ATOM 2864 O O . PRO B 1 26 ? -18.281 28.703 26.438 1 98.19 26 PRO B O 1
ATOM 2867 N N . GLN B 1 27 ? -18.453 27.312 24.719 1 98.19 27 GLN B N 1
ATOM 2868 C CA . GLN B 1 27 ? -19.625 26.578 25.188 1 98.19 27 GLN B CA 1
ATOM 2869 C C . GLN B 1 27 ? -19.297 25.109 25.453 1 98.19 27 GLN B C 1
ATOM 2871 O O . GLN B 1 27 ? -18.312 24.594 24.938 1 98.19 27 GLN B O 1
ATOM 2876 N N . GLY B 1 28 ? -20.125 24.5 26.297 1 98 28 GLY B N 1
ATOM 2877 C CA . GLY B 1 28 ? -19.938 23.094 26.547 1 98 28 GLY B CA 1
ATOM 2878 C C . GLY B 1 28 ? -18.5 22.75 26.922 1 98 28 GLY B C 1
ATOM 2879 O O . GLY B 1 28 ? -17.953 23.328 27.875 1 98 28 GLY B O 1
ATOM 2880 N N . ARG B 1 29 ? -17.844 21.859 26.109 1 98.06 29 ARG B N 1
ATOM 2881 C CA . ARG B 1 29 ? -16.484 21.406 26.391 1 98.06 29 ARG B CA 1
ATOM 2882 C C . ARG B 1 29 ? -15.461 22.234 25.609 1 98.06 29 ARG B C 1
ATOM 2884 O O . ARG B 1 29 ? -14.273 21.906 25.609 1 98.06 29 ARG B O 1
ATOM 2891 N N . GLU B 1 30 ? -15.867 23.266 24.969 1 98.5 30 GLU B N 1
ATOM 2892 C CA . GLU B 1 30 ? -15 24.125 24.172 1 98.5 30 GLU B CA 1
ATOM 2893 C C . GLU B 1 30 ? -13.992 24.875 25.047 1 98.5 30 GLU B C 1
ATOM 2895 O O . GLU B 1 30 ? -14.234 25.078 26.234 1 98.5 30 GLU B O 1
ATOM 2900 N N . VAL B 1 31 ? -12.93 25.234 24.422 1 98.69 31 VAL B N 1
ATOM 2901 C CA . VAL B 1 31 ? -11.875 25.984 25.109 1 98.69 31 VAL B CA 1
ATOM 2902 C C . VAL B 1 31 ? -11.391 27.109 24.203 1 98.69 31 VAL B C 1
ATOM 2904 O O . VAL B 1 31 ? -11.211 26.922 23 1 98.69 31 VAL B O 1
ATOM 2907 N N . LEU B 1 32 ? -11.305 28.266 24.797 1 98.75 32 LEU B N 1
ATOM 2908 C CA . LEU B 1 32 ? -10.695 29.406 24.094 1 98.75 32 LEU B CA 1
ATOM 2909 C C . LEU B 1 32 ? -9.211 29.516 24.438 1 98.75 32 LEU B C 1
ATOM 2911 O O . LEU B 1 32 ? -8.844 29.609 25.609 1 98.75 32 LEU B O 1
ATOM 2915 N N . VAL B 1 33 ? -8.406 29.469 23.422 1 98.81 33 VAL B N 1
ATOM 2916 C CA . VAL B 1 33 ? -6.961 29.531 23.609 1 98.81 33 VAL B CA 1
ATOM 2917 C C . VAL B 1 33 ? -6.422 30.844 23.062 1 98.81 33 VAL B C 1
ATOM 2919 O O . VAL B 1 33 ? -6.711 31.219 21.922 1 98.81 33 VAL B O 1
ATOM 2922 N N . ARG B 1 34 ? -5.707 31.594 23.891 1 98.75 34 ARG B N 1
ATOM 2923 C CA . ARG B 1 34 ? -4.922 32.719 23.406 1 98.75 34 ARG B CA 1
ATOM 2924 C C . ARG B 1 34 ? -3.645 32.25 22.719 1 98.75 34 ARG B C 1
ATOM 2926 O O . ARG B 1 34 ? -2.746 31.719 23.375 1 98.75 34 ARG B O 1
ATOM 2933 N N . ILE B 1 35 ? -3.541 32.531 21.484 1 98.75 35 ILE B N 1
ATOM 2934 C CA . ILE B 1 35 ? -2.49 31.938 20.656 1 98.75 35 ILE B CA 1
ATOM 2935 C C . ILE B 1 35 ? -1.174 32.688 20.906 1 98.75 35 ILE B C 1
ATOM 2937 O O . ILE B 1 35 ? -1.128 33.906 20.875 1 98.75 35 ILE B O 1
ATOM 2941 N N . GLU B 1 36 ? -0.157 31.938 21.141 1 98.5 36 GLU B N 1
ATOM 2942 C CA . GLU B 1 36 ? 1.188 32.5 21.219 1 98.5 36 GLU B CA 1
ATOM 2943 C C . GLU B 1 36 ? 1.952 32.312 19.922 1 98.5 36 GLU B C 1
ATOM 2945 O O . GLU B 1 36 ? 2.643 33.219 19.453 1 98.5 36 GLU B O 1
ATOM 2950 N N . ARG B 1 37 ? 1.809 31.125 19.406 1 98.38 37 ARG B N 1
ATOM 2951 C CA . ARG B 1 37 ? 2.492 30.766 18.172 1 98.38 37 ARG B CA 1
ATOM 2952 C C . ARG B 1 37 ? 1.565 30 17.234 1 98.38 37 ARG B C 1
ATOM 2954 O O . ARG B 1 37 ? 0.729 29.203 17.688 1 98.38 37 ARG B O 1
ATOM 2961 N N . CYS B 1 38 ? 1.684 30.203 15.984 1 98.56 38 CYS B N 1
ATOM 2962 C CA . CYS B 1 38 ? 1.04 29.422 14.945 1 98.56 38 CYS B CA 1
ATOM 2963 C C . CYS B 1 38 ? 1.939 29.297 13.719 1 98.56 38 CYS B C 1
ATOM 2965 O O . CYS B 1 38 ? 2.307 30.297 13.109 1 98.56 38 CYS B O 1
ATOM 2967 N N . GLY B 1 39 ? 2.248 28.078 13.359 1 96.56 39 GLY B N 1
ATOM 2968 C CA . GLY B 1 39 ? 3.137 27.875 12.227 1 96.56 39 GLY B CA 1
ATOM 2969 C C . GLY B 1 39 ? 2.447 28.047 10.891 1 96.56 39 GLY B C 1
ATOM 2970 O O . GLY B 1 39 ? 1.22 27.984 10.805 1 96.56 39 GLY B O 1
ATOM 2971 N N . LEU B 1 40 ? 3.273 28.375 9.883 1 95.69 40 LEU B N 1
ATOM 2972 C CA . LEU B 1 40 ? 2.814 28.469 8.5 1 95.69 40 LEU B CA 1
ATOM 2973 C C . LEU B 1 40 ? 3.111 27.188 7.734 1 95.69 40 LEU B C 1
ATOM 2975 O O . LEU B 1 40 ? 4.242 26.703 7.754 1 95.69 40 LEU B O 1
ATOM 2979 N N . CYS B 1 41 ? 2.115 26.641 7.129 1 91.88 41 CYS B N 1
ATOM 2980 C CA . CYS B 1 41 ? 2.227 25.391 6.391 1 91.88 41 CYS B CA 1
ATOM 2981 C C . CYS B 1 41 ? 1.86 25.594 4.922 1 91.88 41 CYS B C 1
ATOM 2983 O O . CYS B 1 41 ? 1.085 26.484 4.586 1 91.88 41 CYS B O 1
ATOM 2985 N N . HIS B 1 42 ? 2.383 24.75 4.023 1 89.06 42 HIS B N 1
ATOM 2986 C CA . HIS B 1 42 ? 2.055 24.828 2.604 1 89.06 42 HIS B CA 1
ATOM 2987 C C . HIS B 1 42 ? 0.565 24.609 2.369 1 89.06 42 HIS B C 1
ATOM 2989 O O . HIS B 1 42 ? -0.005 25.141 1.417 1 89.06 42 HIS B O 1
ATOM 2995 N N . SER B 1 43 ? -0.049 23.844 3.168 1 89.31 43 SER B N 1
ATOM 2996 C CA . SER B 1 43 ? -1.482 23.609 3.018 1 89.31 43 SER B CA 1
ATOM 2997 C C . SER B 1 43 ? -2.266 24.922 3.139 1 89.31 43 SER B C 1
ATOM 2999 O O . SER B 1 43 ? -3.342 25.062 2.553 1 89.31 43 SER B O 1
ATOM 3001 N N . ASP B 1 44 ? -1.792 25.859 3.865 1 93.44 44 ASP B N 1
ATOM 3002 C CA . ASP B 1 44 ? -2.443 27.156 3.969 1 93.44 44 ASP B CA 1
ATOM 3003 C C . ASP B 1 44 ? -2.5 27.859 2.609 1 93.44 44 ASP B C 1
ATOM 3005 O O . ASP B 1 44 ? -3.467 28.562 2.307 1 93.44 44 ASP B O 1
ATOM 3009 N N . LEU B 1 45 ? -1.411 27.641 1.812 1 91.75 45 LEU B N 1
ATOM 3010 C CA . LEU B 1 45 ? -1.382 28.203 0.47 1 91.75 45 LEU B CA 1
ATOM 3011 C C . LEU B 1 45 ? -2.477 27.609 -0.403 1 91.75 45 LEU B C 1
ATOM 3013 O O . LEU B 1 45 ? -3.191 28.328 -1.099 1 91.75 45 LEU B O 1
ATOM 3017 N N . HIS B 1 46 ? -2.584 26.312 -0.272 1 87.06 46 HIS B N 1
ATOM 3018 C CA . HIS B 1 46 ? -3.561 25.594 -1.087 1 87.06 46 HIS B CA 1
ATOM 3019 C C . HIS B 1 46 ? -4.984 26.016 -0.727 1 87.06 46 HIS B C 1
ATOM 3021 O O . HIS B 1 46 ? -5.832 26.172 -1.609 1 87.06 46 HIS B O 1
ATOM 3027 N N . ILE B 1 47 ? -5.227 26.141 0.503 1 89.81 47 ILE B N 1
ATOM 3028 C CA . ILE B 1 47 ? -6.555 26.547 0.951 1 89.81 47 ILE B CA 1
ATOM 3029 C C . ILE B 1 47 ? -6.852 27.969 0.482 1 89.81 47 ILE B C 1
ATOM 3031 O O . ILE B 1 47 ? -7.953 28.25 0.016 1 89.81 47 ILE B O 1
ATOM 3035 N N . GLN B 1 48 ? -5.883 28.797 0.586 1 92.69 48 GLN B N 1
ATOM 3036 C CA . GLN B 1 48 ? -6.059 30.172 0.124 1 92.69 48 GLN B CA 1
ATOM 3037 C C . GLN B 1 48 ? -6.383 30.219 -1.366 1 92.69 48 GLN B C 1
ATOM 3039 O O . GLN B 1 48 ? -7.207 31.016 -1.805 1 92.69 48 GLN B O 1
ATOM 3044 N N . ASP B 1 49 ? -5.73 29.359 -2.084 1 89.75 49 ASP B N 1
ATOM 3045 C CA . ASP B 1 49 ? -5.938 29.328 -3.529 1 89.75 49 ASP B CA 1
ATOM 3046 C C . ASP B 1 49 ? -7.355 28.891 -3.873 1 89.75 49 ASP B C 1
ATOM 3048 O O . ASP B 1 49 ? -7.949 29.391 -4.832 1 89.75 49 ASP B O 1
ATOM 3052 N N . GLY B 1 50 ? -7.902 27.953 -3.176 1 85.69 50 GLY B N 1
ATOM 3053 C CA . GLY B 1 50 ? -9.273 27.516 -3.361 1 85.69 50 GLY B CA 1
ATOM 3054 C C . GLY B 1 50 ? -9.398 26.359 -4.348 1 85.69 50 GLY B C 1
ATOM 3055 O O . GLY B 1 50 ? -10.5 26.031 -4.777 1 85.69 50 GLY B O 1
ATOM 3056 N N . TYR B 1 51 ? -8.258 25.891 -4.809 1 77.19 51 TYR B N 1
ATOM 3057 C CA . TYR B 1 51 ? -8.297 24.75 -5.723 1 77.19 51 TYR B CA 1
ATOM 3058 C C . TYR B 1 51 ? -7.102 23.828 -5.512 1 77.19 51 TYR B C 1
ATOM 3060 O O . TYR B 1 51 ? -6.098 24.234 -4.918 1 77.19 51 TYR B O 1
ATOM 3068 N N . ALA B 1 52 ? -7.332 22.562 -5.797 1 71.94 52 ALA B N 1
ATOM 3069 C CA . ALA B 1 52 ? -6.238 21.594 -5.867 1 71.94 52 ALA B CA 1
ATOM 3070 C C . ALA B 1 52 ? -5.957 21.188 -7.312 1 71.94 52 ALA B C 1
ATOM 3072 O O . ALA B 1 52 ? -6.879 21.047 -8.117 1 71.94 52 ALA B O 1
ATOM 3073 N N . ASP B 1 53 ? -4.688 21.062 -7.609 1 74.38 53 ASP B N 1
ATOM 3074 C CA . ASP B 1 53 ? -4.297 20.625 -8.945 1 74.38 53 ASP B CA 1
ATOM 3075 C C . ASP B 1 53 ? -4.465 19.109 -9.102 1 74.38 53 ASP B C 1
ATOM 3077 O O . ASP B 1 53 ? -3.83 18.328 -8.383 1 74.38 53 ASP B O 1
ATOM 3081 N N . LEU B 1 54 ? -5.336 18.609 -9.953 1 69.38 54 LEU B N 1
ATOM 3082 C CA . LEU B 1 54 ? -5.605 17.203 -10.18 1 69.38 54 LEU B CA 1
ATOM 3083 C C . LEU B 1 54 ? -4.699 16.641 -11.266 1 69.38 54 LEU B C 1
ATOM 3085 O O . LEU B 1 54 ? -4.781 15.453 -11.602 1 69.38 54 LEU B O 1
ATOM 3089 N N . GLY B 1 55 ? -3.844 17.5 -11.797 1 67.06 55 GLY B N 1
ATOM 3090 C CA . GLY B 1 55 ? -3.027 17.109 -12.93 1 67.06 55 GLY B CA 1
ATOM 3091 C C . GLY B 1 55 ? -3.738 17.281 -14.266 1 67.06 55 GLY B C 1
ATOM 3092 O O . GLY B 1 55 ? -4.969 17.266 -14.32 1 67.06 55 GLY B O 1
ATOM 3093 N N . GLY B 1 56 ? -2.938 17.359 -15.367 1 68.25 56 GLY B N 1
ATOM 3094 C CA . GLY B 1 56 ? -3.479 17.469 -16.719 1 68.25 56 GLY B CA 1
ATOM 3095 C C . GLY B 1 56 ? -4.273 18.734 -16.938 1 68.25 56 GLY B C 1
ATOM 3096 O O . GLY B 1 56 ? -5.234 18.75 -17.703 1 68.25 56 GLY B O 1
ATOM 3097 N N . GLY B 1 57 ? -3.977 19.766 -16.188 1 71.25 57 GLY B N 1
ATOM 3098 C CA . GLY B 1 57 ? -4.668 21.047 -16.328 1 71.25 57 GLY B CA 1
ATOM 3099 C C . GLY B 1 57 ? -6.004 21.078 -15.602 1 71.25 57 GLY B C 1
ATOM 3100 O O . GLY B 1 57 ? -6.738 22.062 -15.695 1 71.25 57 GLY B O 1
ATOM 3101 N N . LYS B 1 58 ? -6.289 20 -14.906 1 76.75 58 LYS B N 1
ATOM 3102 C CA . LYS B 1 58 ? -7.559 19.922 -14.188 1 76.75 58 LYS B CA 1
ATOM 3103 C C . LYS B 1 58 ? -7.406 20.406 -12.75 1 76.75 58 LYS B C 1
ATOM 3105 O O . LYS B 1 58 ? -6.359 20.203 -12.133 1 76.75 58 LYS B O 1
ATOM 3110 N N . LYS B 1 59 ? -8.461 21.234 -12.242 1 78.62 59 LYS B N 1
ATOM 3111 C CA . LYS B 1 59 ? -8.477 21.734 -10.875 1 78.62 59 LYS B CA 1
ATOM 3112 C C . LYS B 1 59 ? -9.68 21.203 -10.102 1 78.62 59 LYS B C 1
ATOM 3114 O O . LYS B 1 59 ? -10.758 21.031 -10.672 1 78.62 59 LYS B O 1
ATOM 3119 N N . LEU B 1 60 ? -9.344 20.828 -8.945 1 75.88 60 LEU B N 1
ATOM 3120 C CA . LEU B 1 60 ? -10.422 20.438 -8.031 1 75.88 60 LEU B CA 1
ATOM 3121 C C . LEU B 1 60 ? -10.82 21.609 -7.137 1 75.88 60 LEU B C 1
ATOM 3123 O O . LEU B 1 60 ? -9.969 22.188 -6.445 1 75.88 60 LEU B O 1
ATOM 3127 N N . ASP B 1 61 ? -12.062 21.984 -7.215 1 80 61 ASP B N 1
ATOM 3128 C CA . ASP B 1 61 ? -12.578 23.031 -6.352 1 80 61 ASP B CA 1
ATOM 3129 C C . ASP B 1 61 ? -12.633 22.578 -4.895 1 80 61 ASP B C 1
ATOM 3131 O O . ASP B 1 61 ? -13.328 21.625 -4.562 1 80 61 ASP B O 1
ATOM 3135 N N . THR B 1 62 ? -11.891 23.281 -4.086 1 77 62 THR B N 1
ATOM 3136 C CA . THR B 1 62 ? -11.812 22.891 -2.684 1 77 62 THR B CA 1
ATOM 3137 C C . THR B 1 62 ? -12.516 23.906 -1.796 1 77 62 THR B C 1
ATOM 3139 O O . THR B 1 62 ? -12.289 23.953 -0.585 1 77 62 THR B O 1
ATOM 3142 N N . THR B 1 63 ? -13.289 24.75 -2.422 1 80.88 63 THR B N 1
ATOM 3143 C CA . THR B 1 63 ? -13.891 25.844 -1.669 1 80.88 63 THR B CA 1
ATOM 3144 C C . THR B 1 63 ? -15.258 25.438 -1.121 1 80.88 63 THR B C 1
ATOM 3146 O O . THR B 1 63 ? -15.859 26.172 -0.335 1 80.88 63 THR B O 1
ATOM 3149 N N . ARG B 1 64 ? -15.742 24.328 -1.667 1 72.06 64 ARG B N 1
ATOM 3150 C CA . ARG B 1 64 ? -17.094 23.906 -1.305 1 72.06 64 ARG B CA 1
ATOM 3151 C C . ARG B 1 64 ? -17.203 23.656 0.194 1 72.06 64 ARG B C 1
ATOM 3153 O O . ARG B 1 64 ? -16.375 22.953 0.771 1 72.06 64 ARG B O 1
ATOM 3160 N N . GLY B 1 65 ? -18.062 24.312 0.868 1 76.25 65 GLY B N 1
ATOM 3161 C CA . GLY B 1 65 ? -18.359 24.109 2.277 1 76.25 65 GLY B CA 1
ATOM 3162 C C . GLY B 1 65 ? -17.625 25.062 3.189 1 76.25 65 GLY B C 1
ATOM 3163 O O . GLY B 1 65 ? -17.812 25.047 4.406 1 76.25 65 GLY B O 1
ATOM 3164 N N . MET B 1 66 ? -16.828 25.906 2.605 1 83.81 66 MET B N 1
ATOM 3165 C CA . MET B 1 66 ? -16.078 26.844 3.432 1 83.81 66 MET B CA 1
ATOM 3166 C C . MET B 1 66 ? -16.828 28.172 3.537 1 83.81 66 MET B C 1
ATOM 3168 O O . MET B 1 66 ? -17.328 28.703 2.533 1 83.81 66 MET B O 1
ATOM 3172 N N . THR B 1 67 ? -17 28.609 4.66 1 89.56 67 THR B N 1
ATOM 3173 C CA . THR B 1 67 ? -17.656 29.891 4.895 1 89.56 67 THR B CA 1
ATOM 3174 C C . THR B 1 67 ? -16.609 31 5.102 1 89.56 67 THR B C 1
ATOM 3176 O O . THR B 1 67 ? -15.758 30.891 5.98 1 89.56 67 THR B O 1
ATOM 3179 N N . LEU B 1 68 ? -16.703 32.062 4.348 1 93.38 68 LEU B N 1
ATOM 3180 C CA . LEU B 1 68 ? -15.797 33.219 4.477 1 93.38 68 LEU B CA 1
ATOM 3181 C C . LEU B 1 68 ? -16.453 34.312 5.281 1 93.38 68 LEU B C 1
ATOM 3183 O O . LEU B 1 68 ? -17.672 34.5 5.25 1 93.38 68 LEU B O 1
ATOM 3187 N N . PRO B 1 69 ? -15.781 35.188 6.027 1 95.88 69 PRO B N 1
ATOM 3188 C CA . PRO B 1 69 ? -14.328 35.125 6.188 1 95.88 69 PRO B CA 1
ATOM 3189 C C . PRO B 1 69 ? -13.859 33.906 6.965 1 95.88 69 PRO B C 1
ATOM 3191 O O . PRO B 1 69 ? -14.555 33.438 7.875 1 95.88 69 PRO B O 1
ATOM 3194 N N . PHE B 1 70 ? -12.727 33.375 6.59 1 96 70 PHE B N 1
ATOM 3195 C CA . PHE B 1 70 ? -12.172 32.156 7.168 1 96 70 PHE B CA 1
ATOM 3196 C C . PHE B 1 70 ? -10.758 32.406 7.676 1 96 70 PHE B C 1
ATOM 3198 O O . PHE B 1 70 ? -9.961 33.094 7.023 1 96 70 PHE B O 1
ATOM 3205 N N . THR B 1 71 ? -10.438 31.906 8.883 1 97.38 71 THR B N 1
ATOM 3206 C CA . THR B 1 71 ? -9.102 32.062 9.461 1 97.38 71 THR B CA 1
ATOM 3207 C C . THR B 1 71 ? -8.281 30.781 9.258 1 97.38 71 THR B C 1
ATOM 3209 O O . THR B 1 71 ? -8.648 29.719 9.758 1 97.38 71 THR B O 1
ATOM 3212 N N . LEU B 1 72 ? -7.145 30.891 8.609 1 97.06 72 LEU B N 1
ATOM 3213 C CA . LEU B 1 72 ? -6.25 29.766 8.359 1 97.06 72 LEU B CA 1
ATOM 3214 C C . LEU B 1 72 ? -5.371 29.484 9.57 1 97.06 72 LEU B C 1
ATOM 3216 O O . LEU B 1 72 ? -5.598 30.031 10.648 1 97.06 72 LEU B O 1
ATOM 3220 N N . GLY B 1 73 ? -4.457 28.469 9.43 1 97.56 73 GLY B N 1
ATOM 3221 C CA . GLY B 1 73 ? -3.477 28.141 10.453 1 97.56 73 GLY B CA 1
ATOM 3222 C C . GLY B 1 73 ? -3.883 26.969 11.312 1 97.56 73 GLY B C 1
ATOM 3223 O O . GLY B 1 73 ? -4.938 26.984 11.945 1 97.56 73 GLY B O 1
ATOM 3224 N N . HIS B 1 74 ? -3 25.953 11.398 1 97.88 74 HIS B N 1
ATOM 3225 C CA . HIS B 1 74 ? -3.379 24.766 12.148 1 97.88 74 HIS B CA 1
ATOM 3226 C C . HIS B 1 74 ? -2.207 24.234 12.969 1 97.88 74 HIS B C 1
ATOM 3228 O O . HIS B 1 74 ? -2.291 23.141 13.555 1 97.88 74 HIS B O 1
ATOM 3234 N N . GLU B 1 75 ? -1.108 24.953 13.047 1 97.75 75 GLU B N 1
ATOM 3235 C CA . GLU B 1 75 ? -0.001 24.672 13.953 1 97.75 75 GLU B CA 1
ATOM 3236 C C . GLU B 1 75 ? -0.039 25.594 15.172 1 97.75 75 GLU B C 1
ATOM 3238 O O . GLU B 1 75 ? 0.695 26.578 15.234 1 97.75 75 GLU B O 1
ATOM 3243 N N . ILE B 1 76 ? -0.762 25.219 16.188 1 98.69 76 ILE B N 1
ATOM 3244 C CA . ILE B 1 76 ? -1.177 26.188 17.203 1 98.69 76 ILE B CA 1
ATOM 3245 C C . ILE B 1 76 ? -0.645 25.766 18.562 1 98.69 76 ILE B C 1
ATOM 3247 O O . ILE B 1 76 ? -0.72 24.594 18.938 1 98.69 76 ILE B O 1
ATOM 3251 N N . ALA B 1 77 ? -0.084 26.656 19.297 1 98.75 77 ALA B N 1
ATOM 3252 C CA . ALA B 1 77 ? 0.196 26.547 20.719 1 98.75 77 ALA B CA 1
ATOM 3253 C C . ALA B 1 77 ? -0.044 27.875 21.438 1 98.75 77 ALA B C 1
ATOM 3255 O O . ALA B 1 77 ? 0.169 28.938 20.844 1 98.75 77 ALA B O 1
ATOM 3256 N N . GLY B 1 78 ? -0.502 27.828 22.625 1 98.56 78 GLY B N 1
ATOM 3257 C CA . GLY B 1 78 ? -0.798 29.031 23.391 1 98.56 78 GLY B CA 1
ATOM 3258 C C . GLY B 1 78 ? -1.25 28.75 24.812 1 98.56 78 GLY B C 1
ATOM 3259 O O . GLY B 1 78 ? -0.845 27.75 25.406 1 98.56 78 GLY B O 1
ATOM 3260 N N . ILE B 1 79 ? -1.979 29.766 25.312 1 98.69 79 ILE B N 1
ATOM 3261 C CA . ILE B 1 79 ? -2.412 29.719 26.703 1 98.69 79 ILE B CA 1
ATOM 3262 C C . ILE B 1 79 ? -3.938 29.656 26.766 1 98.69 79 ILE B C 1
ATOM 3264 O O . ILE B 1 79 ? -4.625 30.422 26.094 1 98.69 79 ILE B O 1
ATOM 3268 N N . VAL B 1 80 ? -4.441 28.719 27.609 1 98.81 80 VAL B N 1
ATOM 3269 C CA . VAL B 1 80 ? -5.891 28.625 27.766 1 98.81 80 VAL B CA 1
ATOM 3270 C C . VAL B 1 80 ? -6.418 29.906 28.438 1 98.81 80 VAL B C 1
ATOM 3272 O O . VAL B 1 80 ? -5.984 30.266 29.531 1 98.81 80 VAL B O 1
ATOM 3275 N N . ASP B 1 81 ? -7.285 30.547 27.75 1 98.44 81 ASP B N 1
ATOM 3276 C CA . ASP B 1 81 ? -7.828 31.812 28.219 1 98.44 81 ASP B CA 1
ATOM 3277 C C . ASP B 1 81 ? -9.156 31.609 28.938 1 98.44 81 ASP B C 1
ATOM 3279 O O . ASP B 1 81 ? -9.375 32.156 30.016 1 98.44 81 ASP B O 1
ATOM 3283 N N . GLU B 1 82 ? -10.102 30.859 28.359 1 98.38 82 GLU B N 1
ATOM 3284 C CA . GLU B 1 82 ? -11.422 30.547 28.891 1 98.38 82 GLU B CA 1
ATOM 3285 C C . GLU B 1 82 ? -11.828 29.125 28.547 1 98.38 82 GLU B C 1
ATOM 3287 O O . GLU B 1 82 ? -11.328 28.547 27.578 1 98.38 82 GLU B O 1
ATOM 3292 N N . VAL B 1 83 ? -12.711 28.547 29.422 1 98.5 83 VAL B N 1
ATOM 3293 C CA . VAL B 1 83 ? -13.227 27.219 29.141 1 98.5 83 VAL B CA 1
ATOM 3294 C C . VAL B 1 83 ? -14.75 27.234 29.234 1 98.5 83 VAL B C 1
ATOM 3296 O O . VAL B 1 83 ? -15.328 28.047 29.953 1 98.5 83 VAL B O 1
ATOM 3299 N N . GLY B 1 84 ? -15.344 26.359 28.422 1 98.31 84 GLY B N 1
ATOM 3300 C CA . GLY B 1 84 ? -16.781 26.188 28.547 1 98.31 84 GLY B CA 1
ATOM 3301 C C . GLY B 1 84 ? -17.188 25.516 29.844 1 98.31 84 GLY B C 1
ATOM 3302 O O . GLY B 1 84 ? -16.328 25.016 30.578 1 98.31 84 GLY B O 1
ATOM 3303 N N . PRO B 1 85 ? -18.516 25.469 30.078 1 98.25 85 PRO B N 1
ATOM 3304 C CA . PRO B 1 85 ? -19.016 25 31.359 1 98.25 85 PRO B CA 1
ATOM 3305 C C . PRO B 1 85 ? -18.719 23.531 31.609 1 98.25 85 PRO B C 1
ATOM 3307 O O . PRO B 1 85 ? -18.641 23.094 32.75 1 98.25 85 PRO B O 1
ATOM 3310 N N . ASP B 1 86 ? -18.531 22.75 30.578 1 98.31 86 ASP B N 1
ATOM 3311 C CA . ASP B 1 86 ? -18.328 21.312 30.734 1 98.31 86 ASP B CA 1
ATOM 3312 C C . ASP B 1 86 ? -16.844 20.953 30.594 1 98.31 86 ASP B C 1
ATOM 3314 O O . ASP B 1 86 ? -16.484 19.766 30.562 1 98.31 86 ASP B O 1
ATOM 3318 N N . ALA B 1 87 ? -15.922 21.953 30.453 1 98.25 87 ALA B N 1
ATOM 3319 C CA . ALA B 1 87 ? -14.484 21.734 30.375 1 98.25 87 ALA B CA 1
ATOM 3320 C C . ALA B 1 87 ? -13.812 22 31.719 1 98.25 87 ALA B C 1
ATOM 3322 O O . ALA B 1 87 ? -14.336 22.766 32.531 1 98.25 87 ALA B O 1
ATOM 3323 N N . PRO B 1 88 ? -12.695 21.391 32 1 98.06 88 PRO B N 1
ATOM 3324 C CA . PRO B 1 88 ? -12.016 21.594 33.312 1 98.06 88 PRO B CA 1
ATOM 3325 C C . PRO B 1 88 ? -11.5 23.016 33.469 1 98.06 88 PRO B C 1
ATOM 3327 O O . PRO B 1 88 ? -10.602 23.453 32.75 1 98.06 88 PRO B O 1
ATOM 3330 N N . ALA B 1 89 ? -11.891 23.625 34.5 1 97.94 89 ALA B N 1
ATOM 3331 C CA . ALA B 1 89 ? -11.523 25.016 34.781 1 97.94 89 ALA B CA 1
ATOM 3332 C C . ALA B 1 89 ? -10.039 25.141 35.094 1 97.94 89 ALA B C 1
ATOM 3334 O O . ALA B 1 89 ? -9.445 26.219 34.906 1 97.94 89 ALA B O 1
ATOM 3335 N N . GLU B 1 90 ? -9.461 24.109 35.562 1 98.06 90 GLU B N 1
ATOM 3336 C CA . GLU B 1 90 ? -8.055 24.125 35.969 1 98.06 90 GLU B CA 1
ATOM 3337 C C . GLU B 1 90 ? -7.145 24.359 34.75 1 98.06 90 GLU B C 1
ATOM 3339 O O . GLU B 1 90 ? -5.953 24.641 34.906 1 98.06 90 GLU B O 1
ATOM 3344 N N . LEU B 1 91 ? -7.688 24.25 33.562 1 98.38 91 LEU B N 1
ATOM 3345 C CA . LEU B 1 91 ? -6.906 24.438 32.344 1 98.38 91 LEU B CA 1
ATOM 3346 C C . LEU B 1 91 ? -6.586 25.906 32.125 1 98.38 91 LEU B C 1
ATOM 3348 O O . LEU B 1 91 ? -5.66 26.25 31.391 1 98.38 91 LEU B O 1
ATOM 3352 N N . ILE B 1 92 ? -7.371 26.828 32.719 1 98.62 92 ILE B N 1
ATOM 3353 C CA . ILE B 1 92 ? -7.188 28.266 32.469 1 98.62 92 ILE B CA 1
ATOM 3354 C C . ILE B 1 92 ? -5.781 28.672 32.906 1 98.62 92 ILE B C 1
ATOM 3356 O O . ILE B 1 92 ? -5.34 28.328 34.031 1 98.62 92 ILE B O 1
ATOM 3360 N N . GLY B 1 93 ? -5.086 29.281 32 1 98.56 93 GLY B N 1
ATOM 3361 C CA . GLY B 1 93 ? -3.744 29.766 32.312 1 98.56 93 GLY B CA 1
ATOM 3362 C C . GLY B 1 93 ? -2.656 28.781 31.906 1 98.56 93 GLY B C 1
ATOM 3363 O O . GLY B 1 93 ? -1.477 29.141 31.875 1 98.56 93 GLY B O 1
ATOM 3364 N N . LYS B 1 94 ? -2.982 27.594 31.594 1 98.44 94 LYS B N 1
ATOM 3365 C CA . LYS B 1 94 ? -1.997 26.578 31.234 1 98.44 94 LYS B CA 1
ATOM 3366 C C . LYS B 1 94 ? -1.561 26.703 29.781 1 98.44 94 LYS B C 1
ATOM 3368 O O . LYS B 1 94 ? -2.371 27.031 28.906 1 98.44 94 LYS B O 1
ATOM 3373 N N . LYS B 1 95 ? -0.287 26.453 29.531 1 98.44 95 LYS B N 1
ATOM 3374 C CA . LYS B 1 95 ? 0.248 26.359 28.172 1 98.44 95 LYS B CA 1
ATOM 3375 C C . LYS B 1 95 ? -0.1 25.016 27.531 1 98.44 95 LYS B C 1
ATOM 3377 O O . LYS B 1 95 ? 0.131 23.969 28.125 1 98.44 95 LYS B O 1
ATOM 3382 N N . LYS B 1 96 ? -0.686 25.062 26.344 1 98.81 96 LYS B N 1
ATOM 3383 C CA . LYS B 1 96 ? -1.102 23.859 25.641 1 98.81 96 LYS B CA 1
ATOM 3384 C C . LYS B 1 96 ? -0.812 23.953 24.156 1 98.81 96 LYS B C 1
ATOM 3386 O O . LYS B 1 96 ? -0.854 25.047 23.578 1 98.81 96 LYS B O 1
ATOM 3391 N N . ALA B 1 97 ? -0.392 22.891 23.531 1 98.81 97 ALA B N 1
ATOM 3392 C CA . ALA B 1 97 ? -0.46 22.734 22.094 1 98.81 97 ALA B CA 1
ATOM 3393 C C . ALA B 1 97 ? -1.828 22.219 21.656 1 98.81 97 ALA B C 1
ATOM 3395 O O . ALA B 1 97 ? -2.461 21.438 22.375 1 98.81 97 ALA B O 1
ATOM 3396 N N . VAL B 1 98 ? -2.281 22.625 20.5 1 98.88 98 VAL B N 1
ATOM 3397 C CA . VAL B 1 98 ? -3.631 22.281 20.062 1 98.88 98 VAL B CA 1
ATOM 3398 C C . VAL B 1 98 ? -3.564 21.234 18.953 1 98.88 98 VAL B C 1
ATOM 3400 O O . VAL B 1 98 ? -2.943 21.469 17.906 1 98.88 98 VAL B O 1
ATOM 3403 N N . PHE B 1 99 ? -4.117 20.062 19.172 1 98.81 99 PHE B N 1
ATOM 3404 C CA . PHE B 1 99 ? -4.297 19.094 18.094 1 98.81 99 PHE B CA 1
ATOM 3405 C C . PHE B 1 99 ? -5.395 19.531 17.141 1 98.81 99 PHE B C 1
ATOM 3407 O O . PHE B 1 99 ? -6.566 19.594 17.516 1 98.81 99 PHE B O 1
ATOM 3414 N N . PRO B 1 100 ? -5.109 19.797 15.859 1 98.56 100 PRO B N 1
ATOM 3415 C CA . PRO B 1 100 ? -6.074 20.453 14.984 1 98.56 100 PRO B CA 1
ATOM 3416 C C . PRO B 1 100 ? -6.855 19.469 14.117 1 98.56 100 PRO B C 1
ATOM 3418 O O . PRO B 1 100 ? -7.801 19.859 13.422 1 98.56 100 PRO B O 1
ATOM 3421 N N . TRP B 1 101 ? -6.551 18.172 14.109 1 98 101 TRP B N 1
ATOM 3422 C CA . TRP B 1 101 ? -7.121 17.188 13.188 1 98 101 TRP B CA 1
ATOM 3423 C C . TRP B 1 101 ? -8.289 16.453 13.836 1 98 101 TRP B C 1
ATOM 3425 O O . TRP B 1 101 ? -8.227 15.242 14.031 1 98 101 TRP B O 1
ATOM 3435 N N . ILE B 1 102 ? -9.367 17.281 13.914 1 98.25 102 ILE B N 1
ATOM 3436 C CA . ILE B 1 102 ? -10.508 16.906 14.742 1 98.25 102 ILE B CA 1
ATOM 3437 C C . ILE B 1 102 ? -11.641 16.391 13.859 1 98.25 102 ILE B C 1
ATOM 3439 O O . ILE B 1 102 ? -11.961 17 12.836 1 98.25 102 ILE B O 1
ATOM 3443 N N . GLY B 1 103 ? -12.258 15.258 14.242 1 97.38 103 GLY B N 1
ATOM 3444 C CA . GLY B 1 103 ? -13.375 14.703 13.5 1 97.38 103 GLY B CA 1
ATOM 3445 C C . GLY B 1 103 ? -14.727 15.156 14.039 1 97.38 103 GLY B C 1
ATOM 3446 O O . GLY B 1 103 ? -14.797 16.094 14.836 1 97.38 103 GLY B O 1
ATOM 3447 N N . CYS B 1 104 ? -15.82 14.516 13.586 1 96.81 104 CYS B N 1
ATOM 3448 C CA . CYS B 1 104 ? -17.188 14.852 13.984 1 96.81 104 CYS B CA 1
ATOM 3449 C C . CYS B 1 104 ? -17.516 14.281 15.359 1 96.81 104 CYS B C 1
ATOM 3451 O O . CYS B 1 104 ? -18.469 14.711 16 1 96.81 104 CYS B O 1
ATOM 3453 N N . GLY B 1 105 ? -16.781 13.344 15.742 1 96.25 105 GLY B N 1
ATOM 3454 C CA . GLY B 1 105 ? -16.906 12.781 17.078 1 96.25 105 GLY B CA 1
ATOM 3455 C C . GLY B 1 105 ? -17.953 11.68 17.156 1 96.25 105 GLY B C 1
ATOM 3456 O O . GLY B 1 105 ? -18.094 11.023 18.188 1 96.25 105 GLY B O 1
ATOM 3457 N N . LYS B 1 106 ? -18.625 11.414 16.047 1 95.81 106 LYS B N 1
ATOM 3458 C CA . LYS B 1 106 ? -19.75 10.484 16.172 1 95.81 106 LYS B CA 1
ATOM 3459 C C . LYS B 1 106 ? -19.703 9.414 15.086 1 95.81 106 LYS B C 1
ATOM 3461 O O . LYS B 1 106 ? -20.375 8.383 15.195 1 95.81 106 LYS B O 1
ATOM 3466 N N . CYS B 1 107 ? -19 9.625 14.039 1 94.69 107 CYS B N 1
ATOM 3467 C CA . CYS B 1 107 ? -18.969 8.633 12.969 1 94.69 107 CYS B CA 1
ATOM 3468 C C . CYS B 1 107 ? -18.094 7.445 13.367 1 94.69 107 CYS B C 1
ATOM 3470 O O . CYS B 1 107 ? -17.406 7.488 14.383 1 94.69 107 CYS B O 1
ATOM 3472 N N . ARG B 1 108 ? -18.094 6.441 12.594 1 91.56 108 ARG B N 1
ATOM 3473 C CA . ARG B 1 108 ? -17.375 5.207 12.867 1 91.56 108 ARG B CA 1
ATOM 3474 C C . ARG B 1 108 ? -15.875 5.465 12.992 1 91.56 108 ARG B C 1
ATOM 3476 O O . ARG B 1 108 ? -15.211 4.891 13.859 1 91.56 108 ARG B O 1
ATOM 3483 N N . ASP B 1 109 ? -15.305 6.297 12.148 1 94.31 109 ASP B N 1
ATOM 3484 C CA . ASP B 1 109 ? -13.875 6.598 12.172 1 94.31 109 ASP B CA 1
ATOM 3485 C C . ASP B 1 109 ? -13.492 7.352 13.445 1 94.31 109 ASP B C 1
ATOM 3487 O O . ASP B 1 109 ? -12.492 7.027 14.094 1 94.31 109 ASP B O 1
ATOM 3491 N N . CYS B 1 110 ? -14.289 8.273 13.797 1 96.38 110 CYS B N 1
ATOM 3492 C CA . CYS B 1 110 ? -14.031 9.055 15.008 1 96.38 110 CYS B CA 1
ATOM 3493 C C . CYS B 1 110 ? -14.102 8.172 16.25 1 96.38 110 CYS B C 1
ATOM 3495 O O . CYS B 1 110 ? -13.25 8.273 17.141 1 96.38 110 CYS B O 1
ATOM 3497 N N . LEU B 1 111 ? -15.086 7.328 16.25 1 94.94 111 LEU B N 1
ATOM 3498 C CA . LEU B 1 111 ? -15.273 6.465 17.406 1 94.94 111 LEU B CA 1
ATOM 3499 C C . LEU B 1 111 ? -14.133 5.453 17.516 1 94.94 111 LEU B C 1
ATOM 3501 O O . LEU B 1 111 ? -13.82 4.988 18.609 1 94.94 111 LEU B O 1
ATOM 3505 N N . ALA B 1 112 ? -13.477 5.207 16.438 1 93.25 112 ALA B N 1
ATOM 3506 C CA . ALA B 1 112 ? -12.359 4.266 16.406 1 93.25 112 ALA B CA 1
ATOM 3507 C C . ALA B 1 112 ? -11.039 4.973 16.688 1 93.25 112 ALA B C 1
ATOM 3509 O O . ALA B 1 112 ? -9.977 4.344 16.703 1 93.25 112 ALA B O 1
ATOM 3510 N N . GLY B 1 113 ? -11.062 6.277 16.875 1 95.31 113 GLY B N 1
ATOM 3511 C CA . GLY B 1 113 ? -9.852 7.039 17.156 1 95.31 113 GLY B CA 1
ATOM 3512 C C . GLY B 1 113 ? -9.18 7.566 15.906 1 95.31 113 GLY B C 1
ATOM 3513 O O . GLY B 1 113 ? -8.094 8.156 15.977 1 95.31 113 GLY B O 1
ATOM 3514 N N . ASP B 1 114 ? -9.797 7.332 14.758 1 95.56 114 ASP B N 1
ATOM 3515 C CA . ASP B 1 114 ? -9.258 7.785 13.484 1 95.56 114 ASP B CA 1
ATOM 3516 C C . ASP B 1 114 ? -9.977 9.039 12.992 1 95.56 114 ASP B C 1
ATOM 3518 O O . ASP B 1 114 ? -10.477 9.078 11.867 1 95.56 114 ASP B O 1
ATOM 3522 N N . GLU B 1 115 ? -9.914 10.047 13.758 1 96.88 115 GLU B N 1
ATOM 3523 C CA . GLU B 1 115 ? -10.602 11.289 13.414 1 96.88 115 GLU B CA 1
ATOM 3524 C C . GLU B 1 115 ? -10.039 11.883 12.125 1 96.88 115 GLU B C 1
ATOM 3526 O O . GLU B 1 115 ? -10.742 12.586 11.398 1 96.88 115 GLU B O 1
ATOM 3531 N N . ASN B 1 116 ? -8.742 11.516 11.922 1 94.75 116 ASN B N 1
ATOM 3532 C CA . ASN B 1 116 ? -8.07 12.016 10.734 1 94.75 116 ASN B CA 1
ATOM 3533 C C . ASN B 1 116 ? -8.695 11.453 9.461 1 94.75 116 ASN B C 1
ATOM 3535 O O . ASN B 1 116 ? -8.445 11.953 8.359 1 94.75 116 ASN B O 1
ATOM 3539 N N . LEU B 1 117 ? -9.578 10.477 9.547 1 94.81 117 LEU B N 1
ATOM 3540 C CA . LEU B 1 117 ? -10.234 9.883 8.398 1 94.81 117 LEU B CA 1
ATOM 3541 C C . LEU B 1 117 ? -11.656 10.414 8.25 1 94.81 117 LEU B C 1
ATOM 3543 O O . LEU B 1 117 ? -12.344 10.102 7.273 1 94.81 117 LEU B O 1
ATOM 3547 N N . CYS B 1 118 ? -12.109 11.258 9.148 1 95.25 118 CYS B N 1
ATOM 3548 C CA . CYS B 1 118 ? -13.5 11.695 9.203 1 95.25 118 CYS B CA 1
ATOM 3549 C C . CYS B 1 118 ? -13.836 12.578 8.008 1 95.25 118 CYS B C 1
ATOM 3551 O O . CYS B 1 118 ? -13.141 13.555 7.734 1 95.25 118 CYS B O 1
ATOM 3553 N N . THR B 1 119 ? -14.953 12.32 7.312 1 91 119 THR B N 1
ATOM 3554 C CA . THR B 1 119 ? -15.367 13.094 6.145 1 91 119 THR B CA 1
ATOM 3555 C C . THR B 1 119 ? -16.094 14.367 6.566 1 91 119 THR B C 1
ATOM 3557 O O . THR B 1 119 ? -16.281 15.273 5.758 1 91 119 THR B O 1
ATOM 3560 N N . LYS B 1 120 ? -16.531 14.406 7.746 1 93.56 120 LYS B N 1
ATOM 3561 C CA . LYS B 1 120 ? -17.156 15.602 8.32 1 93.56 120 LYS B CA 1
ATOM 3562 C C . LYS B 1 120 ? -16.25 16.219 9.391 1 93.56 120 LYS B C 1
ATOM 3564 O O . LYS B 1 120 ? -16.703 16.5 10.5 1 93.56 120 LYS B O 1
ATOM 3569 N N . ASN B 1 121 ? -15.062 16.328 9 1 93.38 121 ASN B N 1
ATOM 3570 C CA . ASN B 1 121 ? -14.055 16.766 9.953 1 93.38 121 ASN B CA 1
ATOM 3571 C C . ASN B 1 121 ? -14.219 18.234 10.32 1 93.38 121 ASN B C 1
ATOM 3573 O O . ASN B 1 121 ? -14.969 18.969 9.656 1 93.38 121 ASN B O 1
ATOM 3577 N N . ARG B 1 122 ? -13.656 18.609 11.398 1 95.75 122 ARG B N 1
ATOM 3578 C CA . ARG B 1 122 ? -13.562 19.969 11.906 1 95.75 122 ARG B CA 1
ATOM 3579 C C . ARG B 1 122 ? -12.102 20.375 12.102 1 95.75 122 ARG B C 1
ATOM 3581 O O . ARG B 1 122 ? -11.734 20.891 13.156 1 95.75 122 ARG B O 1
ATOM 3588 N N . PHE B 1 123 ? -11.281 20.125 11.141 1 96.38 123 PHE B N 1
ATOM 3589 C CA . PHE B 1 123 ? -9.867 20.469 11.219 1 96.38 123 PHE B CA 1
ATOM 3590 C C . PHE B 1 123 ? -9.688 21.969 11.398 1 96.38 123 PHE B C 1
ATOM 3592 O O . PHE B 1 123 ? -10.164 22.766 10.578 1 96.38 123 PHE B O 1
ATOM 3599 N N . LEU B 1 124 ? -8.969 22.359 12.406 1 97.62 124 LEU B N 1
ATOM 3600 C CA . LEU B 1 124 ? -8.719 23.766 12.664 1 97.62 124 LEU B CA 1
ATOM 3601 C C . LEU B 1 124 ? -7.867 24.375 11.555 1 97.62 124 LEU B C 1
ATOM 3603 O O . LEU B 1 124 ? -6.824 23.828 11.188 1 97.62 124 LEU B O 1
ATOM 3607 N N . GLY B 1 125 ? -8.305 25.516 11.039 1 96.38 125 GLY B N 1
ATOM 3608 C CA . GLY B 1 125 ? -7.562 26.203 9.992 1 96.38 125 GLY B CA 1
ATOM 3609 C C . GLY B 1 125 ? -7.746 25.594 8.617 1 96.38 125 GLY B C 1
ATOM 3610 O O . GLY B 1 125 ? -7.113 26.016 7.652 1 96.38 125 GLY B O 1
ATOM 3611 N N . VAL B 1 126 ? -8.578 24.547 8.539 1 93.62 126 VAL B N 1
ATOM 3612 C CA . VAL B 1 126 ? -8.852 23.859 7.285 1 93.62 126 VAL B CA 1
ATOM 3613 C C . VAL B 1 126 ? -10.352 23.797 7.039 1 93.62 126 VAL B C 1
ATOM 3615 O O . VAL B 1 126 ? -10.844 24.312 6.023 1 93.62 126 VAL B O 1
ATOM 3618 N N . ALA B 1 127 ? -11.109 23.281 8 1 93.69 127 ALA B N 1
ATOM 3619 C CA . ALA B 1 127 ? -12.562 23.172 7.883 1 93.69 127 ALA B CA 1
ATOM 3620 C C . ALA B 1 127 ? -13.266 24.188 8.773 1 93.69 127 ALA B C 1
ATOM 3622 O O . ALA B 1 127 ? -14.367 24.641 8.461 1 93.69 127 ALA B O 1
ATOM 3623 N N . ILE B 1 128 ? -12.688 24.484 9.859 1 95.25 128 ILE B N 1
ATOM 3624 C CA . ILE B 1 128 ? -13.164 25.547 10.742 1 95.25 128 ILE B CA 1
ATOM 3625 C C . ILE B 1 128 ? -12.023 26.531 11.031 1 95.25 128 ILE B C 1
ATOM 3627 O O . ILE B 1 128 ? -10.867 26.266 10.703 1 95.25 128 ILE B O 1
ATOM 3631 N N . ASP B 1 129 ? -12.328 27.625 11.68 1 97 129 ASP B N 1
ATOM 3632 C CA . ASP B 1 129 ? -11.359 28.688 11.875 1 97 129 ASP B CA 1
ATOM 3633 C C . ASP B 1 129 ? -10.164 28.219 12.688 1 97 129 ASP B C 1
ATOM 3635 O O . ASP B 1 129 ? -10.32 27.469 13.664 1 97 129 ASP B O 1
ATOM 3639 N N . GLY B 1 130 ? -8.977 28.781 12.281 1 97.81 130 GLY B N 1
ATOM 3640 C CA . GLY B 1 130 ? -7.758 28.25 12.867 1 97.81 130 GLY B CA 1
ATOM 3641 C C . GLY B 1 130 ? -6.938 29.312 13.586 1 97.81 130 GLY B C 1
ATOM 3642 O O . GLY B 1 130 ? -7.488 30.156 14.289 1 97.81 130 GLY B O 1
ATOM 3643 N N . GLY B 1 131 ? -5.633 29.219 13.422 1 98.38 131 GLY B N 1
ATOM 3644 C CA . GLY B 1 131 ? -4.719 29.828 14.375 1 98.38 131 GLY B CA 1
ATOM 3645 C C . GLY B 1 131 ? -4.148 31.156 13.898 1 98.38 131 GLY B C 1
ATOM 3646 O O . GLY B 1 131 ? -3.438 31.828 14.648 1 98.38 131 GLY B O 1
ATOM 3647 N N . PHE B 1 132 ? -4.422 31.594 12.672 1 98.62 132 PHE B N 1
ATOM 3648 C CA . PHE B 1 132 ? -3.959 32.938 12.281 1 98.62 132 PHE B CA 1
ATOM 3649 C C . PHE B 1 132 ? -4.824 34 12.906 1 98.62 132 PHE B C 1
ATOM 3651 O O . PHE B 1 132 ? -5.469 34.781 12.195 1 98.62 132 PHE B O 1
ATOM 3658 N N . ALA B 1 133 ? -4.777 34.062 14.195 1 98.44 133 ALA B N 1
ATOM 3659 C CA . ALA B 1 133 ? -5.594 34.938 15.023 1 98.44 133 ALA B CA 1
ATOM 3660 C C . ALA B 1 133 ? -5.008 35.094 16.422 1 98.44 133 ALA B C 1
ATOM 3662 O O . ALA B 1 133 ? -4.035 34.406 16.766 1 98.44 133 ALA B O 1
ATOM 3663 N N . THR B 1 134 ? -5.574 36.031 17.203 1 98.44 134 THR B N 1
ATOM 3664 C CA . THR B 1 134 ? -5.129 36.188 18.578 1 98.44 134 THR B CA 1
ATOM 3665 C C . THR B 1 134 ? -5.684 35.062 19.453 1 98.44 134 THR B C 1
ATOM 3667 O O . THR B 1 134 ? -5.074 34.688 20.453 1 98.44 134 THR B O 1
ATOM 3670 N N . HIS B 1 135 ? -6.879 34.562 19.078 1 98.5 135 HIS B N 1
ATOM 3671 C CA . HIS B 1 135 ? -7.512 33.469 19.812 1 98.5 135 HIS B CA 1
ATOM 3672 C C . HIS B 1 135 ? -8.07 32.406 18.875 1 98.5 135 HIS B C 1
ATOM 3674 O O . HIS B 1 135 ? -8.344 32.688 17.703 1 98.5 135 HIS B O 1
ATOM 3680 N N . VAL B 1 136 ? -8.227 31.203 19.375 1 98.56 136 VAL B N 1
ATOM 3681 C CA . VAL B 1 136 ? -8.883 30.141 18.625 1 98.56 136 VAL B CA 1
ATOM 3682 C C . VAL B 1 136 ? -9.82 29.359 19.547 1 98.56 136 VAL B C 1
ATOM 3684 O O . VAL B 1 136 ? -9.508 29.141 20.719 1 98.56 136 VAL B O 1
ATOM 3687 N N . LEU B 1 137 ? -10.984 29.094 19.031 1 98.5 137 LEU B N 1
ATOM 3688 C CA . LEU B 1 137 ? -11.938 28.25 19.75 1 98.5 137 LEU B CA 1
ATOM 3689 C C . LEU B 1 137 ? -11.703 26.781 19.438 1 98.5 137 LEU B C 1
ATOM 3691 O O . LEU B 1 137 ? -11.82 26.359 18.281 1 98.5 137 LEU B O 1
ATOM 3695 N N . VAL B 1 138 ? -11.359 25.938 20.422 1 98.69 138 VAL B N 1
ATOM 3696 C CA . VAL B 1 138 ? -11.125 24.5 20.281 1 98.69 138 VAL B CA 1
ATOM 3697 C C . VAL B 1 138 ? -12.367 23.734 20.719 1 98.69 138 VAL B C 1
ATOM 3699 O O . VAL B 1 138 ? -12.883 23.969 21.828 1 98.69 138 VAL B O 1
ATOM 3702 N N . PRO B 1 139 ? -12.828 22.797 19.922 1 98 139 PRO B N 1
ATOM 3703 C CA . PRO B 1 139 ? -14.125 22.156 20.141 1 98 139 PRO B CA 1
ATOM 3704 C C . PRO B 1 139 ? -14.195 21.375 21.438 1 98 139 PRO B C 1
ATOM 3706 O O . PRO B 1 139 ? -15.281 21.141 21.969 1 98 139 PRO B O 1
ATOM 3709 N N . ASP B 1 140 ? -13.086 20.891 21.906 1 98.31 140 ASP B N 1
ATOM 3710 C CA . ASP B 1 140 ? -13.039 20.047 23.094 1 98.31 140 ASP B CA 1
ATOM 3711 C C . ASP B 1 140 ? -11.68 20.141 23.781 1 98.31 140 ASP B C 1
ATOM 3713 O O . ASP B 1 140 ? -10.641 20.188 23.125 1 98.31 140 ASP B O 1
ATOM 3717 N N . ALA B 1 141 ? -11.672 20.141 25.109 1 98.44 141 ALA B N 1
ATOM 3718 C CA . ALA B 1 141 ? -10.445 20.25 25.906 1 98.44 141 ALA B CA 1
ATOM 3719 C C . ALA B 1 141 ? -9.523 19.062 25.672 1 98.44 141 ALA B C 1
ATOM 3721 O O . ALA B 1 141 ? -8.312 19.156 25.906 1 98.44 141 ALA B O 1
ATOM 3722 N N . LYS B 1 142 ? -10 17.938 25.203 1 97.75 142 LYS B N 1
ATOM 3723 C CA . LYS B 1 142 ? -9.195 16.734 25.031 1 97.75 142 LYS B CA 1
ATOM 3724 C C . LYS B 1 142 ? -8.148 16.938 23.938 1 97.75 142 LYS B C 1
ATOM 3726 O O . LYS B 1 142 ? -7.195 16.156 23.828 1 97.75 142 LYS B O 1
ATOM 3731 N N . TYR B 1 143 ? -8.328 17.953 23.109 1 98.62 143 TYR B N 1
ATOM 3732 C CA . TYR B 1 143 ? -7.402 18.203 22.016 1 98.62 143 TYR B CA 1
ATOM 3733 C C . TYR B 1 143 ? -6.25 19.094 22.453 1 98.62 143 TYR B C 1
ATOM 3735 O O . TYR B 1 143 ? -5.383 19.453 21.656 1 98.62 143 TYR B O 1
ATOM 3743 N N . LEU B 1 144 ? -6.25 19.516 23.734 1 98.75 144 LEU B N 1
ATOM 3744 C CA . LEU B 1 144 ? -5.16 20.297 24.312 1 98.75 144 LEU B CA 1
ATOM 3745 C C . LEU B 1 144 ? -4.09 19.391 24.906 1 98.75 144 LEU B C 1
ATOM 3747 O O . LEU B 1 144 ? -4.383 18.547 25.766 1 98.75 144 LEU B O 1
ATOM 3751 N N . LEU B 1 145 ? -2.846 19.594 24.469 1 98.81 145 LEU B N 1
ATOM 3752 C CA . LEU B 1 145 ? -1.783 18.672 24.828 1 98.81 145 LEU B CA 1
ATOM 3753 C C . LEU B 1 145 ? -0.671 19.375 25.594 1 98.81 145 LEU B C 1
ATOM 3755 O O . LEU B 1 145 ? -0.308 20.516 25.25 1 98.81 145 LEU B O 1
ATOM 3759 N N . ASP B 1 146 ? -0.154 18.703 26.547 1 98.06 146 ASP B N 1
ATOM 3760 C CA . ASP B 1 146 ? 1.004 19.203 27.266 1 98.06 146 ASP B CA 1
ATOM 3761 C C . ASP B 1 146 ? 2.271 19.109 26.422 1 98.06 146 ASP B C 1
ATOM 3763 O O . ASP B 1 146 ? 2.461 18.141 25.688 1 98.06 146 ASP B O 1
ATOM 3767 N N . TYR B 1 147 ? 3.068 20.172 26.531 1 97.31 147 TYR B N 1
ATOM 3768 C CA . TYR B 1 147 ? 4.293 20.109 25.734 1 97.31 147 TYR B CA 1
ATOM 3769 C C . TYR B 1 147 ? 5.5 20.516 26.578 1 97.31 147 TYR B C 1
ATOM 3771 O O . TYR B 1 147 ? 6.641 20.453 26.109 1 97.31 147 TYR B O 1
ATOM 3779 N N . ASP B 1 148 ? 5.246 20.922 27.797 1 94.5 148 ASP B N 1
ATOM 3780 C CA . ASP B 1 148 ? 6.383 21.25 28.641 1 94.5 148 ASP B CA 1
ATOM 3781 C C . ASP B 1 148 ? 7.371 20.078 28.719 1 94.5 148 ASP B C 1
ATOM 3783 O O . ASP B 1 148 ? 6.965 18.922 28.844 1 94.5 148 ASP B O 1
ATOM 3787 N N . PRO B 1 149 ? 8.641 20.281 28.609 1 95.75 149 PRO B N 1
ATOM 3788 C CA . PRO B 1 149 ? 9.344 21.562 28.656 1 95.75 149 PRO B CA 1
ATOM 3789 C C . PRO B 1 149 ? 9.703 22.094 27.266 1 95.75 149 PRO B C 1
ATOM 3791 O O . PRO B 1 149 ? 10.617 22.906 27.125 1 95.75 149 PRO B O 1
ATOM 3794 N N . LEU B 1 150 ? 9.102 21.656 26.203 1 95.81 150 LEU B N 1
ATOM 3795 C CA . LEU B 1 150 ? 9.445 22.094 24.859 1 95.81 150 LEU B CA 1
ATOM 3796 C C . LEU B 1 150 ? 9.172 23.594 24.688 1 95.81 150 LEU B C 1
ATOM 3798 O O . LEU B 1 150 ? 8.219 24.125 25.25 1 95.81 150 LEU B O 1
ATOM 3802 N N . PRO B 1 151 ? 10.07 24.25 23.859 1 96 151 PRO B N 1
ATOM 3803 C CA . PRO B 1 151 ? 9.695 25.594 23.453 1 96 151 PRO B CA 1
ATOM 3804 C C . PRO B 1 151 ? 8.359 25.656 22.719 1 96 151 PRO B C 1
ATOM 3806 O O . PRO B 1 151 ? 8.039 24.75 21.938 1 96 151 PRO B O 1
ATOM 3809 N N . THR B 1 152 ? 7.582 26.75 22.953 1 96.81 152 THR B N 1
ATOM 3810 C CA . THR B 1 152 ? 6.238 26.906 22.406 1 96.81 152 THR B CA 1
ATOM 3811 C C . THR B 1 152 ? 6.25 26.781 20.891 1 96.81 152 THR B C 1
ATOM 3813 O O . THR B 1 152 ? 5.352 26.188 20.312 1 96.81 152 THR B O 1
ATOM 3816 N N . ASN B 1 153 ? 7.254 27.375 20.25 1 95.5 153 ASN B N 1
ATOM 3817 C CA . ASN B 1 153 ? 7.336 27.312 18.797 1 95.5 153 ASN B CA 1
ATOM 3818 C C . ASN B 1 153 ? 7.527 25.891 18.297 1 95.5 153 ASN B C 1
ATOM 3820 O O . ASN B 1 153 ? 6.922 25.484 17.297 1 95.5 153 ASN B O 1
ATOM 3824 N N . VAL B 1 154 ? 8.312 25.078 19.031 1 94.5 154 VAL B N 1
ATOM 3825 C CA . VAL B 1 154 ? 8.531 23.688 18.672 1 94.5 154 VAL B CA 1
ATOM 3826 C C . VAL B 1 154 ? 7.234 22.906 18.844 1 94.5 154 VAL B C 1
ATOM 3828 O O . VAL B 1 154 ? 6.828 22.172 17.938 1 94.5 154 VAL B O 1
ATOM 3831 N N . ALA B 1 155 ? 6.555 23.141 19.938 1 96.62 155 ALA B N 1
ATOM 3832 C CA . ALA B 1 155 ? 5.305 22.438 20.203 1 96.62 155 ALA B CA 1
ATOM 3833 C C . ALA B 1 155 ? 4.27 22.719 19.125 1 96.62 155 ALA B C 1
ATOM 3835 O O . ALA B 1 155 ? 3.566 21.812 18.672 1 96.62 155 ALA B O 1
ATOM 3836 N N . ALA B 1 156 ? 4.199 23.938 18.703 1 97.06 156 ALA B N 1
ATOM 3837 C CA . ALA B 1 156 ? 3.246 24.344 17.672 1 97.06 156 ALA B CA 1
ATOM 3838 C C . ALA B 1 156 ? 3.521 23.625 16.359 1 97.06 156 ALA B C 1
ATOM 3840 O O . ALA B 1 156 ? 2.6 23.094 15.727 1 97.06 156 ALA B O 1
ATOM 3841 N N . THR B 1 157 ? 4.766 23.531 15.969 1 94.38 157 THR B N 1
ATOM 3842 C CA . THR B 1 157 ? 5.129 22.938 14.688 1 94.38 157 THR B CA 1
ATOM 3843 C C . THR B 1 157 ? 4.828 21.438 14.688 1 94.38 157 THR B C 1
ATOM 3845 O O . THR B 1 157 ? 4.484 20.875 13.648 1 94.38 157 THR B O 1
ATOM 3848 N N . LEU B 1 158 ? 4.895 20.812 15.82 1 96.44 158 LEU B N 1
ATOM 3849 C CA . LEU B 1 158 ? 4.691 19.375 15.922 1 96.44 158 LEU B CA 1
ATOM 3850 C C . LEU B 1 158 ? 3.24 19 15.641 1 96.44 158 LEU B C 1
ATOM 3852 O O . LEU B 1 158 ? 2.932 17.844 15.344 1 96.44 158 LEU B O 1
ATOM 3856 N N . MET B 1 159 ? 2.303 19.984 15.656 1 97.69 159 MET B N 1
ATOM 3857 C CA . MET B 1 159 ? 0.873 19.703 15.555 1 97.69 159 MET B CA 1
ATOM 3858 C C . MET B 1 159 ? 0.462 19.484 14.102 1 97.69 159 MET B C 1
ATOM 3860 O O . MET B 1 159 ? -0.64 19.016 13.828 1 97.69 159 MET B O 1
ATOM 3864 N N . CYS B 1 160 ? 1.349 19.766 13.188 1 96.25 160 CYS B N 1
ATOM 3865 C CA . CYS B 1 160 ? 1.068 19.453 11.797 1 96.25 160 CYS B CA 1
ATOM 3866 C C . CYS B 1 160 ? 2.287 18.828 11.117 1 96.25 160 CYS B C 1
ATOM 3868 O O . CYS B 1 160 ? 2.305 17.625 10.836 1 96.25 160 CYS B O 1
ATOM 3870 N N . SER B 1 161 ? 3.395 19.641 10.984 1 93.44 161 SER B N 1
ATOM 3871 C CA . SER B 1 161 ? 4.598 19.141 10.336 1 93.44 161 SER B CA 1
ATOM 3872 C C . SER B 1 161 ? 5.137 17.906 11.055 1 93.44 161 SER B C 1
ATOM 3874 O O . SER B 1 161 ? 5.469 16.906 10.422 1 93.44 161 SER B O 1
ATOM 3876 N N . GLY B 1 162 ? 5.215 18 12.359 1 95.5 162 GLY B N 1
ATOM 3877 C CA . GLY B 1 162 ? 5.73 16.906 13.156 1 95.5 162 GLY B CA 1
ATOM 3878 C C . GLY B 1 162 ? 4.891 15.641 13.055 1 95.5 162 GLY B C 1
ATOM 3879 O O . GLY B 1 162 ? 5.41 14.562 12.758 1 95.5 162 GLY B O 1
ATOM 3880 N N . ILE B 1 163 ? 3.592 15.82 13.281 1 97.5 163 ILE B N 1
ATOM 3881 C CA . ILE B 1 163 ? 2.729 14.641 13.328 1 97.5 163 ILE B CA 1
ATOM 3882 C C . ILE B 1 163 ? 2.568 14.055 11.93 1 97.5 163 ILE B C 1
ATOM 3884 O O . ILE B 1 163 ? 2.426 12.844 11.773 1 97.5 163 ILE B O 1
ATOM 3888 N N . THR B 1 164 ? 2.648 14.859 10.914 1 96.25 164 THR B N 1
ATOM 3889 C CA . THR B 1 164 ? 2.625 14.359 9.539 1 96.25 164 THR B CA 1
ATOM 3890 C C . THR B 1 164 ? 3.855 13.5 9.258 1 96.25 164 THR B C 1
ATOM 3892 O O . THR B 1 164 ? 3.734 12.383 8.758 1 96.25 164 THR B O 1
ATOM 3895 N N . ALA B 1 165 ? 5 14.039 9.609 1 96.5 165 ALA B N 1
ATOM 3896 C CA . ALA B 1 165 ? 6.238 13.297 9.391 1 96.5 165 ALA B CA 1
ATOM 3897 C C . ALA B 1 165 ? 6.273 12.023 10.234 1 96.5 165 ALA B C 1
ATOM 3899 O O . ALA B 1 165 ? 6.598 10.945 9.727 1 96.5 165 ALA B O 1
ATOM 3900 N N . TYR B 1 166 ? 5.914 12.148 11.5 1 97.94 166 TYR B N 1
ATOM 3901 C CA . TYR B 1 166 ? 5.918 11.008 12.414 1 97.94 166 TYR B CA 1
ATOM 3902 C C . TYR B 1 166 ? 4.969 9.922 11.93 1 97.94 166 TYR B C 1
ATOM 3904 O O . TYR B 1 166 ? 5.332 8.742 11.891 1 97.94 166 TYR B O 1
ATOM 3912 N N . GLY B 1 167 ? 3.783 10.375 11.625 1 97.38 167 GLY B N 1
ATOM 3913 C CA . GLY B 1 167 ? 2.797 9.406 11.164 1 97.38 167 GLY B CA 1
ATOM 3914 C C . GLY B 1 167 ? 3.211 8.695 9.891 1 97.38 167 GLY B C 1
ATOM 3915 O O . GLY B 1 167 ? 2.99 7.492 9.742 1 97.38 167 GLY B O 1
ATOM 3916 N N . ALA B 1 168 ? 3.766 9.398 8.922 1 97.12 168 ALA B N 1
ATOM 3917 C CA . ALA B 1 168 ? 4.238 8.805 7.68 1 97.12 168 ALA B CA 1
ATOM 3918 C C . ALA B 1 168 ? 5.324 7.766 7.949 1 97.12 168 ALA B C 1
ATOM 3920 O O . ALA B 1 168 ? 5.281 6.656 7.414 1 97.12 168 ALA B O 1
ATOM 3921 N N . LEU B 1 169 ? 6.246 8.125 8.797 1 98.19 169 LEU B N 1
ATOM 3922 C CA . LEU B 1 169 ? 7.344 7.227 9.141 1 98.19 169 LEU B CA 1
ATOM 3923 C C . LEU B 1 169 ? 6.836 6.008 9.898 1 98.19 169 LEU B C 1
ATOM 3925 O O . LEU B 1 169 ? 7.336 4.898 9.711 1 98.19 169 LEU B O 1
ATOM 3929 N N . LYS B 1 170 ? 5.887 6.246 10.742 1 97.38 170 LYS B N 1
ATOM 3930 C CA . LYS B 1 170 ? 5.344 5.164 11.555 1 97.38 170 LYS B CA 1
ATOM 3931 C C . LYS B 1 170 ? 4.754 4.062 10.68 1 97.38 170 LYS B C 1
ATOM 3933 O O . LYS B 1 170 ? 4.754 2.891 11.062 1 97.38 170 LYS B O 1
ATOM 3938 N N . ARG B 1 171 ? 4.289 4.375 9.469 1 96.12 171 ARG B N 1
ATOM 3939 C CA . ARG B 1 171 ? 3.73 3.404 8.531 1 96.12 171 ARG B CA 1
ATOM 3940 C C . ARG B 1 171 ? 4.805 2.451 8.023 1 96.12 171 ARG B C 1
ATOM 3942 O O . ARG B 1 171 ? 4.496 1.41 7.445 1 96.12 171 ARG B O 1
ATOM 3949 N N . LEU B 1 172 ? 6.055 2.768 8.25 1 97.5 172 LEU B N 1
ATOM 3950 C CA . LEU B 1 172 ? 7.156 1.946 7.766 1 97.5 172 LEU B CA 1
ATOM 3951 C C . LEU B 1 172 ? 7.691 1.045 8.875 1 97.5 172 LEU B C 1
ATOM 3953 O O . LEU B 1 172 ? 8.445 0.11 8.609 1 97.5 172 LEU B O 1
ATOM 3957 N N . VAL B 1 173 ? 7.254 1.237 10.102 1 95.56 173 VAL B N 1
ATOM 3958 C CA . VAL B 1 173 ? 7.895 0.606 11.25 1 95.56 173 VAL B CA 1
ATOM 3959 C C . VAL B 1 173 ? 7.637 -0.899 11.227 1 95.56 173 VAL B C 1
ATOM 3961 O O . VAL B 1 173 ? 8.492 -1.688 11.633 1 95.56 173 VAL B O 1
ATOM 3964 N N . ASP B 1 174 ? 6.48 -1.311 10.664 1 89.81 174 ASP B N 1
ATOM 3965 C CA . ASP B 1 174 ? 6.129 -2.727 10.695 1 89.81 174 ASP B CA 1
ATOM 3966 C C . ASP B 1 174 ? 6.504 -3.416 9.383 1 89.81 174 ASP B C 1
ATOM 3968 O O . ASP B 1 174 ? 6.152 -4.578 9.164 1 89.81 174 ASP B O 1
ATOM 3972 N N . GLN B 1 175 ? 7.18 -2.703 8.523 1 93.19 175 GLN B N 1
ATOM 3973 C CA . GLN B 1 175 ? 7.648 -3.348 7.301 1 93.19 175 GLN B CA 1
ATOM 3974 C C . GLN B 1 175 ? 8.672 -4.441 7.613 1 93.19 175 GLN B C 1
ATOM 3976 O O . GLN B 1 175 ? 9.641 -4.203 8.336 1 93.19 175 GLN B O 1
ATOM 3981 N N . PRO B 1 176 ? 8.375 -5.613 7.105 1 88.19 176 PRO B N 1
ATOM 3982 C CA . PRO B 1 176 ? 9.312 -6.699 7.414 1 88.19 176 PRO B CA 1
ATOM 3983 C C . PRO B 1 176 ? 10.719 -6.434 6.895 1 88.19 176 PRO B C 1
ATOM 3985 O O . PRO B 1 176 ? 11.703 -6.77 7.562 1 88.19 176 PRO B O 1
ATOM 3988 N N . ARG B 1 177 ? 10.789 -5.816 5.727 1 89.69 177 ARG B N 1
ATOM 3989 C CA . ARG B 1 177 ? 12.078 -5.457 5.148 1 89.69 177 ARG B CA 1
ATOM 3990 C C . ARG B 1 177 ? 12.391 -3.982 5.375 1 89.69 177 ARG B C 1
ATOM 3992 O O . ARG B 1 177 ? 11.641 -3.109 4.934 1 89.69 177 ARG B O 1
ATOM 3999 N N . GLN B 1 178 ? 13.469 -3.77 6.07 1 92.56 178 GLN B N 1
ATOM 4000 C CA . GLN B 1 178 ? 13.82 -2.402 6.434 1 92.56 178 GLN B CA 1
ATOM 4001 C C . GLN B 1 178 ? 15.328 -2.197 6.406 1 92.56 178 GLN B C 1
ATOM 4003 O O . GLN B 1 178 ? 15.914 -1.712 7.379 1 92.56 178 GLN B O 1
ATOM 4008 N N . ARG B 1 179 ? 15.969 -2.586 5.266 1 94.88 179 ARG B N 1
ATOM 4009 C CA . ARG B 1 179 ? 17.422 -2.484 5.168 1 94.88 179 ARG B CA 1
ATOM 4010 C C . ARG B 1 179 ? 17.859 -1.026 5.121 1 94.88 179 ARG B C 1
ATOM 4012 O O . ARG B 1 179 ? 18.969 -0.695 5.555 1 94.88 179 ARG B O 1
ATOM 4019 N N . ASN B 1 180 ? 17 -0.141 4.512 1 97.62 180 ASN B N 1
ATOM 4020 C CA . ASN B 1 180 ? 17.359 1.248 4.238 1 97.62 180 ASN B CA 1
ATOM 4021 C C . ASN B 1 180 ? 16.109 2.105 4.004 1 97.62 180 ASN B C 1
ATOM 4023 O O . ASN B 1 180 ? 15.039 1.582 3.695 1 97.62 180 ASN B O 1
ATOM 4027 N N . ILE B 1 181 ? 16.297 3.412 4.273 1 98.56 181 ILE B N 1
ATOM 4028 C CA . ILE B 1 181 ? 15.188 4.359 4.18 1 98.56 181 ILE B CA 1
ATOM 4029 C C . ILE B 1 181 ? 15.57 5.516 3.262 1 98.56 181 ILE B C 1
ATOM 4031 O O . ILE B 1 181 ? 16.688 6.023 3.332 1 98.56 181 ILE B O 1
ATOM 4035 N N . LEU B 1 182 ? 14.688 5.902 2.389 1 98.81 182 LEU B N 1
ATOM 4036 C CA . LEU B 1 182 ? 14.852 7.078 1.543 1 98.81 182 LEU B CA 1
ATOM 4037 C C . LEU B 1 182 ? 13.758 8.102 1.817 1 98.81 182 LEU B C 1
ATOM 4039 O O . LEU B 1 182 ? 12.57 7.777 1.763 1 98.81 182 LEU B O 1
ATOM 4043 N N . LEU B 1 183 ? 14.109 9.289 2.145 1 98.5 183 LEU B N 1
ATOM 4044 C CA . LEU B 1 183 ? 13.188 10.414 2.266 1 98.5 183 LEU B CA 1
ATOM 4045 C C . LEU B 1 183 ? 13.297 11.344 1.062 1 98.5 183 LEU B C 1
ATOM 4047 O O . LEU B 1 183 ? 14.398 11.789 0.723 1 98.5 183 LEU B O 1
ATOM 4051 N N . ILE B 1 184 ? 12.156 11.594 0.463 1 97.94 184 ILE B N 1
ATOM 4052 C CA . ILE B 1 184 ? 12.141 12.445 -0.725 1 97.94 184 ILE B CA 1
ATOM 4053 C C . ILE B 1 184 ? 11.453 13.766 -0.404 1 97.94 184 ILE B C 1
ATOM 4055 O O . ILE B 1 184 ? 10.328 13.781 0.101 1 97.94 184 ILE B O 1
ATOM 4059 N N . GLY B 1 185 ? 12.039 14.859 -0.799 1 94 185 GLY B N 1
ATOM 4060 C CA . GLY B 1 185 ? 11.508 16.172 -0.458 1 94 185 GLY B CA 1
ATOM 4061 C C . GLY B 1 185 ? 11.883 16.625 0.941 1 94 185 GLY B C 1
ATOM 4062 O O . GLY B 1 185 ? 11.359 16.094 1.928 1 94 185 GLY B O 1
ATOM 4063 N N . LEU B 1 186 ? 12.766 17.672 0.954 1 90.31 186 LEU B N 1
ATOM 4064 C CA . LEU B 1 186 ? 13.305 18.094 2.238 1 90.31 186 LEU B CA 1
ATOM 4065 C C . LEU B 1 186 ? 12.859 19.516 2.568 1 90.31 186 LEU B C 1
ATOM 4067 O O . LEU B 1 186 ? 13.68 20.359 2.965 1 90.31 186 LEU B O 1
ATOM 4071 N N . GLY B 1 187 ? 11.602 19.734 2.342 1 84 187 GLY B N 1
ATOM 4072 C CA . GLY B 1 187 ? 11.016 20.938 2.906 1 84 187 GLY B CA 1
ATOM 4073 C C . GLY B 1 187 ? 10.844 20.875 4.41 1 84 187 GLY B C 1
ATOM 4074 O O . GLY B 1 187 ? 11.617 20.203 5.102 1 84 187 GLY B O 1
ATOM 4075 N N . GLY B 1 188 ? 9.953 21.641 4.898 1 82.56 188 GLY B N 1
ATOM 4076 C CA . GLY B 1 188 ? 9.727 21.641 6.336 1 82.56 188 GLY B CA 1
ATOM 4077 C C . GLY B 1 188 ? 9.383 20.281 6.895 1 82.56 188 GLY B C 1
ATOM 4078 O O . GLY B 1 188 ? 9.984 19.828 7.879 1 82.56 188 GLY B O 1
ATOM 4079 N N . VAL B 1 189 ? 8.453 19.594 6.27 1 89.44 189 VAL B N 1
ATOM 4080 C CA . VAL B 1 189 ? 8.039 18.266 6.746 1 89.44 189 VAL B CA 1
ATOM 4081 C C . VAL B 1 189 ? 9.164 17.266 6.527 1 89.44 189 VAL B C 1
ATOM 4083 O O . VAL B 1 189 ? 9.43 16.422 7.387 1 89.44 189 VAL B O 1
ATOM 4086 N N . GLY B 1 190 ? 9.828 17.391 5.391 1 91.25 190 GLY B N 1
ATOM 4087 C CA . GLY B 1 190 ? 10.914 16.469 5.074 1 91.25 190 GLY B CA 1
ATOM 4088 C C . GLY B 1 190 ? 12.062 16.547 6.059 1 91.25 190 GLY B C 1
ATOM 4089 O O . GLY B 1 190 ? 12.586 15.508 6.48 1 91.25 190 GLY B O 1
ATOM 4090 N N . MET B 1 191 ? 12.445 17.75 6.41 1 88.75 191 MET B N 1
ATOM 4091 C CA . MET B 1 191 ? 13.531 17.906 7.371 1 88.75 191 MET B CA 1
ATOM 4092 C C . MET B 1 191 ? 13.125 17.375 8.742 1 88.75 191 MET B C 1
ATOM 4094 O O . MET B 1 191 ? 13.93 16.766 9.445 1 88.75 191 MET B O 1
ATOM 4098 N N . MET B 1 192 ? 11.914 17.688 9.133 1 90.56 192 MET B N 1
ATOM 4099 C CA . MET B 1 192 ? 11.383 17.078 10.352 1 90.56 192 MET B CA 1
ATOM 4100 C C . MET B 1 192 ? 11.391 15.562 10.258 1 90.56 192 MET B C 1
ATOM 4102 O O . MET B 1 192 ? 11.727 14.875 11.219 1 90.56 192 MET B O 1
ATOM 4106 N N . GLY B 1 193 ? 11.039 15.055 9.07 1 94.75 193 GLY B N 1
ATOM 4107 C CA . GLY B 1 193 ? 11.07 13.625 8.82 1 94.75 193 GLY B CA 1
ATOM 4108 C C . GLY B 1 193 ? 12.445 13.016 9.016 1 94.75 193 GLY B C 1
ATOM 4109 O O . GLY B 1 193 ? 12.57 11.93 9.594 1 94.75 193 GLY B O 1
ATOM 4110 N N . LEU B 1 194 ? 13.484 13.734 8.555 1 94.62 194 LEU B N 1
ATOM 4111 C CA . LEU B 1 194 ? 14.844 13.25 8.734 1 94.62 194 LEU B CA 1
ATOM 4112 C C . LEU B 1 194 ? 15.195 13.141 10.219 1 94.62 194 LEU B C 1
ATOM 4114 O O . LEU B 1 194 ? 15.727 12.117 10.664 1 94.62 194 LEU B O 1
ATOM 4118 N N . SER B 1 195 ? 14.875 14.164 10.953 1 92.5 195 SER B N 1
ATOM 4119 C CA . SER B 1 195 ? 15.148 14.164 12.383 1 92.5 195 SER B CA 1
ATOM 4120 C C . SER B 1 195 ? 14.414 13.031 13.086 1 92.5 195 SER B C 1
ATOM 4122 O O . SER B 1 195 ? 15.008 12.312 13.898 1 92.5 195 SER B O 1
ATOM 4124 N N . LEU B 1 196 ? 13.203 12.844 12.789 1 96.19 196 LEU B N 1
ATOM 4125 C CA . LEU B 1 196 ? 12.375 11.812 13.422 1 96.19 196 LEU B CA 1
ATOM 4126 C C . LEU B 1 196 ? 12.836 10.422 13 1 96.19 196 LEU B C 1
ATOM 4128 O O . LEU B 1 196 ? 12.836 9.492 13.82 1 96.19 196 LEU B O 1
ATOM 4132 N N . ALA B 1 197 ? 13.188 10.266 11.719 1 97.06 197 ALA B N 1
ATOM 4133 C CA . ALA B 1 197 ? 13.633 8.969 11.219 1 97.06 197 ALA B CA 1
ATOM 4134 C C . ALA B 1 197 ? 14.836 8.461 12 1 97.06 197 ALA B C 1
ATOM 4136 O O . ALA B 1 197 ? 14.938 7.273 12.305 1 97.06 197 ALA B O 1
ATOM 4137 N N . GLN B 1 198 ? 15.727 9.352 12.359 1 95.31 198 GLN B N 1
ATOM 4138 C CA . GLN B 1 198 ? 16.938 8.984 13.094 1 95.31 198 GLN B CA 1
ATOM 4139 C C . GLN B 1 198 ? 16.594 8.438 14.477 1 95.31 198 GLN B C 1
ATOM 4141 O O . GLN B 1 198 ? 17.328 7.625 15.031 1 95.31 198 GLN B O 1
ATOM 4146 N N . THR B 1 199 ? 15.5 8.867 14.977 1 93.75 199 THR B N 1
ATOM 4147 C CA . THR B 1 199 ? 15.047 8.422 16.281 1 93.75 199 THR B CA 1
ATOM 4148 C C . THR B 1 199 ? 14.25 7.125 16.172 1 93.75 199 THR B C 1
ATOM 4150 O O . THR B 1 199 ? 14.312 6.27 17.062 1 93.75 199 THR B O 1
ATOM 4153 N N . MET B 1 200 ? 13.602 6.941 15.102 1 96.25 200 MET B N 1
ATOM 4154 C CA . MET B 1 200 ? 12.625 5.863 14.961 1 96.25 200 MET B CA 1
ATOM 4155 C C . MET B 1 200 ? 13.273 4.629 14.344 1 96.25 200 MET B C 1
ATOM 4157 O O . MET B 1 200 ? 12.75 3.52 14.469 1 96.25 200 MET B O 1
ATOM 4161 N N . PHE B 1 201 ? 14.375 4.812 13.625 1 96.81 201 PHE B N 1
ATOM 4162 C CA . PHE B 1 201 ? 14.969 3.715 12.867 1 96.81 201 PHE B CA 1
ATOM 4163 C C . PHE B 1 201 ? 16.469 3.613 13.148 1 96.81 201 PHE B C 1
ATOM 4165 O O . PHE B 1 201 ? 17.109 4.609 13.484 1 96.81 201 PHE B O 1
ATOM 4172 N N . LYS B 1 202 ? 16.969 2.381 13.008 1 95.81 202 LYS B N 1
ATOM 4173 C CA . LYS B 1 202 ? 18.406 2.139 13.109 1 95.81 202 LYS B CA 1
ATOM 4174 C C . LYS B 1 202 ? 19.062 2.094 11.734 1 95.81 202 LYS B C 1
ATOM 4176 O O . LYS B 1 202 ? 20.281 2.201 11.609 1 95.81 202 LYS B O 1
ATOM 4181 N N . GLN B 1 203 ? 18.312 1.936 10.727 1 96.38 203 GLN B N 1
ATOM 4182 C CA . GLN B 1 203 ? 18.781 1.789 9.352 1 96.38 203 GLN B CA 1
ATOM 4183 C C . GLN B 1 203 ? 19.344 3.104 8.812 1 96.38 203 GLN B C 1
ATOM 4185 O O . GLN B 1 203 ? 18.969 4.18 9.281 1 96.38 203 GLN B O 1
ATOM 4190 N N . PRO B 1 204 ? 20.266 2.99 7.824 1 97.5 204 PRO B N 1
ATOM 4191 C CA . PRO B 1 204 ? 20.719 4.223 7.184 1 97.5 204 PRO B CA 1
ATOM 4192 C C . PRO B 1 204 ? 19.594 4.988 6.496 1 97.5 204 PRO B C 1
ATOM 4194 O O . PRO B 1 204 ? 18.719 4.383 5.895 1 97.5 204 PRO B O 1
ATOM 4197 N N . ILE B 1 205 ? 19.688 6.297 6.645 1 98.44 205 ILE B N 1
ATOM 4198 C CA . ILE B 1 205 ? 18.672 7.168 6.047 1 98.44 205 ILE B CA 1
ATOM 4199 C C . ILE B 1 205 ? 19.297 7.988 4.922 1 98.44 205 ILE B C 1
ATOM 4201 O O . ILE B 1 205 ? 20.203 8.797 5.16 1 98.44 205 ILE B O 1
ATOM 4205 N N . SER B 1 206 ? 18.859 7.742 3.713 1 98.75 206 SER B N 1
ATOM 4206 C CA . SER B 1 206 ? 19.219 8.555 2.553 1 98.75 206 SER B CA 1
ATOM 4207 C C . SER B 1 206 ? 18.125 9.57 2.238 1 98.75 206 SER B C 1
ATOM 4209 O O . SER B 1 206 ? 16.984 9.414 2.66 1 98.75 206 SER B O 1
ATOM 4211 N N . VAL B 1 207 ? 18.531 10.664 1.539 1 98.5 207 VAL B N 1
ATOM 4212 C CA . VAL B 1 207 ? 17.562 11.695 1.191 1 98.5 207 VAL B CA 1
ATOM 4213 C C . VAL B 1 207 ? 17.703 12.055 -0.285 1 98.5 207 VAL B C 1
ATOM 4215 O O . VAL B 1 207 ? 18.734 11.789 -0.904 1 98.5 207 VAL B O 1
ATOM 4218 N N . ALA B 1 208 ? 16.672 12.562 -0.82 1 98.38 208 ALA B N 1
ATOM 4219 C CA . ALA B 1 208 ? 16.688 13.094 -2.182 1 98.38 208 ALA B CA 1
ATOM 4220 C C . ALA B 1 208 ? 15.945 14.43 -2.26 1 98.38 208 ALA B C 1
ATOM 4222 O O . ALA B 1 208 ? 14.836 14.57 -1.731 1 98.38 208 ALA B O 1
ATOM 4223 N N . ASP B 1 209 ? 16.547 15.367 -2.811 1 96.06 209 ASP B N 1
ATOM 4224 C CA . ASP B 1 209 ? 15.969 16.688 -3.035 1 96.06 209 ASP B CA 1
ATOM 4225 C C . ASP B 1 209 ? 16.641 17.375 -4.223 1 96.06 209 ASP B C 1
ATOM 4227 O O . ASP B 1 209 ? 17.812 17.156 -4.496 1 96.06 209 ASP B O 1
ATOM 4231 N N . LEU B 1 210 ? 15.859 18.25 -4.891 1 94.5 210 LEU B N 1
ATOM 4232 C CA . LEU B 1 210 ? 16.406 19 -6.023 1 94.5 210 LEU B CA 1
ATOM 4233 C C . LEU B 1 210 ? 17.328 20.109 -5.543 1 94.5 210 LEU B C 1
ATOM 4235 O O . LEU B 1 210 ? 18.25 20.516 -6.266 1 94.5 210 LEU B O 1
ATOM 4239 N N . SER B 1 211 ? 17.141 20.594 -4.336 1 92.25 211 SER B N 1
ATOM 4240 C CA . SER B 1 211 ? 17.891 21.719 -3.785 1 92.25 211 SER B CA 1
ATOM 4241 C C . SER B 1 211 ? 19.219 21.266 -3.213 1 92.25 211 SER B C 1
ATOM 4243 O O . SER B 1 211 ? 19.266 20.516 -2.232 1 92.25 211 SER B O 1
ATOM 4245 N N . PRO B 1 212 ? 20.328 21.812 -3.756 1 95.06 212 PRO B N 1
ATOM 4246 C CA . PRO B 1 212 ? 21.625 21.469 -3.17 1 95.06 212 PRO B CA 1
ATOM 4247 C C . PRO B 1 212 ? 21.75 21.875 -1.705 1 95.06 212 PRO B C 1
ATOM 4249 O O . PRO B 1 212 ? 22.344 21.156 -0.899 1 95.06 212 PRO B O 1
ATOM 4252 N N . ALA B 1 213 ? 21.188 22.969 -1.436 1 90.25 213 ALA B N 1
ATOM 4253 C CA . ALA B 1 213 ? 21.234 23.469 -0.063 1 90.25 213 ALA B CA 1
ATOM 4254 C C . ALA B 1 213 ? 20.516 22.516 0.891 1 90.25 213 ALA B C 1
ATOM 4256 O O . ALA B 1 213 ? 21 22.25 1.998 1 90.25 213 ALA B O 1
ATOM 4257 N N . ALA B 1 214 ? 19.406 22.031 0.461 1 89.88 214 ALA B N 1
ATOM 4258 C CA . ALA B 1 214 ? 18.641 21.094 1.278 1 89.88 214 ALA B CA 1
ATOM 4259 C C . ALA B 1 214 ? 19.422 19.797 1.481 1 89.88 214 ALA B C 1
ATOM 4261 O O . ALA B 1 214 ? 19.438 19.25 2.586 1 89.88 214 ALA B O 1
ATOM 4262 N N . ARG B 1 215 ? 20.031 19.297 0.422 1 95.94 215 ARG B N 1
ATOM 4263 C CA . ARG B 1 215 ? 20.812 18.078 0.506 1 95.94 215 ARG B CA 1
ATOM 4264 C C . ARG B 1 215 ? 21.984 18.25 1.466 1 95.94 215 ARG B C 1
ATOM 4266 O O . ARG B 1 215 ? 22.25 17.375 2.305 1 95.94 215 ARG B O 1
ATOM 4273 N N . GLU B 1 216 ? 22.641 19.359 1.345 1 94.75 216 GLU B N 1
ATOM 4274 C CA . GLU B 1 216 ? 23.781 19.625 2.225 1 94.75 216 GLU B CA 1
ATOM 4275 C C . GLU B 1 216 ? 23.328 19.719 3.682 1 94.75 216 GLU B C 1
ATOM 4277 O O . GLU B 1 216 ? 23.969 19.141 4.566 1 94.75 216 GLU B O 1
ATOM 4282 N N . ALA B 1 217 ? 22.297 20.422 3.859 1 89 217 ALA B N 1
ATOM 4283 C CA . ALA B 1 217 ? 21.766 20.547 5.215 1 89 217 ALA B CA 1
ATOM 4284 C C . ALA B 1 217 ? 21.406 19.172 5.785 1 89 217 ALA B C 1
ATOM 4286 O O . ALA B 1 217 ? 21.641 18.906 6.965 1 89 217 ALA B O 1
ATOM 4287 N N . ALA B 1 218 ? 20.812 18.344 4.988 1 93.56 218 ALA B N 1
ATOM 4288 C CA . ALA B 1 218 ? 20.422 17 5.43 1 93.56 218 ALA B CA 1
ATOM 4289 C C . ALA B 1 218 ? 21.641 16.172 5.812 1 93.56 218 ALA B C 1
ATOM 4291 O O . ALA B 1 218 ? 21.625 15.461 6.82 1 93.56 218 ALA B O 1
ATOM 4292 N N . LEU B 1 219 ? 22.672 16.266 4.996 1 96.25 219 LEU B N 1
ATOM 4293 C CA . LEU B 1 219 ? 23.891 15.523 5.289 1 96.25 219 LEU B CA 1
ATOM 4294 C C . LEU B 1 219 ? 24.5 15.984 6.613 1 96.25 219 LEU B C 1
ATOM 4296 O O . LEU B 1 219 ? 24.953 15.156 7.41 1 96.25 219 LEU B O 1
ATOM 4300 N N . GLN B 1 220 ? 24.406 17.203 6.844 1 92.31 220 GLN B N 1
ATOM 4301 C CA . GLN B 1 220 ? 24.938 17.766 8.078 1 92.31 220 GLN B CA 1
ATOM 4302 C C . GLN B 1 220 ? 24.078 17.375 9.281 1 92.31 220 GLN B C 1
ATOM 4304 O O . GLN B 1 220 ? 24.531 17.484 10.422 1 92.31 220 GLN B O 1
ATOM 4309 N N . ASN B 1 221 ? 22.906 16.984 8.93 1 89.44 221 ASN B N 1
ATOM 4310 C CA . ASN B 1 221 ? 22 16.672 10.023 1 89.44 221 ASN B CA 1
ATOM 4311 C C . ASN B 1 221 ? 21.75 15.18 10.125 1 89.44 221 ASN B C 1
ATOM 4313 O O . ASN B 1 221 ? 20.688 14.75 10.609 1 89.44 221 ASN B O 1
ATOM 4317 N N . GLY B 1 222 ? 22.609 14.328 9.531 1 92.38 222 GLY B N 1
ATOM 4318 C CA . GLY B 1 222 ? 22.609 12.914 9.875 1 92.38 222 GLY B CA 1
ATOM 4319 C C . GLY B 1 222 ? 22.203 12.023 8.711 1 92.38 222 GLY B C 1
ATOM 4320 O O . GLY B 1 222 ? 22.234 10.797 8.82 1 92.38 222 GLY B O 1
ATOM 4321 N N . ALA B 1 223 ? 21.797 12.57 7.59 1 96.75 223 ALA B N 1
ATOM 4322 C CA . ALA B 1 223 ? 21.547 11.734 6.422 1 96.75 223 ALA B CA 1
ATOM 4323 C C . ALA B 1 223 ? 22.812 11.023 5.973 1 96.75 223 ALA B C 1
ATOM 4325 O O . ALA B 1 223 ? 23.891 11.617 5.969 1 96.75 223 ALA B O 1
ATOM 4326 N N . THR B 1 224 ? 22.703 9.766 5.633 1 97.75 224 THR B N 1
ATOM 4327 C CA . THR B 1 224 ? 23.859 8.984 5.219 1 97.75 224 THR B CA 1
ATOM 4328 C C . THR B 1 224 ? 24.281 9.336 3.795 1 97.75 224 THR B C 1
ATOM 4330 O O . THR B 1 224 ? 25.469 9.328 3.469 1 97.75 224 THR B O 1
ATOM 4333 N N . THR B 1 225 ? 23.328 9.539 2.936 1 98.19 225 THR B N 1
ATOM 4334 C CA . THR B 1 225 ? 23.531 9.859 1.529 1 98.19 225 THR B CA 1
ATOM 4335 C C . THR B 1 225 ? 22.453 10.812 1.021 1 98.19 225 THR B C 1
ATOM 4337 O O . THR B 1 225 ? 21.328 10.805 1.522 1 98.19 225 THR B O 1
ATOM 4340 N N . ALA B 1 226 ? 22.859 11.695 0.134 1 98.31 226 ALA B N 1
ATOM 4341 C CA . ALA B 1 226 ? 21.906 12.602 -0.502 1 98.31 226 ALA B CA 1
ATOM 4342 C C . ALA B 1 226 ? 21.953 12.477 -2.021 1 98.31 226 ALA B C 1
ATOM 4344 O O . ALA B 1 226 ? 23.047 12.422 -2.607 1 98.31 226 ALA B O 1
ATOM 4345 N N . TYR B 1 227 ? 20.812 12.398 -2.635 1 98.5 227 TYR B N 1
ATOM 4346 C CA . TYR B 1 227 ? 20.703 12.25 -4.082 1 98.5 227 TYR B CA 1
ATOM 4347 C C . TYR B 1 227 ? 20.016 13.461 -4.703 1 98.5 227 TYR B C 1
ATOM 4349 O O . TYR B 1 227 ? 19.078 14.016 -4.125 1 98.5 227 TYR B O 1
ATOM 4357 N N . ASP B 1 228 ? 20.5 13.883 -5.871 1 98.12 228 ASP B N 1
ATOM 4358 C CA . ASP B 1 228 ? 19.781 14.773 -6.77 1 98.12 228 ASP B CA 1
ATOM 4359 C C . ASP B 1 228 ? 18.938 13.977 -7.766 1 98.12 228 ASP B C 1
ATOM 4361 O O . ASP B 1 228 ? 19.469 13.383 -8.703 1 98.12 228 ASP B O 1
ATOM 4365 N N . PRO B 1 229 ? 17.641 14.016 -7.586 1 97.06 229 PRO B N 1
ATOM 4366 C CA . PRO B 1 229 ? 16.797 13.18 -8.445 1 97.06 229 PRO B CA 1
ATOM 4367 C C . PRO B 1 229 ? 16.875 13.586 -9.914 1 97.06 229 PRO B C 1
ATOM 4369 O O . PRO B 1 229 ? 16.422 12.844 -10.789 1 97.06 229 PRO B O 1
ATOM 4372 N N . SER B 1 230 ? 17.375 14.742 -10.156 1 95.44 230 SER B N 1
ATOM 4373 C CA . SER B 1 230 ? 17.4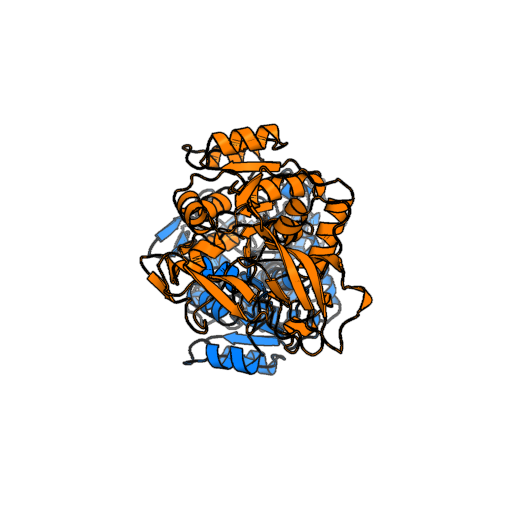38 15.227 -11.531 1 95.44 230 SER B CA 1
ATOM 4374 C C . SER B 1 230 ? 18.703 14.766 -12.227 1 95.44 230 SER B C 1
ATOM 4376 O O . SER B 1 230 ? 18.844 14.922 -13.445 1 95.44 230 SER B O 1
ATOM 4378 N N . GLU B 1 231 ? 19.594 14.234 -11.523 1 95.88 231 GLU B N 1
ATOM 4379 C CA . GLU B 1 231 ? 20.844 13.75 -12.125 1 95.88 231 GLU B CA 1
ATOM 4380 C C . GLU B 1 231 ? 20.562 12.602 -13.094 1 95.88 231 GLU B C 1
ATOM 4382 O O . GLU B 1 231 ? 19.797 11.688 -12.781 1 95.88 231 GLU B O 1
ATOM 4387 N N . PRO B 1 232 ? 21.203 12.688 -14.258 1 93.75 232 PRO B N 1
ATOM 4388 C CA . PRO B 1 232 ? 21.031 11.57 -15.188 1 93.75 232 PRO B CA 1
ATOM 4389 C C . PRO B 1 232 ? 21.453 10.234 -14.586 1 93.75 232 PRO B C 1
ATOM 4391 O O . PRO B 1 232 ? 22.453 10.172 -13.867 1 93.75 232 PRO B O 1
ATOM 4394 N N . ASP B 1 233 ? 20.734 9.156 -14.789 1 95 233 ASP B N 1
ATOM 4395 C CA . ASP B 1 233 ? 21 7.766 -14.445 1 95 233 ASP B CA 1
ATOM 4396 C C . ASP B 1 233 ? 21.047 7.566 -12.938 1 95 233 ASP B C 1
ATOM 4398 O O . ASP B 1 233 ? 21.656 6.605 -12.445 1 95 233 ASP B O 1
ATOM 4402 N N . VAL B 1 234 ? 20.578 8.602 -12.188 1 97.88 234 VAL B N 1
ATOM 4403 C CA . VAL B 1 234 ? 20.641 8.539 -10.727 1 97.88 234 VAL B CA 1
ATOM 4404 C C . VAL B 1 234 ? 19.875 7.309 -10.234 1 97.88 234 VAL B C 1
ATOM 4406 O O . VAL B 1 234 ? 20.281 6.672 -9.258 1 97.88 234 VAL B O 1
ATOM 4409 N N . ILE B 1 235 ? 18.859 6.906 -10.875 1 97.88 235 ILE B N 1
ATOM 4410 C CA . ILE B 1 235 ? 18.062 5.75 -10.469 1 97.88 235 ILE B CA 1
ATOM 4411 C C . ILE B 1 235 ? 18.891 4.477 -10.617 1 97.88 235 ILE B C 1
ATOM 4413 O O . ILE B 1 235 ? 18.922 3.645 -9.711 1 97.88 235 ILE B O 1
ATOM 4417 N N . LYS B 1 236 ? 19.531 4.332 -11.773 1 97.31 236 LYS B N 1
ATOM 4418 C CA . LYS B 1 236 ? 20.391 3.182 -11.977 1 97.31 236 LYS B CA 1
ATOM 4419 C C . LYS B 1 236 ? 21.484 3.115 -10.914 1 97.31 236 LYS B C 1
ATOM 4421 O O . LYS B 1 236 ? 21.781 2.043 -10.375 1 97.31 236 LYS B O 1
ATOM 4426 N N . ARG B 1 237 ? 22.047 4.23 -10.625 1 97.25 237 ARG B N 1
ATOM 4427 C CA . ARG B 1 237 ? 23.078 4.309 -9.594 1 97.25 237 ARG B CA 1
ATOM 4428 C C . ARG B 1 237 ? 22.531 3.877 -8.242 1 97.25 237 ARG B C 1
ATOM 4430 O O . ARG B 1 237 ? 23.156 3.082 -7.535 1 97.25 237 ARG B O 1
ATOM 4437 N N . ILE B 1 238 ? 21.391 4.379 -7.871 1 98.06 238 ILE B N 1
ATOM 4438 C CA . ILE B 1 238 ? 20.766 4.09 -6.59 1 98.06 238 ILE B CA 1
ATOM 4439 C C . ILE B 1 238 ? 20.484 2.592 -6.48 1 98.06 238 ILE B C 1
ATOM 4441 O O . ILE B 1 238 ? 20.766 1.975 -5.449 1 98.06 238 ILE B O 1
ATOM 4445 N N . VAL B 1 239 ? 19.953 2.016 -7.508 1 96.5 239 VAL B N 1
ATOM 4446 C CA . VAL B 1 239 ? 19.625 0.593 -7.508 1 96.5 239 VAL B CA 1
ATOM 4447 C C . VAL B 1 239 ? 20.906 -0.228 -7.301 1 96.5 239 VAL B C 1
ATOM 4449 O O . VAL B 1 239 ? 20.906 -1.181 -6.516 1 96.5 239 VAL B O 1
ATOM 4452 N N . LYS B 1 240 ? 21.922 0.148 -7.957 1 95.88 240 LYS B N 1
ATOM 4453 C CA . LYS B 1 240 ? 23.203 -0.542 -7.828 1 95.88 240 LYS B CA 1
ATOM 4454 C C . LYS B 1 240 ? 23.797 -0.352 -6.434 1 95.88 240 LYS B C 1
ATOM 4456 O O . LYS B 1 240 ? 24.203 -1.319 -5.789 1 95.88 240 LYS B O 1
ATOM 4461 N N . GLU B 1 241 ? 23.766 0.857 -5.926 1 96.5 241 GLU B N 1
ATOM 4462 C CA . GLU B 1 241 ? 24.391 1.208 -4.652 1 96.5 241 GLU B CA 1
ATOM 4463 C C . GLU B 1 241 ? 23.641 0.573 -3.48 1 96.5 241 GLU B C 1
ATOM 4465 O O . GLU B 1 241 ? 24.219 0.389 -2.404 1 96.5 241 GLU B O 1
ATOM 4470 N N . ASN B 1 242 ? 22.391 0.301 -3.65 1 96.12 242 ASN B N 1
ATOM 4471 C CA . ASN B 1 242 ? 21.578 -0.149 -2.533 1 96.12 242 ASN B CA 1
ATOM 4472 C C . ASN B 1 242 ? 21.047 -1.563 -2.76 1 96.12 242 ASN B C 1
ATOM 4474 O O . ASN B 1 242 ? 20 -1.936 -2.219 1 96.12 242 ASN B O 1
ATOM 4478 N N . ASP B 1 243 ? 21.734 -2.326 -3.604 1 93.44 243 ASP B N 1
ATOM 4479 C CA . ASP B 1 243 ? 21.406 -3.729 -3.844 1 93.44 243 ASP B CA 1
ATOM 4480 C C . ASP B 1 243 ? 19.922 -3.895 -4.188 1 93.44 243 ASP B C 1
ATOM 4482 O O . ASP B 1 243 ? 19.219 -4.641 -3.518 1 93.44 243 ASP B O 1
ATOM 4486 N N . GLY B 1 244 ? 19.469 -3.1 -5.16 1 95.06 244 GLY B N 1
ATOM 4487 C CA . GLY B 1 244 ? 18.109 -3.26 -5.652 1 95.06 244 GLY B CA 1
ATOM 4488 C C . GLY B 1 244 ? 17.203 -2.113 -5.262 1 95.06 244 GLY B C 1
ATOM 4489 O O . GLY B 1 244 ? 16 -2.135 -5.566 1 95.06 244 GLY B O 1
ATOM 4490 N N . GLY B 1 245 ? 17.703 -1.146 -4.512 1 97.12 245 GLY B N 1
ATOM 4491 C CA . GLY B 1 245 ? 16.906 0.027 -4.176 1 97.12 245 GLY B CA 1
ATOM 4492 C C . GLY B 1 245 ? 16.594 0.131 -2.695 1 97.12 245 GLY B C 1
ATOM 4493 O O . GLY B 1 245 ? 17.359 -0.363 -1.859 1 97.12 245 GLY B O 1
ATOM 4494 N N . PHE B 1 246 ? 15.555 0.852 -2.406 1 98.19 246 PHE B N 1
ATOM 4495 C CA . PHE B 1 246 ? 15.195 1.129 -1.021 1 98.19 246 PHE B CA 1
ATOM 4496 C C . PHE B 1 246 ? 13.984 0.303 -0.6 1 98.19 246 PHE B C 1
ATOM 4498 O O . PHE B 1 246 ? 13.008 0.199 -1.345 1 98.19 246 PHE B O 1
ATOM 4505 N N . ASP B 1 247 ? 14.047 -0.282 0.66 1 97.75 247 ASP B N 1
ATOM 4506 C CA . ASP B 1 247 ? 12.922 -1.034 1.207 1 97.75 247 ASP B CA 1
ATOM 4507 C C . ASP B 1 247 ? 11.812 -0.097 1.674 1 97.75 247 ASP B C 1
ATOM 4509 O O . ASP B 1 247 ? 10.633 -0.456 1.638 1 97.75 247 ASP B O 1
ATOM 4513 N N . CYS B 1 248 ? 12.188 1.085 2.141 1 98.5 248 CYS B N 1
ATOM 4514 C CA . CYS B 1 248 ? 11.242 2.031 2.729 1 98.5 248 CYS B CA 1
ATOM 4515 C C . CYS B 1 248 ? 11.469 3.436 2.18 1 98.5 248 CYS B C 1
ATOM 4517 O O . CYS B 1 248 ? 12.586 3.949 2.215 1 98.5 248 CYS B O 1
ATOM 4519 N N . ILE B 1 249 ? 10.414 4.035 1.669 1 98.56 249 ILE B N 1
ATOM 4520 C CA . ILE B 1 249 ? 10.508 5.375 1.102 1 98.56 249 ILE B CA 1
ATOM 4521 C C . ILE B 1 249 ? 9.367 6.242 1.624 1 98.56 249 ILE B C 1
ATOM 4523 O O . ILE B 1 249 ? 8.219 5.785 1.704 1 98.56 249 ILE B O 1
ATOM 4527 N N . VAL B 1 250 ? 9.656 7.453 2.014 1 98.31 250 VAL B N 1
ATOM 4528 C CA . VAL B 1 250 ? 8.625 8.461 2.242 1 98.31 250 VAL B CA 1
ATOM 4529 C C . VAL B 1 250 ? 8.789 9.602 1.244 1 98.31 250 VAL B C 1
ATOM 4531 O O . VAL B 1 250 ? 9.867 10.18 1.122 1 98.31 250 VAL B O 1
ATOM 4534 N N . ASP B 1 251 ? 7.762 9.852 0.517 1 96.94 251 ASP B N 1
ATOM 4535 C CA . ASP B 1 251 ? 7.727 10.977 -0.412 1 96.94 251 ASP B CA 1
ATOM 4536 C C . ASP B 1 251 ? 6.961 12.156 0.186 1 96.94 251 ASP B C 1
ATOM 4538 O O . ASP B 1 251 ? 5.73 12.188 0.16 1 96.94 251 ASP B O 1
ATOM 4542 N N . PHE B 1 252 ? 7.656 13.188 0.624 1 93.25 252 PHE B N 1
ATOM 4543 C CA . PHE B 1 252 ? 7.043 14.367 1.231 1 93.25 252 PHE B CA 1
ATOM 4544 C C . PHE B 1 252 ? 6.75 15.43 0.178 1 93.25 252 PHE B C 1
ATOM 4546 O O . PHE B 1 252 ? 6.23 16.5 0.498 1 93.25 252 PHE B O 1
ATOM 4553 N N . ALA B 1 253 ? 7.078 15.18 -1.021 1 88.56 253 ALA B N 1
ATOM 4554 C CA . ALA B 1 253 ? 6.758 16.109 -2.104 1 88.56 253 ALA B CA 1
ATOM 4555 C C . ALA B 1 253 ? 5.402 15.781 -2.719 1 88.56 253 ALA B C 1
ATOM 4557 O O . ALA B 1 253 ? 4.477 16.594 -2.666 1 88.56 253 ALA B O 1
ATOM 4558 N N . GLY B 1 254 ? 5.215 14.594 -3.207 1 86.06 254 GLY B N 1
ATOM 4559 C CA . GLY B 1 254 ? 3.922 14.133 -3.684 1 86.06 254 GLY B CA 1
ATOM 4560 C C . GLY B 1 254 ? 3.541 14.711 -5.035 1 86.06 254 GLY B C 1
ATOM 4561 O O . GLY B 1 254 ? 2.445 15.25 -5.199 1 86.06 254 GLY B O 1
ATOM 4562 N N . ASN B 1 255 ? 4.414 14.812 -5.945 1 86.31 255 ASN B N 1
ATOM 4563 C CA . ASN B 1 255 ? 4.109 15.141 -7.332 1 86.31 255 ASN B CA 1
ATOM 4564 C C . ASN B 1 255 ? 4.512 14.016 -8.281 1 86.31 255 ASN B C 1
ATOM 4566 O O . ASN B 1 255 ? 5.031 12.984 -7.844 1 86.31 255 ASN B O 1
ATOM 4570 N N . ASP B 1 256 ? 4.203 14.203 -9.547 1 88.44 256 ASP B N 1
ATOM 4571 C CA . ASP B 1 256 ? 4.441 13.148 -10.523 1 88.44 256 ASP B CA 1
ATOM 4572 C C . ASP B 1 256 ? 5.918 12.766 -10.578 1 88.44 256 ASP B C 1
ATOM 4574 O O . ASP B 1 256 ? 6.258 11.578 -10.617 1 88.44 256 ASP B O 1
ATOM 4578 N N . LYS B 1 257 ? 6.742 13.734 -10.516 1 91.62 257 LYS B N 1
ATOM 4579 C CA . LYS B 1 257 ? 8.172 13.492 -10.641 1 91.62 257 LYS B CA 1
ATOM 4580 C C . LYS B 1 257 ? 8.719 12.758 -9.422 1 91.62 257 LYS B C 1
ATOM 4582 O O . LYS B 1 257 ? 9.492 11.805 -9.555 1 91.62 257 LYS B O 1
ATOM 4587 N N . SER B 1 258 ? 8.367 13.227 -8.273 1 93.38 258 SER B N 1
ATOM 4588 C CA . SER B 1 258 ? 8.867 12.602 -7.055 1 93.38 258 SER B CA 1
ATOM 4589 C C . SER B 1 258 ? 8.352 11.172 -6.914 1 93.38 258 SER B C 1
ATOM 4591 O O . SER B 1 258 ? 9.078 10.281 -6.48 1 93.38 258 SER B O 1
ATOM 4593 N N . MET B 1 259 ? 7.121 10.961 -7.301 1 92.94 259 MET B N 1
ATOM 4594 C CA . MET B 1 259 ? 6.547 9.617 -7.23 1 92.94 259 MET B CA 1
ATOM 4595 C C . MET B 1 259 ? 7.219 8.688 -8.234 1 92.94 259 MET B C 1
ATOM 4597 O O . MET B 1 259 ? 7.488 7.523 -7.918 1 92.94 259 MET B O 1
ATOM 4601 N N . ASN B 1 260 ? 7.391 9.18 -9.438 1 93.88 260 ASN B N 1
ATOM 4602 C CA . ASN B 1 260 ? 8.109 8.375 -10.422 1 93.88 260 ASN B CA 1
ATOM 4603 C C . ASN B 1 260 ? 9.508 8.016 -9.938 1 93.88 260 ASN B C 1
ATOM 4605 O O . ASN B 1 260 ? 9.977 6.898 -10.148 1 93.88 260 ASN B O 1
ATOM 4609 N N . PHE B 1 261 ? 10.148 9.031 -9.344 1 96.81 261 PHE B N 1
ATOM 4610 C CA . PHE B 1 261 ? 11.461 8.781 -8.758 1 96.81 261 PHE B CA 1
ATOM 4611 C C . PHE B 1 261 ? 11.383 7.719 -7.676 1 96.81 261 PHE B C 1
ATOM 4613 O O . PHE B 1 261 ? 12.203 6.797 -7.637 1 96.81 261 PHE B O 1
ATOM 4620 N N . ALA B 1 262 ? 10.414 7.793 -6.762 1 97.12 262 ALA B N 1
ATOM 4621 C CA . ALA B 1 262 ? 10.203 6.816 -5.691 1 97.12 262 ALA B CA 1
ATOM 4622 C C . ALA B 1 262 ? 9.992 5.418 -6.262 1 97.12 262 ALA B C 1
ATOM 4624 O O . ALA B 1 262 ? 10.625 4.457 -5.82 1 97.12 262 ALA B O 1
ATOM 4625 N N . VAL B 1 263 ? 9.172 5.293 -7.273 1 96 263 VAL B N 1
ATOM 4626 C CA . VAL B 1 263 ? 8.844 4.012 -7.891 1 96 263 VAL B CA 1
ATOM 4627 C C . VAL B 1 263 ? 10.086 3.436 -8.57 1 96 263 VAL B C 1
ATOM 4629 O O . VAL B 1 263 ? 10.305 2.225 -8.547 1 96 263 VAL B O 1
ATOM 4632 N N . GLY B 1 264 ? 10.836 4.285 -9.172 1 96.75 264 GLY B N 1
ATOM 4633 C CA . GLY B 1 264 ? 12.047 3.838 -9.836 1 96.75 264 GLY B CA 1
ATOM 4634 C C . GLY B 1 264 ? 13.102 3.336 -8.867 1 96.75 264 GLY B C 1
ATOM 4635 O O . GLY B 1 264 ? 13.953 2.516 -9.234 1 96.75 264 GLY B O 1
ATOM 4636 N N . THR B 1 265 ? 13.055 3.783 -7.621 1 98.06 265 THR B N 1
ATOM 4637 C CA . THR B 1 265 ? 14.148 3.506 -6.695 1 98.06 265 THR B CA 1
ATOM 4638 C C . THR B 1 265 ? 13.711 2.502 -5.629 1 98.06 265 THR B C 1
ATOM 4640 O O . THR B 1 265 ? 14.547 1.991 -4.875 1 98.06 265 THR B O 1
ATOM 4643 N N . VAL B 1 266 ? 12.469 2.203 -5.555 1 97.69 266 VAL B N 1
ATOM 4644 C CA . VAL B 1 266 ? 11.984 1.271 -4.543 1 97.69 266 VAL B CA 1
ATOM 4645 C C . VAL B 1 266 ? 12.43 -0.148 -4.887 1 97.69 266 VAL B C 1
ATOM 4647 O O . VAL B 1 266 ? 12.43 -0.537 -6.059 1 97.69 266 VAL B O 1
ATOM 4650 N N . ALA B 1 267 ? 12.859 -0.881 -3.883 1 96.69 267 ALA B N 1
ATOM 4651 C CA . ALA B 1 267 ? 13.227 -2.285 -4.059 1 96.69 267 ALA B CA 1
ATOM 4652 C C . ALA B 1 267 ? 11.984 -3.154 -4.234 1 96.69 267 ALA B C 1
ATOM 4654 O O . ALA B 1 267 ? 10.875 -2.75 -3.867 1 96.69 267 ALA B O 1
ATOM 4655 N N . ARG B 1 268 ? 12.164 -4.324 -4.844 1 95.44 268 ARG B N 1
ATOM 4656 C CA . ARG B 1 268 ? 11.078 -5.297 -4.879 1 95.44 268 ARG B CA 1
ATOM 4657 C C . ARG B 1 268 ? 10.578 -5.609 -3.471 1 95.44 268 ARG B C 1
ATOM 4659 O O . ARG B 1 268 ? 11.375 -5.859 -2.564 1 95.44 268 ARG B O 1
ATOM 4666 N N . GLY B 1 269 ? 9.242 -5.508 -3.352 1 95.31 269 GLY B N 1
ATOM 4667 C CA . GLY B 1 269 ? 8.641 -5.75 -2.049 1 95.31 269 GLY B CA 1
ATOM 4668 C C . GLY B 1 269 ? 8.711 -4.547 -1.128 1 95.31 269 GLY B C 1
ATOM 4669 O O . GLY B 1 269 ? 8.305 -4.621 0.034 1 95.31 269 GLY B O 1
ATOM 4670 N N . GLY B 1 270 ? 9.273 -3.449 -1.658 1 96.94 270 GLY B N 1
ATOM 4671 C CA . GLY B 1 270 ? 9.406 -2.252 -0.844 1 96.94 270 GLY B CA 1
ATOM 4672 C C . GLY B 1 270 ? 8.109 -1.488 -0.685 1 96.94 270 GLY B C 1
ATOM 4673 O O . GLY B 1 270 ? 7.098 -1.844 -1.29 1 96.94 270 GLY B O 1
ATOM 4674 N N . LYS B 1 271 ? 8.125 -0.471 0.152 1 97.56 271 LYS B N 1
ATOM 4675 C CA . LYS B 1 271 ? 6.941 0.326 0.465 1 97.56 271 LYS B CA 1
ATOM 4676 C C . LYS B 1 271 ? 7.23 1.817 0.316 1 97.56 271 LYS B C 1
ATOM 4678 O O . LYS B 1 271 ? 8.273 2.301 0.763 1 97.56 271 LYS B O 1
ATOM 4683 N N . ILE B 1 272 ? 6.305 2.521 -0.329 1 97.12 272 ILE B N 1
ATOM 4684 C CA . ILE B 1 272 ? 6.332 3.971 -0.484 1 97.12 272 ILE B CA 1
ATOM 4685 C C . ILE B 1 272 ? 5.156 4.594 0.27 1 97.12 272 ILE B C 1
ATOM 4687 O O . ILE B 1 272 ? 4.004 4.215 0.054 1 97.12 272 ILE B O 1
ATOM 4691 N N . VAL B 1 273 ? 5.434 5.477 1.161 1 97.19 273 VAL B N 1
ATOM 4692 C CA . VAL B 1 273 ? 4.414 6.32 1.775 1 97.19 273 VAL B CA 1
ATOM 4693 C C . VAL B 1 273 ? 4.449 7.715 1.154 1 97.19 273 VAL B C 1
ATOM 4695 O O . VAL B 1 273 ? 5.48 8.391 1.195 1 97.19 273 VAL B O 1
ATOM 4698 N N . VAL B 1 274 ? 3.35 8.102 0.592 1 95.19 274 VAL B N 1
ATOM 4699 C CA . VAL B 1 274 ? 3.277 9.414 -0.038 1 95.19 274 VAL B CA 1
ATOM 4700 C C . VAL B 1 274 ? 2.506 10.383 0.861 1 95.19 274 VAL B C 1
ATOM 4702 O O . VAL B 1 274 ? 1.341 10.133 1.187 1 95.19 274 VAL B O 1
ATOM 4705 N N . SER B 1 275 ? 3.043 11.391 1.27 1 89.81 275 SER B N 1
ATOM 4706 C CA . SER B 1 275 ? 2.438 12.359 2.182 1 89.81 275 SER B CA 1
ATOM 4707 C C . SER B 1 275 ? 2.527 13.773 1.627 1 89.81 275 SER B C 1
ATOM 4709 O O . SER B 1 275 ? 1.895 14.695 2.15 1 89.81 275 SER B O 1
ATOM 4711 N N . GLY B 1 276 ? 3.062 14.031 0.429 1 78.12 276 GLY B N 1
ATOM 4712 C CA . GLY B 1 276 ? 3.1 15.344 -0.189 1 78.12 276 GLY B CA 1
ATOM 4713 C C . GLY B 1 276 ? 1.943 15.594 -1.139 1 78.12 276 GLY B C 1
ATOM 4714 O O . GLY B 1 276 ? 1.408 14.648 -1.729 1 78.12 276 GLY B O 1
ATOM 4715 N N . LEU B 1 277 ? 1.481 16.906 -1.204 1 66.88 277 LEU B N 1
ATOM 4716 C CA . LEU B 1 277 ? 0.285 17.234 -1.97 1 66.88 277 LEU B CA 1
ATOM 4717 C C . LEU B 1 277 ? 0.602 18.25 -3.061 1 66.88 277 LEU B C 1
ATOM 4719 O O . LEU B 1 277 ? -0.176 19.172 -3.295 1 66.88 277 LEU B O 1
ATOM 4723 N N . MET B 1 278 ? 1.663 18.062 -3.678 1 66.81 278 MET B N 1
ATOM 4724 C CA . MET B 1 278 ? 1.968 19.047 -4.707 1 66.81 278 MET B CA 1
ATOM 4725 C C . MET B 1 278 ? 1.092 18.844 -5.938 1 66.81 278 MET B C 1
ATOM 4727 O O . MET B 1 278 ? 0.896 19.781 -6.727 1 66.81 278 MET B O 1
ATOM 4731 N N . GLY B 1 279 ? 0.547 17.656 -6.07 1 69 279 GLY B N 1
ATOM 4732 C CA . GLY B 1 279 ? -0.472 17.453 -7.09 1 69 279 GLY B CA 1
ATOM 4733 C C . GLY B 1 279 ? 0.045 16.734 -8.32 1 69 279 GLY B C 1
ATOM 4734 O O . GLY B 1 279 ? 1.142 16.172 -8.297 1 69 279 GLY B O 1
ATOM 4735 N N . GLY B 1 280 ? -0.85 16.547 -9.281 1 78.25 280 GLY B N 1
ATOM 4736 C CA . GLY B 1 280 ? -0.513 15.852 -10.516 1 78.25 280 GLY B CA 1
ATOM 4737 C C . GLY B 1 280 ? -1.217 14.516 -10.656 1 78.25 280 GLY B C 1
ATOM 4738 O O . GLY B 1 280 ? -2.244 14.273 -10.023 1 78.25 280 GLY B O 1
ATOM 4739 N N . GLN B 1 281 ? -0.688 13.859 -11.695 1 84.56 281 GLN B N 1
ATOM 4740 C CA . GLN B 1 281 ? -1.231 12.547 -12.008 1 84.56 281 GLN B CA 1
ATOM 4741 C C . GLN B 1 281 ? -0.155 11.469 -11.906 1 84.56 281 GLN B C 1
ATOM 4743 O O . GLN B 1 281 ? 0.956 11.648 -12.414 1 84.56 281 GLN B O 1
ATOM 4748 N N . PHE B 1 282 ? -0.524 10.477 -11.219 1 86.06 282 PHE B N 1
ATOM 4749 C CA . PHE B 1 282 ? 0.367 9.32 -11.141 1 86.06 282 PHE B CA 1
ATOM 4750 C C . PHE B 1 282 ? -0.147 8.188 -12.016 1 86.06 282 PHE B C 1
ATOM 4752 O O . PHE B 1 282 ? -1.321 7.816 -11.938 1 86.06 282 PHE B O 1
ATOM 4759 N N . SER B 1 283 ? 0.746 7.762 -12.828 1 88.06 283 SER B N 1
ATOM 4760 C CA . SER B 1 283 ? 0.405 6.672 -13.742 1 88.06 283 SER B CA 1
ATOM 4761 C C . SER B 1 283 ? 1.498 5.609 -13.766 1 88.06 283 SER B C 1
ATOM 4763 O O . SER B 1 283 ? 2.688 5.934 -13.773 1 88.06 283 SER B O 1
ATOM 4765 N N . LEU B 1 284 ? 1.075 4.387 -13.719 1 87.44 284 LEU B N 1
ATOM 4766 C CA . LEU B 1 284 ? 2.004 3.262 -13.734 1 87.44 284 LEU B CA 1
ATOM 4767 C C . LEU B 1 284 ? 1.4 2.07 -14.469 1 87.44 284 LEU B C 1
ATOM 4769 O O . LEU B 1 284 ? 0.226 1.745 -14.281 1 87.44 284 LEU B O 1
ATOM 4773 N N . PRO B 1 285 ? 2.145 1.481 -15.383 1 84.25 285 PRO B N 1
ATOM 4774 C CA . PRO B 1 285 ? 1.646 0.223 -15.938 1 84.25 285 PRO B CA 1
ATOM 4775 C C . PRO B 1 285 ? 1.305 -0.804 -14.859 1 84.25 285 PRO B C 1
ATOM 4777 O O . PRO B 1 285 ? 2.07 -0.986 -13.914 1 84.25 285 PRO B O 1
ATOM 4780 N N . MET B 1 286 ? 0.197 -1.496 -15.031 1 83.56 286 MET B N 1
ATOM 4781 C CA . MET B 1 286 ? -0.298 -2.443 -14.039 1 83.56 286 MET B CA 1
ATOM 4782 C C . MET B 1 286 ? 0.728 -3.541 -13.773 1 83.56 286 MET B C 1
ATOM 4784 O O . MET B 1 286 ? 0.897 -3.977 -12.633 1 83.56 286 MET B O 1
ATOM 4788 N N . VAL B 1 287 ? 1.439 -3.904 -14.734 1 81.44 287 VAL B N 1
ATOM 4789 C CA . VAL B 1 287 ? 2.375 -5.02 -14.625 1 81.44 287 VAL B CA 1
ATOM 4790 C C . VAL B 1 287 ? 3.494 -4.664 -13.648 1 81.44 287 VAL B C 1
ATOM 4792 O O . VAL B 1 287 ? 4.047 -5.539 -12.984 1 81.44 287 VAL B O 1
ATOM 4795 N N . GLN B 1 288 ? 3.73 -3.359 -13.469 1 84.44 288 GLN B N 1
ATOM 4796 C CA . GLN B 1 288 ? 4.809 -2.939 -12.578 1 84.44 288 GLN B CA 1
ATOM 4797 C C . GLN B 1 288 ? 4.438 -3.17 -11.117 1 84.44 288 GLN B C 1
ATOM 4799 O O . GLN B 1 288 ? 5.312 -3.387 -10.281 1 84.44 288 GLN B O 1
ATOM 4804 N N . TRP B 1 289 ? 3.129 -3.156 -10.805 1 85.44 289 TRP B N 1
ATOM 4805 C CA . TRP B 1 289 ? 2.688 -3.453 -9.445 1 85.44 289 TRP B CA 1
ATOM 4806 C C . TRP B 1 289 ? 3.018 -4.895 -9.07 1 85.44 289 TRP B C 1
ATOM 4808 O O . TRP B 1 289 ? 3.426 -5.168 -7.938 1 85.44 289 TRP B O 1
ATOM 4818 N N . ILE B 1 290 ? 2.934 -5.676 -10.047 1 82.12 290 ILE B N 1
ATOM 4819 C CA . ILE B 1 290 ? 3.115 -7.102 -9.797 1 82.12 290 ILE B CA 1
ATOM 4820 C C . ILE B 1 290 ? 4.605 -7.441 -9.797 1 82.12 290 ILE B C 1
ATOM 4822 O O . ILE B 1 290 ? 5.09 -8.141 -8.906 1 82.12 290 ILE B O 1
ATOM 4826 N N . TYR B 1 291 ? 5.344 -6.879 -10.695 1 83.25 291 TYR B N 1
ATOM 4827 C CA . TYR B 1 291 ? 6.754 -7.23 -10.82 1 83.25 291 TYR B CA 1
ATOM 4828 C C . TYR B 1 291 ? 7.566 -6.637 -9.672 1 83.25 291 TYR B C 1
ATOM 4830 O O . TYR B 1 291 ? 8.492 -7.273 -9.172 1 83.25 291 TYR B O 1
ATOM 4838 N N . LYS B 1 292 ? 7.188 -5.434 -9.305 1 90.12 292 LYS B N 1
ATOM 4839 C CA . LYS B 1 292 ? 7.91 -4.801 -8.203 1 90.12 292 LYS B CA 1
ATOM 4840 C C . LYS B 1 292 ? 7.367 -5.262 -6.852 1 90.12 292 LYS B C 1
ATOM 4842 O O . LYS B 1 292 ? 8.047 -5.133 -5.832 1 90.12 292 LYS B O 1
ATOM 4847 N N . ARG B 1 293 ? 6.125 -5.746 -6.895 1 93.69 293 ARG B N 1
ATOM 4848 C CA . ARG B 1 293 ? 5.473 -6.156 -5.656 1 93.69 293 ARG B CA 1
ATOM 4849 C C . ARG B 1 293 ? 5.555 -5.059 -4.602 1 93.69 293 ARG B C 1
ATOM 4851 O O . ARG B 1 293 ? 5.898 -5.32 -3.449 1 93.69 293 ARG B O 1
ATOM 4858 N N . MET B 1 294 ? 5.348 -3.84 -4.992 1 94.81 294 MET B N 1
ATOM 4859 C CA . MET B 1 294 ? 5.523 -2.672 -4.133 1 94.81 294 MET B CA 1
ATOM 4860 C C . MET B 1 294 ? 4.219 -2.299 -3.441 1 94.81 294 MET B C 1
ATOM 4862 O O . MET B 1 294 ? 3.141 -2.711 -3.877 1 94.81 294 MET B O 1
ATOM 4866 N N . THR B 1 295 ? 4.309 -1.589 -2.412 1 96.25 295 THR B N 1
ATOM 4867 C CA . THR B 1 295 ? 3.184 -0.996 -1.698 1 96.25 295 THR B CA 1
ATOM 4868 C C . THR B 1 295 ? 3.258 0.528 -1.744 1 96.25 295 THR B C 1
ATOM 4870 O O . THR B 1 295 ? 4.316 1.111 -1.497 1 96.25 295 THR B O 1
ATOM 4873 N N . ILE B 1 296 ? 2.188 1.133 -2.125 1 95.69 296 ILE B N 1
ATOM 4874 C CA . ILE B 1 296 ? 2.074 2.586 -2.043 1 95.69 296 ILE B CA 1
ATOM 4875 C C . ILE B 1 296 ? 0.926 2.961 -1.107 1 95.69 296 ILE B C 1
ATOM 4877 O O . ILE B 1 296 ? -0.2 2.484 -1.274 1 95.69 296 ILE B O 1
ATOM 4881 N N . GLU B 1 297 ? 1.232 3.77 -0.167 1 95.69 297 GLU B N 1
ATOM 4882 C CA . GLU B 1 297 ? 0.25 4.215 0.817 1 95.69 297 GLU B CA 1
ATOM 4883 C C . GLU B 1 297 ? 0.171 5.738 0.866 1 95.69 297 GLU B C 1
ATOM 4885 O O . GLU B 1 297 ? 1.198 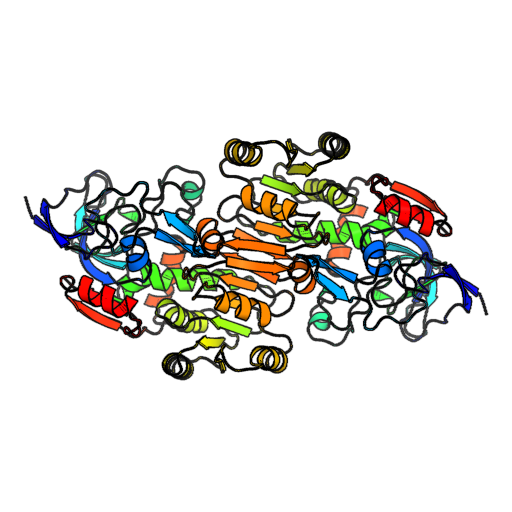6.418 0.919 1 95.69 297 GLU B O 1
ATOM 4890 N N . GLY B 1 298 ? -1.054 6.223 0.765 1 94.88 298 GLY B N 1
ATOM 4891 C CA . GLY B 1 298 ? -1.266 7.641 1 1 94.88 298 GLY B CA 1
ATOM 4892 C C . GLY B 1 298 ? -1.447 7.98 2.467 1 94.88 298 GLY B C 1
ATOM 4893 O O . GLY B 1 298 ? -2.152 7.277 3.191 1 94.88 298 GLY B O 1
ATOM 4894 N N . PHE B 1 299 ? -0.778 9.086 2.83 1 93.81 299 PHE B N 1
ATOM 4895 C CA . PHE B 1 299 ? -0.879 9.508 4.223 1 93.81 299 PHE B CA 1
ATOM 4896 C C . PHE B 1 299 ? -1.027 11.023 4.312 1 93.81 299 PHE B C 1
ATOM 4898 O O . PHE B 1 299 ? -0.252 11.766 3.705 1 93.81 299 PHE B O 1
ATOM 4905 N N . MET B 1 300 ? -1.933 11.461 5.027 1 91.69 300 MET B N 1
ATOM 4906 C CA . MET B 1 300 ? -2.156 12.898 5.152 1 91.69 300 MET B CA 1
ATOM 4907 C C . MET B 1 300 ? -1.637 13.414 6.492 1 91.69 300 MET B C 1
ATOM 4909 O O . MET B 1 300 ? -0.635 14.133 6.539 1 91.69 300 MET B O 1
ATOM 4913 N N . VAL B 1 301 ? -2.24 12.891 7.617 1 95.06 301 VAL B N 1
ATOM 4914 C CA . VAL B 1 301 ? -1.842 13.32 8.953 1 95.06 301 VAL B CA 1
ATOM 4915 C C . VAL B 1 301 ? -2.135 12.219 9.969 1 95.06 301 VAL B C 1
ATOM 4917 O O . VAL B 1 301 ? -2.855 11.266 9.664 1 95.06 301 VAL B O 1
ATOM 4920 N N . GLY B 1 302 ? -1.581 12.391 11.164 1 96.69 302 GLY B N 1
ATOM 4921 C CA . GLY B 1 302 ? -1.714 11.352 12.172 1 96.69 302 GLY B CA 1
ATOM 4922 C C . GLY B 1 302 ? -2.879 11.586 13.117 1 96.69 302 GLY B C 1
ATOM 4923 O O . GLY B 1 302 ? -3.637 12.539 12.953 1 96.69 302 GLY B O 1
ATOM 4924 N N . THR B 1 303 ? -3.061 10.695 14.062 1 97.75 303 THR B N 1
ATOM 4925 C CA . THR B 1 303 ? -4.145 10.703 15.039 1 97.75 303 THR B CA 1
ATOM 4926 C C . THR B 1 303 ? -3.725 11.438 16.312 1 97.75 303 THR B C 1
ATOM 4928 O O . THR B 1 303 ? -2.549 11.766 16.484 1 97.75 303 THR B O 1
ATOM 4931 N N . LEU B 1 304 ? -4.707 11.688 17.156 1 98.5 304 LEU B N 1
ATOM 4932 C CA . LEU B 1 304 ? -4.441 12.281 18.453 1 98.5 304 LEU B CA 1
ATOM 4933 C C . LEU B 1 304 ? -3.473 11.422 19.266 1 98.5 304 LEU B C 1
ATOM 4935 O O . LEU B 1 304 ? -2.533 11.938 19.875 1 98.5 304 LEU B O 1
ATOM 4939 N N . GLU B 1 305 ? -3.668 10.125 19.219 1 98.31 305 GLU B N 1
ATOM 4940 C CA . GLU B 1 305 ? -2.791 9.219 19.969 1 98.31 305 GLU B CA 1
ATOM 4941 C C . GLU B 1 305 ? -1.37 9.25 19.406 1 98.31 305 GLU B C 1
ATOM 4943 O O . GLU B 1 305 ? -0.4 9.234 20.172 1 98.31 305 GLU B O 1
ATOM 4948 N N . GLU B 1 306 ? -1.269 9.289 18.156 1 98 306 GLU B N 1
ATOM 4949 C CA . GLU B 1 306 ? 0.055 9.391 17.547 1 98 306 GLU B CA 1
ATOM 4950 C C . GLU B 1 306 ? 0.733 10.703 17.906 1 98 306 GLU B C 1
ATOM 4952 O O . GLU B 1 306 ? 1.955 10.758 18.062 1 98 306 GLU B O 1
ATOM 4957 N N . THR B 1 307 ? -0.057 11.727 18.031 1 98.62 307 THR B N 1
ATOM 4958 C CA . THR B 1 307 ? 0.504 13.016 18.422 1 98.62 307 THR B CA 1
ATOM 4959 C C . THR B 1 307 ? 1.039 12.961 19.844 1 98.62 307 THR B C 1
ATOM 4961 O O . THR B 1 307 ? 2.09 13.539 20.141 1 98.62 307 THR B O 1
ATOM 4964 N N . LYS B 1 308 ? 0.345 12.297 20.672 1 98.5 308 LYS B N 1
ATOM 4965 C CA . LYS B 1 308 ? 0.833 12.117 22.031 1 98.5 308 LYS B CA 1
ATOM 4966 C C . LYS B 1 308 ? 2.152 11.352 22.047 1 98.5 308 LYS B C 1
ATOM 4968 O O . LYS B 1 308 ? 3.068 11.695 22.797 1 98.5 308 LYS B O 1
ATOM 4973 N N . GLU B 1 309 ? 2.26 10.305 21.188 1 97.88 309 GLU B N 1
ATOM 4974 C CA . GLU B 1 309 ? 3.514 9.57 21.047 1 97.88 309 GLU B CA 1
ATOM 4975 C C . GLU B 1 309 ? 4.645 10.484 20.594 1 97.88 309 GLU B C 1
ATOM 4977 O O . GLU B 1 309 ? 5.746 10.445 21.156 1 97.88 309 GLU B O 1
ATOM 4982 N N . LEU B 1 310 ? 4.316 11.281 19.641 1 97.81 310 LEU B N 1
ATOM 4983 C CA . LEU B 1 310 ? 5.293 12.219 19.094 1 97.81 310 LEU B CA 1
ATOM 4984 C C . LEU B 1 310 ? 5.766 13.203 20.156 1 97.81 310 LEU B C 1
ATOM 4986 O O . LEU B 1 310 ? 6.965 13.438 20.297 1 97.81 310 LEU B O 1
ATOM 4990 N N . LEU B 1 311 ? 4.852 13.742 20.891 1 97.62 311 LEU B N 1
ATOM 4991 C CA . LEU B 1 311 ? 5.191 14.719 21.922 1 97.62 311 LEU B CA 1
ATOM 4992 C C . LEU B 1 311 ? 6.039 14.07 23.016 1 97.62 311 LEU B C 1
ATOM 4994 O O . LEU B 1 311 ? 6.941 14.711 23.562 1 97.62 311 LEU B O 1
ATOM 4998 N N . ALA B 1 312 ? 5.73 12.828 23.297 1 96.94 312 ALA B N 1
ATOM 4999 C CA . ALA B 1 312 ? 6.539 12.117 24.281 1 96.94 312 ALA B CA 1
ATOM 5000 C C . ALA B 1 312 ? 7.988 11.984 23.812 1 96.94 312 ALA B C 1
ATOM 5002 O O . ALA B 1 312 ? 8.922 12.18 24.594 1 96.94 312 ALA B O 1
ATOM 5003 N N . LEU B 1 313 ? 8.18 11.695 22.578 1 95.38 313 LEU B N 1
ATOM 5004 C CA . LEU B 1 313 ? 9.516 11.594 22.016 1 95.38 313 LEU B CA 1
ATOM 5005 C C . LEU B 1 313 ? 10.219 12.945 22.047 1 95.38 313 LEU B C 1
ATOM 5007 O O . LEU B 1 313 ? 11.398 13.023 22.391 1 95.38 313 LEU B O 1
ATOM 5011 N N . ALA B 1 314 ? 9.5 13.961 21.688 1 95.44 314 ALA B N 1
ATOM 5012 C CA . ALA B 1 314 ? 10.07 15.297 21.641 1 95.44 314 ALA B CA 1
ATOM 5013 C C . ALA B 1 314 ? 10.453 15.781 23.031 1 95.44 314 ALA B C 1
ATOM 5015 O O . ALA B 1 314 ? 11.531 16.344 23.234 1 95.44 314 ALA B O 1
ATOM 5016 N N . ARG B 1 315 ? 9.625 15.523 23.953 1 95.38 315 ARG B N 1
ATOM 5017 C CA . ARG B 1 315 ? 9.852 15.977 25.328 1 95.38 315 ARG B CA 1
ATOM 5018 C C . ARG B 1 315 ? 11.031 15.242 25.953 1 95.38 315 ARG B C 1
ATOM 5020 O O . ARG B 1 315 ? 11.695 15.773 26.844 1 95.38 315 ARG B O 1
ATOM 5027 N N . ALA B 1 316 ? 11.344 14.062 25.469 1 93.88 316 ALA B N 1
ATOM 5028 C CA . ALA B 1 316 ? 12.477 13.281 25.953 1 93.88 316 ALA B CA 1
ATOM 5029 C C . ALA B 1 316 ? 13.781 13.766 25.312 1 93.88 316 ALA B C 1
ATOM 5031 O O . ALA B 1 316 ? 14.859 13.25 25.641 1 93.88 316 ALA B O 1
ATOM 5032 N N . GLY B 1 317 ? 13.734 14.734 24.453 1 90.62 317 GLY B N 1
ATOM 5033 C CA . GLY B 1 317 ? 14.914 15.328 23.844 1 90.62 317 GLY B CA 1
ATOM 5034 C C . GLY B 1 317 ? 15.453 14.508 22.688 1 90.62 317 GLY B C 1
ATOM 5035 O O . GLY B 1 317 ? 16.625 14.625 22.328 1 90.62 317 GLY B O 1
ATOM 5036 N N . LYS B 1 318 ? 14.609 13.75 22.078 1 88 318 LYS B N 1
ATOM 5037 C CA . LYS B 1 318 ? 15.07 12.805 21.078 1 88 318 LYS B CA 1
ATOM 5038 C C . LYS B 1 318 ? 14.906 13.375 19.672 1 88 318 LYS B C 1
ATOM 5040 O O . LYS B 1 318 ? 15.25 12.719 18.688 1 88 318 LYS B O 1
ATOM 5045 N N . ILE B 1 319 ? 14.352 14.547 19.547 1 89.56 319 ILE B N 1
ATOM 5046 C CA . ILE B 1 319 ? 14.117 15.125 18.219 1 89.56 319 ILE B CA 1
ATOM 5047 C C . ILE B 1 319 ? 14.898 16.438 18.078 1 89.56 319 ILE B C 1
ATOM 5049 O O . ILE B 1 319 ? 14.758 17.344 18.906 1 89.56 319 ILE B O 1
ATOM 5053 N N . LYS B 1 320 ? 15.633 16.516 17.062 1 83.25 320 LYS B N 1
ATOM 5054 C CA . LYS B 1 320 ? 16.359 17.75 16.781 1 83.25 320 LYS B CA 1
ATOM 5055 C C . LYS B 1 320 ? 15.43 18.812 16.203 1 83.25 320 LYS B C 1
ATOM 5057 O O . LYS B 1 320 ? 14.578 18.516 15.375 1 83.25 320 LYS B O 1
ATOM 5062 N N . PRO B 1 321 ? 15.602 19.969 16.719 1 78.06 321 PRO B N 1
ATOM 5063 C CA . PRO B 1 321 ? 14.742 21.016 16.188 1 78.06 321 PRO B CA 1
ATOM 5064 C C . PRO B 1 321 ? 15.039 21.328 14.719 1 78.06 321 PRO B C 1
ATOM 5066 O O . PRO B 1 321 ? 16.188 21.219 14.281 1 78.06 321 PRO B O 1
ATOM 5069 N N . THR B 1 322 ? 14.023 21.688 14.039 1 78.88 322 THR B N 1
ATOM 5070 C CA . THR B 1 322 ? 14.172 22.141 12.656 1 78.88 322 THR B CA 1
ATOM 5071 C C . THR B 1 322 ? 14.398 23.656 12.602 1 78.88 322 THR B C 1
ATOM 5073 O O . THR B 1 322 ? 13.961 24.391 13.492 1 78.88 322 THR B O 1
ATOM 5076 N N . PRO B 1 323 ? 15.102 24.109 11.523 1 80.75 323 PRO B N 1
ATOM 5077 C CA . PRO B 1 323 ? 15.242 25.562 11.383 1 80.75 323 PRO B CA 1
ATOM 5078 C C . PRO B 1 323 ? 13.898 26.281 11.383 1 80.75 323 PRO B C 1
ATOM 5080 O O . PRO B 1 323 ? 12.945 25.812 10.758 1 80.75 323 PRO B O 1
ATOM 5083 N N . MET B 1 324 ? 13.883 27.391 12.188 1 88.75 324 MET B N 1
ATOM 5084 C CA . MET B 1 324 ? 12.641 28.141 12.312 1 88.75 324 MET B CA 1
ATOM 5085 C C . MET B 1 324 ? 12.922 29.625 12.43 1 88.75 324 MET B C 1
ATOM 5087 O O . MET B 1 324 ? 13.914 30.031 13.039 1 88.75 324 MET B O 1
ATOM 5091 N N . LYS B 1 325 ? 12.109 30.375 11.766 1 91.75 325 LYS B N 1
ATOM 5092 C CA . LYS B 1 325 ? 12.133 31.844 11.883 1 91.75 325 LYS B CA 1
ATOM 5093 C C . LYS B 1 325 ? 10.82 32.375 12.477 1 91.75 325 LYS B C 1
ATOM 5095 O O . LYS B 1 325 ? 9.742 32 12 1 91.75 325 LYS B O 1
ATOM 5100 N N . GLU B 1 326 ? 10.898 33.219 13.5 1 96.12 326 GLU B N 1
ATOM 5101 C CA . GLU B 1 326 ? 9.719 33.812 14.109 1 96.12 326 GLU B CA 1
ATOM 5102 C C . GLU B 1 326 ? 9.383 35.156 13.469 1 96.12 326 GLU B C 1
ATOM 5104 O O . GLU B 1 326 ? 10.273 35.969 13.234 1 96.12 326 GLU B O 1
ATOM 5109 N N . GLU B 1 327 ? 8.203 35.344 13.133 1 97.75 327 GLU B N 1
ATOM 5110 C CA . GLU B 1 327 ? 7.711 36.594 12.508 1 97.75 327 GLU B CA 1
ATOM 5111 C C . GLU B 1 327 ? 6.344 36.969 13.07 1 97.75 327 GLU B C 1
ATOM 5113 O O . GLU B 1 327 ? 5.598 36.125 13.555 1 97.75 327 GLU B O 1
ATOM 5118 N N . PRO B 1 328 ? 5.98 38.281 13 1 98 328 PRO B N 1
ATOM 5119 C CA . PRO B 1 328 ? 4.668 38.688 13.5 1 98 328 PRO B CA 1
ATOM 5120 C C . PRO B 1 328 ? 3.512 38.062 12.719 1 98 328 PRO B C 1
ATOM 5122 O O . PRO B 1 328 ? 3.578 37.969 11.492 1 98 328 PRO B O 1
ATOM 5125 N N . MET B 1 329 ? 2.453 37.719 13.422 1 97.56 329 MET B N 1
ATOM 5126 C CA . MET B 1 329 ? 1.246 37.156 12.82 1 97.56 329 MET B CA 1
ATOM 5127 C C . MET B 1 329 ? 0.665 38.094 11.781 1 97.56 329 MET B C 1
ATOM 5129 O O . MET B 1 329 ? 0.123 37.656 10.766 1 97.56 329 MET B O 1
ATOM 5133 N N . THR B 1 330 ? 0.817 39.406 11.984 1 96.88 330 THR B N 1
ATOM 5134 C CA . THR B 1 330 ? 0.262 40.406 11.094 1 96.88 330 THR B CA 1
ATOM 5135 C C . THR B 1 330 ? 0.937 40.375 9.727 1 96.88 330 THR B C 1
ATOM 5137 O O . THR B 1 330 ? 0.422 40.906 8.75 1 96.88 330 THR B O 1
ATOM 5140 N N . ASP B 1 331 ? 2.088 39.688 9.664 1 97.12 331 ASP B N 1
ATOM 5141 C CA . ASP B 1 331 ? 2.85 39.594 8.422 1 97.12 331 ASP B CA 1
ATOM 5142 C C . ASP B 1 331 ? 2.6 38.281 7.691 1 97.12 331 ASP B C 1
ATOM 5144 O O . ASP B 1 331 ? 3.35 37.906 6.785 1 97.12 331 ASP B O 1
ATOM 5148 N N . VAL B 1 332 ? 1.578 37.562 8.086 1 97.69 332 VAL B N 1
ATOM 5149 C CA . VAL B 1 332 ? 1.39 36.188 7.586 1 97.69 332 VAL B CA 1
ATOM 5150 C C . VAL B 1 332 ? 1.276 36.219 6.062 1 97.69 332 VAL B C 1
ATOM 5152 O O . VAL B 1 332 ? 1.793 35.312 5.387 1 97.69 332 VAL B O 1
ATOM 5155 N N . GLN B 1 333 ? 0.649 37.219 5.477 1 97.31 333 GLN B N 1
ATOM 5156 C CA . GLN B 1 333 ? 0.494 37.25 4.023 1 97.31 333 GLN B CA 1
ATOM 5157 C C . GLN B 1 333 ? 1.847 37.375 3.33 1 97.31 333 GLN B C 1
ATOM 5159 O O . GLN B 1 333 ? 2.084 36.75 2.301 1 97.31 333 GLN B O 1
ATOM 5164 N N . LYS B 1 334 ? 2.641 38.219 3.902 1 96.81 334 LYS B N 1
ATOM 5165 C CA . LYS B 1 334 ? 4 38.375 3.387 1 96.81 334 LYS B CA 1
ATOM 5166 C C . LYS B 1 334 ? 4.707 37.031 3.332 1 96.81 334 LYS B C 1
ATOM 5168 O O . LYS B 1 334 ? 5.359 36.688 2.34 1 96.81 334 LYS B O 1
ATOM 5173 N N . TRP B 1 335 ? 4.551 36.25 4.277 1 96.06 335 TRP B N 1
ATOM 5174 C CA . TRP B 1 335 ? 5.266 35 4.387 1 96.06 335 TRP B CA 1
ATOM 5175 C C . TRP B 1 335 ? 4.594 33.906 3.545 1 96.06 335 TRP B C 1
ATOM 5177 O O . TRP B 1 335 ? 5.258 33 3.045 1 96.06 335 TRP B O 1
ATOM 5187 N N . ILE B 1 336 ? 3.268 33.969 3.385 1 96.25 336 ILE B N 1
ATOM 5188 C CA . ILE B 1 336 ? 2.598 33.125 2.414 1 96.25 336 ILE B CA 1
ATOM 5189 C C . ILE B 1 336 ? 3.203 33.344 1.03 1 96.25 336 ILE B C 1
ATOM 5191 O O . ILE B 1 336 ? 3.537 32.375 0.335 1 96.25 336 ILE B O 1
ATOM 5195 N N . ASP B 1 337 ? 3.459 34.562 0.66 1 96.06 337 ASP B N 1
ATOM 5196 C CA . ASP B 1 337 ? 4.027 34.906 -0.642 1 96.06 337 ASP B CA 1
ATOM 5197 C C . ASP B 1 337 ? 5.457 34.375 -0.767 1 96.06 337 ASP B C 1
ATOM 5199 O O . ASP B 1 337 ? 5.844 33.875 -1.814 1 96.06 337 ASP B O 1
ATOM 5203 N N . GLN B 1 338 ? 6.191 34.531 0.298 1 93.69 338 GLN B N 1
ATOM 5204 C CA . GLN B 1 338 ? 7.574 34.062 0.283 1 93.69 338 GLN B CA 1
ATOM 5205 C C . GLN B 1 338 ? 7.633 32.531 0.181 1 93.69 338 GLN B C 1
ATOM 5207 O O . GLN B 1 338 ? 8.492 31.984 -0.512 1 93.69 338 GLN B O 1
ATOM 5212 N N . LEU B 1 339 ? 6.762 31.875 0.908 1 90.56 339 LEU B N 1
ATOM 5213 C CA . LEU B 1 339 ? 6.695 30.422 0.852 1 90.56 339 LEU B CA 1
ATOM 5214 C C . LEU B 1 339 ? 6.301 29.953 -0.543 1 90.56 339 LEU B C 1
ATOM 5216 O O . LEU B 1 339 ? 6.887 29 -1.071 1 90.56 339 LEU B O 1
ATOM 5220 N N . ARG B 1 340 ? 5.375 30.594 -1.129 1 89.81 340 ARG B N 1
ATOM 5221 C CA . ARG B 1 340 ? 4.938 30.297 -2.488 1 89.81 340 ARG B CA 1
ATOM 5222 C C . ARG B 1 340 ? 6.09 30.422 -3.477 1 89.81 340 ARG B C 1
ATOM 5224 O O . ARG B 1 340 ? 6.207 29.625 -4.41 1 89.81 340 ARG B O 1
ATOM 5231 N N . ALA B 1 341 ? 6.883 31.391 -3.25 1 89.75 341 ALA B N 1
ATOM 5232 C CA . ALA B 1 341 ? 8 31.688 -4.137 1 89.75 341 ALA B CA 1
ATOM 5233 C C . ALA B 1 341 ? 9.172 30.75 -3.885 1 89.75 341 ALA B C 1
ATOM 5235 O O . ALA B 1 341 ? 10.203 30.828 -4.555 1 89.75 341 ALA B O 1
ATOM 5236 N N . GLY B 1 342 ? 8.992 29.875 -2.885 1 82.06 342 GLY B N 1
ATOM 5237 C CA . GLY B 1 342 ? 10.055 28.938 -2.582 1 82.06 342 GLY B CA 1
ATOM 5238 C C . GLY B 1 342 ? 11.227 29.562 -1.855 1 82.06 342 GLY B C 1
ATOM 5239 O O . GLY B 1 342 ? 12.352 29.062 -1.936 1 82.06 342 GLY B O 1
ATOM 5240 N N . LYS B 1 343 ? 11.031 30.625 -1.13 1 83.81 343 LYS B N 1
ATOM 5241 C CA . LYS B 1 343 ? 12.117 31.391 -0.533 1 83.81 343 LYS B CA 1
ATOM 5242 C C . LYS B 1 343 ? 12.203 31.156 0.971 1 83.81 343 LYS B C 1
ATOM 5244 O O . LYS B 1 343 ? 12.938 31.844 1.676 1 83.81 343 LYS B O 1
ATOM 5249 N N . VAL B 1 344 ? 11.453 30.328 1.488 1 83.56 344 VAL B N 1
ATOM 5250 C CA . VAL B 1 344 ? 11.453 30.031 2.918 1 83.56 344 VAL B CA 1
ATOM 5251 C C . VAL B 1 344 ? 12.219 28.734 3.184 1 83.56 344 VAL B C 1
ATOM 5253 O O . VAL B 1 344 ? 11.977 27.734 2.523 1 83.56 344 VAL B O 1
ATOM 5256 N N . VAL B 1 345 ? 13.164 28.766 4.016 1 74.88 345 VAL B N 1
ATOM 5257 C CA . VAL B 1 345 ? 13.883 27.578 4.5 1 74.88 345 VAL B CA 1
ATOM 5258 C C . VAL B 1 345 ? 13.398 27.219 5.902 1 74.88 345 VAL B C 1
ATOM 5260 O O . VAL B 1 345 ? 13.367 28.078 6.793 1 74.88 345 VAL B O 1
ATOM 5263 N N . GLY B 1 346 ? 12.969 25.984 6.07 1 80.06 346 GLY B N 1
ATOM 5264 C CA . GLY B 1 346 ? 12.43 25.562 7.355 1 80.06 346 GLY B CA 1
ATOM 5265 C C . GLY B 1 346 ? 10.984 26 7.566 1 80.06 346 GLY B C 1
ATOM 5266 O O . GLY B 1 346 ? 10.156 25.875 6.66 1 80.06 346 GLY B O 1
ATOM 5267 N N . ARG B 1 347 ? 10.727 26.469 8.852 1 88.31 347 ARG B N 1
ATOM 5268 C CA . ARG B 1 347 ? 9.359 26.812 9.195 1 88.31 347 ARG B CA 1
ATOM 5269 C C . ARG B 1 347 ? 9.266 28.281 9.625 1 88.31 347 ARG B C 1
ATOM 5271 O O . ARG B 1 347 ? 10.156 28.797 10.312 1 88.31 347 ARG B O 1
ATOM 5278 N N . ILE B 1 348 ? 8.234 28.906 9.156 1 93.94 348 ILE B N 1
ATOM 5279 C CA . ILE B 1 348 ? 7.898 30.234 9.664 1 93.94 348 ILE B CA 1
ATOM 5280 C C . ILE B 1 348 ? 6.922 30.109 10.828 1 93.94 348 ILE B C 1
ATOM 5282 O O . ILE B 1 348 ? 5.848 29.516 10.68 1 93.94 348 ILE B O 1
ATOM 5286 N N . MET B 1 349 ? 7.328 30.625 11.953 1 96.25 349 MET B N 1
ATOM 5287 C CA . MET B 1 349 ? 6.492 30.625 13.156 1 96.25 349 MET B CA 1
ATOM 5288 C C . MET B 1 349 ? 5.938 32 13.43 1 96.25 349 MET B C 1
ATOM 5290 O O . MET B 1 349 ? 6.691 32.938 13.75 1 96.25 349 MET B O 1
ATOM 5294 N N . LEU B 1 350 ? 4.652 32.12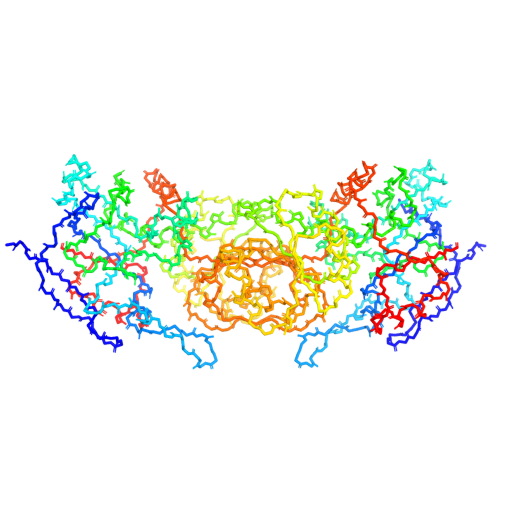5 13.359 1 98.12 350 LEU B N 1
ATOM 5295 C CA . LEU B 1 350 ? 3.992 33.406 13.562 1 98.12 350 LEU B CA 1
ATOM 5296 C C . LEU B 1 350 ? 3.715 33.656 15.039 1 98.12 350 LEU B C 1
ATOM 5298 O O . LEU B 1 350 ? 3.273 32.75 15.75 1 98.12 350 LEU B O 1
ATOM 5302 N N . THR B 1 351 ? 3.977 34.844 15.461 1 97.94 351 THR B N 1
ATOM 5303 C CA . THR B 1 351 ? 3.881 35.188 16.875 1 97.94 351 THR B CA 1
ATOM 5304 C C . THR B 1 351 ? 2.83 36.25 17.094 1 97.94 351 THR B C 1
ATOM 5306 O O . THR B 1 351 ? 2.652 37.156 16.266 1 97.94 351 THR B O 1
ATOM 5309 N N . ASN B 1 352 ? 2.123 36.125 18.203 1 95.62 352 ASN B N 1
ATOM 5310 C CA . ASN B 1 352 ? 1.256 37.219 18.656 1 95.62 352 ASN B CA 1
ATOM 5311 C C . ASN B 1 352 ? 1.943 38.094 19.703 1 95.62 352 ASN B C 1
ATOM 5313 O O . ASN B 1 352 ? 2.762 37.594 20.484 1 95.62 352 ASN B O 1
#

pLDDT: mean 93.54, std 6.69, range [66.44, 98.88]

InterPro domains:
  IPR002328 Alcohol dehydrogenase, zinc-type, conserved site [PS00059] (73-87)
  IPR011032 GroES-like superfamily [SSF50129] (4-177)
  IPR013149 Alcohol dehydrogenase-like, C-terminal [PF00107] (188-314)
  IPR013154 Alcohol dehydrogenase-like, N-terminal [PF08240] (29-142)
  IPR020843 Enoylreductase domain [SM00829] (7-350)
  IPR036291 NAD(P)-binding domain superfamily [SSF51735] (150-323)

Radius of gyration: 28.73 Å; Cα contacts (8 Å, |Δi|>4): 1778; chains: 2; bounding box: 49×86×68 Å

Sequence (704 aa):
MTQMRRQSLVKFDAPLCETIIDTPKPQGREVLVRIERCGLCHSDLHIQDGYADLGGGKKLDTTRGMTLPFTLGHEIAGIVDEVGPDAPAELIGKKKAVFPWIGCGKCRDCLAGDENLCTKNRFLGVAIDGGFATHVLVPDAKYLLDYDPLPTNVAATLMCSGITAYGALKRLVDQPRQRNILLIGLGGVGMMGLSLAQTMFKQPISVADLSPAAREAALQNGATTAYDPSEPDVIKRIVKENDGGFDCIVDFAGNDKSMNFAVGTVARGGKIVVSGLMGGQFSLPMVQWIYKRMTIEGFMVGTLEETKELLALARAGKIKPTPMKEEPMTDVQKWIDQLRAGKVVGRIMLTNMTQMRRQSLVKFDAPLCETIIDTPKPQGREVLVRIERCGLCHSDLHIQDGYADLGGGKKLDTTRGMTLPFTLGHEIAGIVDEVGPDAPAELIGKKKAVFPWIGCGKCRDCLAGDENLCTKNRFLGVAIDGGFATHVLVPDAKYLLDYDPLPTNVAATLMCSGITAYGALKRLVDQPRQRNILLIGLGGVGMMGLSLAQTMFKQPISVADLSPAAREAALQNGATTAYDPSEPDVIKRIVKENDGGFDCIVDFAGNDKSMNFAVGTVARGGKIVVSGLMGGQFSLPMVQWIYKRMTIEGFMVGTLEETKELLALARAGKIKPTPMKEEPMTDVQKWIDQLRAGKVVGRIMLTN

Nearest PDB structures (foldseek):
  3meq-assembly1_C  TM=9.330E-01  e=7.640E-34  Brucella suis
  4eez-assembly1_B  TM=9.267E-01  e=2.784E-32  Lactococcus lactis subsp. lactis KF147
  5env-assembly1_A  TM=9.170E-01  e=8.450E-31  Saccharomyces cerevisiae S288C
  5yat-assembly1_B  TM=9.093E-01  e=8.057E-30  Komagataella phaffii GS115
  7kc2-assembly1_A  TM=9.122E-01  e=7.227E-29  Saccharomyces cerevisiae